Protein 3LM3 (pdb70)

Radius of gyration: 20.63 Å; Cα contacts (8 Å, |Δi|>4): 1035; chains: 1; bounding box: 46×54×55 Å

Foldseek 3Di:
DPQFQFQAEAEEEEEEEQAQAALDDPQRPGPDGCPVLAALVLVVLQVVLLCQLPVLFAYEYEYAVLLPVPDPRSVSNLVVVLVCCVRRVHFYEYERRQQNLLFFLVVSQVVVVRQVSNCVNDDRDGGLEYYNAHWLSSLLCCCPVVVRAEYAHDQELAAPLFAAYFADAAKAFDFSFTRRAHHPDDVGTGRHIHHHAAFQVLLLLAHAWPDQAQQIGGNRDALECSNACVRHNLPRSLLRVLRQCQFQPVQCVFWRGGYGHYYYYSSCVVRHSVSSSVVSNNVVCCVVVVRYHNYYSSVVRVSVCVQDPGQQRGKGKTWHAFSVTRSSNRQKIWMWITNFWIWIWIFRNVDPPTDTWTQDIATNVDRHHADDRHHNVGDDRYRYRHDQEGSNCPDPSSPTHQPVPDDPVSVVVCCVPCVVSD

Secondary structure (DSSP, 8-state):
----STT-EEEEEE---SSTTBSSSS-BSS----GGG--HHHHHHHHHHHHTT-TT---EEEE--TTT--SHHHHHHHHHHHHHHHHH--EEEE---S------HHHHHH--HHHHHHH---TT---SB---S--HHHHHHHHHHS---EEEEE-TT-B---B--SS-SS-BPEETTEEEEEP-SGGGB---EEEES---HHHHTSSSBS-SSTTS-BTT-SS-SIIIIIHH-HHHHHHH--HHHIIIIIIHHHHSSEEEEEE-----TTT-HHHHHH---HHHHHHHSTT-EEE-HHHHHHHHHHH--STTS----EEEE--SSTTS-TTEEEEE---SEEEEEEEETTSTTPPPEEEEEEESSS---PPPP-BTTB---B----SSB-TT--SGGGS-B-GGGS-HHHHHHHHHH-GGG-

Sequence (422 aa):
EPLTTIEEGNRFVTLCIIRTTPWEVSRDVKLHPRDEVVDWHTLEEGVVRALREAFATNNNPNGRRLTWGFTNALEDGRKNYRREIRDYVVECQKKKYGDEVTYFPGYFPAYLPRERVNRESEAIEEIISKVGNNGYRPQSIGGGFFLLSADDNLRRYLLAEKKENIHVAHAVIWSQQHHNGGGADGSPSYPFYPSTEHFCKPAQGKSDFIDCVNLDGWTDFICARRRSSGGQTGHGIDGYNSRRGVGPII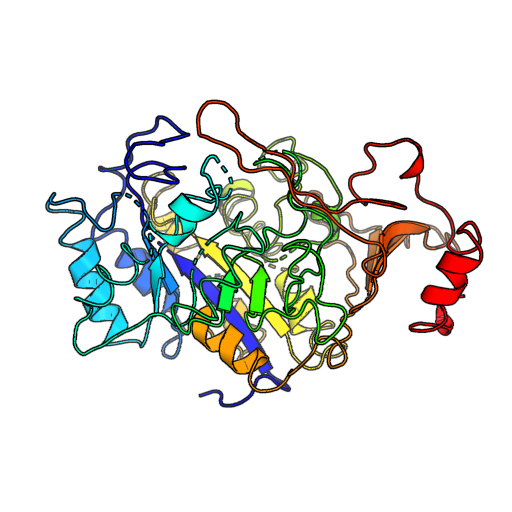ETYKGWGLDDLGHRREVHTEAIHFDKKGLLEELNGFGWVANIWEAQVHEFGKDLICDAKKWVTTGTKERWPDTHFVTFGEFGELWRKKQQYKSNDDWNYRFVVERGSGLGDSYNNLEIKWFNKEFRLALLRDWHTKNSPAYVIDFTRYDLQAHHEPADPSPEKPAKDWSSLLINKINQKALRPQDKPVLIDDKLEKEDQDLIRRKYYPELL

CATH classification: 3.20.20.510 (+1 more: 3.30.1120.110)

B-factor: mean 13.23, std 8.32, range [2.17, 55.88]

InterPro domains:
  IPR024334 Domain of unknown function DUF3863 [PF12979] (45-391)
  IPR024335 Domain of unknown function DUF3864 [PF12980] (396-475)

Organism: Parabacteroides distasonis (strain ATCC 8503 / DSM 20701 / CIP 104284 / JCM 5825 / NCTC 11152) (NCBI:txid435591)

Solvent-accessible surface area: 15962 Å² total

Nearest PDB structures (foldseek):
  3lm3-assembly1_A  TM=1.001E+00  e=5.838E-99  Parabacteroides distasonis ATCC 8503
  3ktn-assembly1_A  TM=4.106E-01  e=7.216E-01  Enterococcus faecalis
  1v19-assembly1_A  TM=4.369E-01  e=2.540E+00  Thermus thermophilus HB8
  6cpt-assembly1_A  TM=3.734E-01  e=1.854E+00  Candida albicans
  3b8u-assembly2_D  TM=5.279E-01  e=8.938E+00  Escherichia coli K-12

Structure (mmCIF, N/CA/C/O backbone):
data_3LM3
#
_entry.id   3LM3
#
_cell.length_a   124.359
_cell.length_b   124.359
_cell.length_c   103.746
_cell.angle_alpha   90.000
_cell.angle_beta   90.000
_cell.angle_gamma   120.000
#
_symmetry.space_group_name_H-M   'P 61 2 2'
#
loop_
_entity.id
_entity.type
_entity.pdbx_description
1 polymer 'uncharacterized protein'
2 non-polymer DI(HYDROXYETHYL)ETHER
3 water water
#
loop_
_atom_site.group_PDB
_atom_site.id
_atom_site.type_symbol
_atom_site.label_atom_id
_atom_site.label_alt_id
_atom_site.label_comp_id
_atom_site.label_asym_id
_atom_site.label_entity_id
_atom_site.label_seq_id
_atom_site.pdbx_PDB_ins_code
_atom_site.Cartn_x
_atom_site.Cartn_y
_atom_site.Cartn_z
_atom_site.occupancy
_atom_site.B_iso_or_equiv
_atom_site.auth_seq_id
_atom_site.auth_comp_id
_atom_site.auth_asym_id
_atom_site.auth_atom_id
_atom_site.pdbx_PDB_model_num
ATOM 1 N N . GLU A 1 13 ? -18.046 35.976 6.579 1.00 35.12 41 GLU A N 1
ATOM 2 C CA . GLU A 1 13 ? -17.379 36.457 7.831 1.00 34.84 41 GLU A CA 1
ATOM 3 C C . GLU A 1 13 ? -15.884 36.617 7.576 1.00 34.05 41 GLU A C 1
ATOM 4 O O . GLU A 1 13 ? -15.316 35.834 6.815 1.00 33.50 41 GLU A O 1
ATOM 10 N N . PRO A 1 14 ? -15.240 37.611 8.224 1.00 29.92 42 PRO A N 1
ATOM 11 C CA . PRO A 1 14 ? -15.796 38.540 9.195 1.00 29.59 42 PRO A CA 1
ATOM 12 C C . PRO A 1 14 ? -16.332 39.773 8.501 1.00 27.15 42 PRO A C 1
ATOM 13 O O . PRO A 1 14 ? -15.966 40.054 7.365 1.00 29.46 42 PRO A O 1
ATOM 17 N N . LEU A 1 15 ? -17.190 40.498 9.187 1.00 27.57 43 LEU A N 1
ATOM 18 C CA . LEU A 1 15 ? -17.839 41.640 8.577 1.00 29.28 43 LEU A CA 1
ATOM 19 C C . LEU A 1 15 ? -17.111 42.936 8.918 1.00 24.13 43 LEU A C 1
ATOM 20 O O . LEU A 1 15 ? -17.401 43.972 8.295 1.00 25.80 43 LEU A O 1
ATOM 25 N N . THR A 1 16 ? -16.191 42.919 9.898 1.00 19.81 44 THR A N 1
ATOM 26 C CA A THR A 1 16 ? -15.472 44.143 10.263 0.60 15.99 44 THR A CA 1
ATOM 27 C CA B THR A 1 16 ? -15.469 44.144 10.249 0.40 17.57 44 THR A CA 1
ATOM 28 C C . THR A 1 16 ? -14.007 43.895 10.585 1.00 15.32 44 THR A C 1
ATOM 29 O O . THR A 1 16 ? -13.641 42.843 11.109 1.00 15.00 44 THR A O 1
ATOM 36 N N . ILE A 1 17 ? -13.177 44.883 10.262 1.00 10.71 45 ILE A N 1
ATOM 37 C CA . ILE A 1 17 ? -11.751 44.844 10.576 1.00 10.47 45 ILE A CA 1
ATOM 38 C C . ILE A 1 17 ? -11.478 44.996 12.067 1.00 10.79 45 ILE A C 1
ATOM 39 O O . ILE A 1 17 ? -10.553 44.380 12.606 1.00 10.93 45 ILE A O 1
ATOM 44 N N . GLU A 1 18 ? -12.334 45.728 12.785 1.00 11.69 46 GLU A N 1
ATOM 45 C CA A GLU A 1 18 ? -11.963 46.096 14.143 0.50 11.54 46 GLU A CA 1
ATOM 46 C CA B GLU A 1 18 ? -12.080 46.108 14.172 0.50 12.27 46 GLU A CA 1
ATOM 47 C C . GLU A 1 18 ? -11.978 44.899 15.085 1.00 10.50 46 GLU A C 1
ATOM 48 O O . GLU A 1 18 ? -12.900 44.076 15.105 1.00 12.27 46 GLU A O 1
ATOM 59 N N . GLY A 1 19 ? -10.897 44.809 15.845 1.00 9.65 47 GLY A N 1
ATOM 60 C CA . GLY A 1 19 ? -10.733 43.754 16.829 1.00 10.16 47 GLY A CA 1
ATOM 61 C C . GLY A 1 19 ? -10.250 42.426 16.303 1.00 9.16 47 GLY A C 1
ATOM 62 O O . GLY A 1 19 ? -10.109 41.463 17.090 1.00 10.90 47 GLY A O 1
ATOM 63 N N . ASN A 1 20 ? -9.986 42.351 15.004 1.00 8.86 48 ASN A N 1
ATOM 64 C CA . ASN A 1 20 ? -9.712 41.091 14.343 1.00 8.78 48 ASN A CA 1
ATOM 65 C C . ASN A 1 20 ? -8.270 41.006 13.848 1.00 7.43 48 ASN A C 1
ATOM 66 O O . ASN A 1 20 ? -7.575 42.024 13.684 1.00 7.80 48 ASN A O 1
ATOM 71 N N . ARG A 1 21 ? -7.842 39.770 13.621 1.00 6.80 49 ARG A N 1
ATOM 72 C CA . ARG A 1 21 ? -6.520 39.413 13.097 1.00 7.23 49 ARG A CA 1
ATOM 73 C C . ARG A 1 21 ? -6.714 38.787 11.721 1.00 8.23 49 ARG A C 1
ATOM 74 O O . ARG A 1 21 ? -7.604 37.949 11.554 1.00 8.50 49 ARG A O 1
ATOM 82 N N . PHE A 1 22 ? -5.923 39.229 10.746 1.00 6.94 50 PHE A N 1
ATOM 83 C CA . PHE A 1 22 ? -6.057 38.809 9.370 1.00 7.58 50 PHE A CA 1
ATOM 84 C C . PHE A 1 22 ? -4.720 38.385 8.795 1.00 6.74 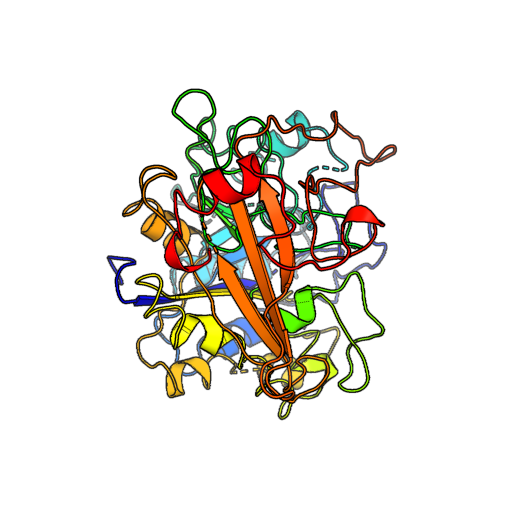50 PHE A C 1
ATOM 85 O O . PHE A 1 22 ? -3.709 39.034 9.041 1.00 7.69 50 PHE A O 1
ATOM 93 N N . VAL A 1 23 ? -4.758 37.306 8.004 1.00 6.82 51 VAL A N 1
ATOM 94 C CA . VAL A 1 23 ? -3.642 36.926 7.134 1.00 6.56 51 VAL A CA 1
ATOM 95 C C . VAL A 1 23 ? -4.157 36.945 5.703 1.00 6.51 51 VAL A C 1
ATOM 96 O O . VAL A 1 23 ? -5.161 36.282 5.399 1.00 6.91 51 VAL A O 1
ATOM 100 N N . THR A 1 24 ? -3.466 37.672 4.838 1.00 6.92 52 THR A N 1
ATOM 101 C CA . THR A 1 24 ? -3.762 37.670 3.415 1.00 6.86 52 THR A CA 1
ATOM 102 C C . THR A 1 24 ? -2.603 37.019 2.681 1.00 7.39 52 THR A C 1
ATOM 103 O O . THR A 1 24 ? -1.497 37.574 2.650 1.00 7.11 52 THR A O 1
ATOM 107 N N . LEU A 1 25 ? -2.841 35.852 2.089 1.00 6.39 53 LEU A N 1
ATOM 108 C CA . LEU A 1 25 ? -1.870 35.140 1.281 1.00 6.87 53 LEU A CA 1
ATOM 109 C C . LEU A 1 25 ? -2.211 35.263 -0.186 1.00 6.02 53 LEU A C 1
ATOM 110 O O . LEU A 1 25 ? -3.380 35.189 -0.582 1.00 7.30 53 LEU A O 1
ATOM 115 N N . CYS A 1 26 ? -1.190 35.444 -0.993 1.00 5.66 54 CYS A N 1
ATOM 116 C CA . CYS A 1 26 ? -1.274 35.297 -2.442 1.00 6.24 54 CYS A CA 1
ATOM 117 C C . CYS A 1 26 ? -0.314 34.204 -2.903 1.00 6.84 54 CYS A C 1
ATOM 118 O O . CYS A 1 26 ? 0.833 34.131 -2.432 1.00 6.87 54 CYS A O 1
ATOM 121 N N . ILE A 1 27 ? -0.808 33.339 -3.779 1.00 6.87 55 ILE A N 1
ATOM 122 C CA . ILE A 1 27 ? 0.030 32.373 -4.503 1.00 6.72 55 ILE A CA 1
ATOM 123 C C . ILE A 1 27 ? 0.183 32.870 -5.940 1.00 6.20 55 ILE A C 1
ATOM 124 O O . ILE A 1 27 ? -0.845 33.132 -6.620 1.00 6.93 55 ILE A O 1
ATOM 137 N N . ILE A 1 29 ? 1.362 32.625 -9.888 1.00 6.72 57 ILE A N 1
ATOM 138 C CA . ILE A 1 29 ? 1.518 31.726 -11.031 1.00 8.06 57 ILE A CA 1
ATOM 139 C C . ILE A 1 29 ? 2.170 32.522 -12.174 1.00 6.96 57 ILE A C 1
ATOM 140 O O . ILE A 1 29 ? 1.735 33.610 -12.521 1.00 7.09 57 ILE A O 1
ATOM 145 N N . ARG A 1 30 ? 3.221 31.973 -12.790 1.00 6.22 58 ARG A N 1
ATOM 146 C CA . ARG A 1 30 ? 4.018 32.695 -13.799 1.00 7.24 58 ARG A CA 1
ATOM 147 C C . ARG A 1 30 ? 4.633 31.711 -14.778 1.00 8.13 58 ARG A C 1
ATOM 148 O O . ARG A 1 30 ? 4.544 30.512 -14.558 1.00 7.72 58 ARG A O 1
ATOM 156 N N . THR A 1 31 ? 5.251 32.211 -15.857 1.00 7.89 59 THR A N 1
ATOM 157 C CA . THR A 1 31 ? 6.013 31.398 -16.799 1.00 7.19 59 THR A CA 1
ATOM 158 C C . THR A 1 31 ? 7.506 31.658 -16.682 1.00 9.05 59 THR A C 1
ATOM 159 O O . THR A 1 31 ? 8.308 30.835 -17.098 1.00 9.60 59 THR A O 1
ATOM 163 N N . THR A 1 32 ? 7.879 32.813 -16.168 1.00 8.00 60 THR A N 1
ATOM 164 C CA . THR A 1 32 ? 9.272 33.201 -15.884 1.00 7.76 60 THR A CA 1
ATOM 165 C C . THR A 1 32 ? 9.222 34.117 -14.650 1.00 8.51 60 THR A C 1
ATOM 166 O O . THR A 1 32 ? 8.126 34.602 -14.287 1.00 9.27 60 THR A O 1
ATOM 170 N N . PRO A 1 33 ? 10.356 34.357 -13.957 1.00 8.73 61 PRO A N 1
ATOM 171 C CA . PRO A 1 33 ? 10.232 34.976 -12.652 1.00 8.91 61 PRO A CA 1
ATOM 172 C C . PRO A 1 33 ? 9.775 36.418 -12.590 1.00 10.16 61 PRO A C 1
ATOM 173 O O . PRO A 1 33 ? 9.027 36.772 -11.681 1.00 10.89 61 PRO A O 1
ATOM 177 N N . TRP A 1 34 ? 10.218 37.244 -13.536 1.00 10.69 62 TRP A N 1
ATOM 178 C CA . TRP A 1 34 ? 10.029 38.702 -13.450 1.00 9.34 62 TRP A CA 1
ATOM 179 C C . TRP A 1 34 ? 9.457 39.229 -14.762 1.00 9.44 62 TRP A C 1
ATOM 180 O O . TRP A 1 34 ? 10.028 40.126 -15.421 1.00 10.24 62 TRP A O 1
ATOM 191 N N . GLU A 1 35 ? 8.343 38.656 -15.183 1.00 8.44 63 GLU A N 1
ATOM 192 C CA . GLU A 1 35 ? 7.724 39.031 -16.455 1.00 8.00 63 GLU A CA 1
ATOM 193 C C . GLU A 1 35 ? 6.659 40.098 -16.186 1.00 7.78 63 GLU A C 1
ATOM 194 O O . GLU A 1 35 ? 5.496 39.821 -15.887 1.00 8.40 63 GLU A O 1
ATOM 200 N N . VAL A 1 36 ? 7.088 41.346 -16.310 1.00 8.43 64 VAL A N 1
ATOM 201 C CA . VAL A 1 36 ? 6.206 42.493 -16.072 1.00 7.62 64 VAL A CA 1
ATOM 202 C C . VAL A 1 36 ? 5.276 42.753 -17.240 1.00 7.56 64 VAL A C 1
ATOM 203 O O . VAL A 1 36 ? 4.255 43.430 -17.083 1.00 8.64 64 VAL A O 1
ATOM 207 N N . SER A 1 37 ? 5.586 42.197 -18.410 1.00 7.90 65 SER A N 1
ATOM 208 C CA . SER A 1 37 ? 4.686 42.248 -19.554 1.00 7.45 65 SER A CA 1
ATOM 209 C C . SER A 1 37 ? 4.870 40.988 -20.384 1.00 9.05 65 SER A C 1
ATOM 210 O O . SER A 1 37 ? 5.581 40.073 -19.969 1.00 9.51 65 SER A O 1
ATOM 213 N N . ARG A 1 38 ? 4.247 40.926 -21.548 1.00 8.57 66 ARG A N 1
ATOM 214 C CA . ARG A 1 38 ? 4.363 39.734 -22.374 1.00 8.31 66 ARG A CA 1
ATOM 215 C C . ARG A 1 38 ? 5.796 39.506 -22.866 1.00 11.65 66 ARG A C 1
ATOM 216 O O . ARG A 1 38 ? 6.319 38.391 -22.814 1.00 10.41 66 ARG A O 1
ATOM 224 N N . ASP A 1 39 ? 6.413 40.577 -23.350 1.00 10.31 67 ASP A N 1
ATOM 225 C CA . ASP A 1 39 ? 7.757 40.511 -23.966 1.00 11.26 67 ASP A CA 1
ATOM 226 C C . ASP A 1 39 ? 8.856 41.054 -23.053 1.00 12.37 67 ASP A C 1
ATOM 227 O O . ASP A 1 39 ? 10.021 41.093 -23.439 1.00 18.27 67 ASP A O 1
ATOM 232 N N . VAL A 1 40 ? 8.526 41.514 -21.854 1.00 8.52 68 VAL A N 1
ATOM 233 C CA . VAL A 1 40 ? 9.501 42.099 -20.955 1.00 9.44 68 VAL A CA 1
ATOM 234 C C . VAL A 1 40 ? 9.699 41.125 -19.815 1.00 11.02 68 VAL A C 1
ATOM 235 O O . VAL A 1 40 ? 8.972 41.157 -18.821 1.00 10.63 68 VAL A O 1
ATOM 239 N N . LYS A 1 41 ? 10.669 40.241 -20.010 1.00 10.87 69 LYS A N 1
ATOM 240 C CA . LYS A 1 41 ? 10.990 39.159 -19.100 1.00 10.91 69 LYS A CA 1
ATOM 241 C C . LYS A 1 41 ? 12.318 39.494 -18.489 1.00 10.92 69 LYS A C 1
ATOM 242 O O . LYS A 1 41 ? 13.358 39.320 -19.120 1.00 15.62 69 LYS A O 1
ATOM 248 N N . LEU A 1 42 ? 12.310 40.047 -17.294 1.00 11.00 70 LEU A N 1
ATOM 249 C CA . LEU A 1 42 ? 13.534 40.623 -16.736 1.00 12.78 70 LEU A CA 1
ATOM 250 C C . LEU A 1 42 ? 14.493 39.549 -16.173 1.00 16.80 70 LEU A C 1
ATOM 251 O O . LEU A 1 42 ? 15.659 39.825 -15.904 1.00 18.58 70 LEU A O 1
ATOM 256 N N . HIS A 1 43 ? 13.982 38.329 -16.013 1.00 14.93 71 HIS A N 1
ATOM 257 C CA . HIS A 1 43 ? 14.755 37.179 -15.541 1.00 14.49 71 HIS A CA 1
ATOM 258 C C . HIS A 1 43 ? 14.643 36.095 -16.587 1.00 13.30 71 HIS A C 1
ATOM 259 O O . HIS A 1 43 ? 13.547 35.828 -17.087 1.00 13.30 71 HIS A O 1
ATOM 266 N N . PRO A 1 44 ? 15.760 35.449 -16.954 1.00 14.92 72 PRO A N 1
ATOM 267 C CA . PRO A 1 44 ? 15.752 34.519 -18.072 1.00 14.62 72 PRO A CA 1
ATOM 268 C C . PRO A 1 44 ? 15.216 33.106 -17.823 1.00 13.68 72 PRO A C 1
ATOM 269 O O . PRO A 1 44 ? 15.010 32.357 -18.774 1.00 16.42 72 PRO A O 1
ATOM 273 N N . ARG A 1 45 ? 14.950 32.762 -16.570 1.00 14.68 73 ARG A N 1
ATOM 274 C CA . ARG A 1 45 ? 14.585 31.385 -16.258 1.00 13.94 73 ARG A CA 1
ATOM 275 C C . ARG A 1 45 ? 13.218 30.977 -16.818 1.00 15.23 73 ARG A C 1
ATOM 276 O O . ARG A 1 45 ? 12.203 31.600 -16.519 1.00 13.95 73 ARG A O 1
ATOM 284 N N . ASP A 1 46 ? 13.194 29.899 -17.583 1.00 10.47 74 ASP A N 1
ATOM 285 C CA . ASP A 1 46 ? 11.973 29.307 -18.123 1.00 9.74 74 ASP A CA 1
ATOM 286 C C . ASP A 1 46 ? 11.381 28.384 -17.055 1.00 11.09 74 ASP A C 1
ATOM 287 O O . ASP A 1 46 ? 11.978 27.355 -16.719 1.00 13.52 74 ASP A O 1
ATOM 292 N N . GLU A 1 47 ? 10.228 28.766 -16.494 1.00 9.50 75 GLU A N 1
ATOM 293 C CA . GLU A 1 47 ? 9.587 28.003 -15.427 1.00 9.11 75 GLU A CA 1
ATOM 294 C C . GLU A 1 47 ? 8.347 27.234 -15.856 1.00 9.26 75 GLU A C 1
ATOM 295 O O . GLU A 1 47 ? 7.563 26.806 -14.991 1.00 8.70 75 GLU A O 1
ATOM 301 N N . VAL A 1 48 ? 8.134 27.030 -17.160 1.00 8.89 76 VAL A N 1
ATOM 302 C CA A VAL A 1 48 ? 6.989 26.261 -17.596 0.60 8.56 76 VAL A CA 1
ATOM 303 C CA B VAL A 1 48 ? 6.991 26.237 -17.627 0.40 8.97 76 VAL A CA 1
ATOM 304 C C . VAL A 1 48 ? 6.887 24.918 -16.873 1.00 8.79 76 VAL A C 1
ATOM 305 O O . VAL A 1 48 ? 5.829 24.558 -16.374 1.00 10.33 76 VAL A O 1
ATOM 312 N N . ASP A 1 49 ? 8.000 24.195 -16.765 1.00 9.08 77 ASP A N 1
ATOM 313 C CA . ASP A 1 49 ? 7.993 22.891 -16.151 1.00 9.96 77 ASP A CA 1
ATOM 314 C C . ASP A 1 49 ? 7.925 22.938 -14.635 1.00 8.24 77 ASP A C 1
ATOM 315 O O . ASP A 1 49 ? 7.715 21.923 -13.988 1.00 11.55 77 ASP A O 1
ATOM 320 N N . TRP A 1 50 ? 8.055 24.138 -14.050 1.00 8.81 78 TRP A N 1
ATOM 321 C CA . TRP A 1 50 ? 8.023 24.338 -12.609 1.00 9.00 78 TRP A CA 1
ATOM 322 C C . TRP A 1 50 ? 6.594 24.589 -12.099 1.00 8.37 78 TRP A C 1
ATOM 323 O O . TRP A 1 50 ? 6.376 24.725 -10.885 1.00 9.97 78 TRP A O 1
ATOM 334 N N . HIS A 1 51 ? 5.639 24.640 -13.037 1.00 6.82 79 HIS A N 1
ATOM 335 C CA . HIS A 1 51 ? 4.242 24.912 -12.751 1.00 6.48 79 HIS A CA 1
ATOM 336 C C . HIS A 1 51 ? 3.437 23.698 -13.181 1.00 7.23 79 HIS A C 1
ATOM 337 O O . HIS A 1 51 ? 3.357 23.384 -14.360 1.00 7.81 79 HIS A O 1
ATOM 344 N N . THR A 1 52 ? 2.858 23.007 -12.212 1.00 8.38 80 THR A N 1
ATOM 345 C CA . THR A 1 52 ? 2.045 21.820 -12.471 1.00 6.94 80 THR A CA 1
ATOM 346 C C . THR A 1 52 ? 0.743 21.923 -11.686 1.00 7.86 80 THR A C 1
ATOM 347 O O . THR A 1 52 ? 0.675 22.550 -10.610 1.00 9.54 80 THR A O 1
ATOM 351 N N . LEU A 1 53 ? -0.291 21.272 -12.212 1.00 8.63 81 LEU A N 1
ATOM 352 C CA . LEU A 1 53 ? -1.548 21.174 -11.499 1.00 8.95 81 LEU A CA 1
ATOM 353 C C . LEU A 1 53 ? -1.354 20.517 -10.137 1.00 8.85 81 LEU A C 1
ATOM 354 O O . LEU A 1 53 ? -1.845 21.009 -9.143 1.00 8.20 81 LEU A O 1
ATOM 359 N N . GLU A 1 54 ? -0.632 19.407 -10.087 1.00 9.50 82 GLU A N 1
ATOM 360 C CA A GLU A 1 54 ? -0.451 18.737 -8.801 0.50 10.77 82 GLU A CA 1
ATOM 361 C CA B GLU A 1 54 ? -0.388 18.707 -8.835 0.50 10.32 82 GLU A CA 1
ATOM 362 C C . GLU A 1 54 ? 0.275 19.611 -7.798 1.00 10.07 82 GLU A C 1
ATOM 363 O O . GLU A 1 54 ? -0.043 19.568 -6.607 1.00 10.48 82 GLU A O 1
ATOM 374 N N . GLY A 1 55 ? 1.250 20.408 -8.234 1.00 9.01 83 GLY A N 1
ATOM 375 C CA . GLY A 1 55 ? 1.967 21.258 -7.316 1.00 11.34 83 GLY A CA 1
ATOM 376 C C . GLY A 1 55 ? 1.111 22.367 -6.744 1.00 10.57 83 GLY A C 1
ATOM 377 O O . GLY A 1 55 ? 1.211 22.703 -5.557 1.00 10.35 83 GLY A O 1
ATOM 378 N N . VAL A 1 56 ? 0.267 22.978 -7.582 1.00 8.93 84 VAL A N 1
ATOM 379 C CA A VAL A 1 56 ? -0.588 24.029 -7.165 0.60 10.62 84 VAL A CA 1
ATOM 380 C CA B VAL A 1 56 ? -0.586 24.063 -7.078 0.40 10.89 84 VAL A CA 1
ATOM 381 C C . VAL A 1 56 ? -1.666 23.497 -6.191 1.00 10.89 84 VAL A C 1
ATOM 382 O O . VAL A 1 56 ? -1.962 24.078 -5.167 1.00 11.31 84 VAL A O 1
ATOM 389 N N . ARG A 1 57 ? -2.255 22.373 -6.554 1.00 7.95 85 ARG A N 1
ATOM 390 C CA . ARG A 1 57 ? -3.276 21.717 -5.722 1.00 7.80 85 ARG A CA 1
ATOM 391 C C . ARG A 1 57 ? -2.682 21.321 -4.359 1.00 8.43 85 ARG A C 1
ATOM 392 O O . ARG A 1 57 ? -3.290 21.525 -3.320 1.00 9.45 85 ARG A O 1
ATOM 400 N N . ALA A 1 58 ? -1.468 20.774 -4.362 1.00 8.07 86 ALA A N 1
ATOM 401 C CA . ALA A 1 58 ? -0.853 20.381 -3.116 1.00 7.94 86 ALA A CA 1
ATOM 402 C C . ALA A 1 58 ? -0.628 21.587 -2.211 1.00 8.17 86 ALA A C 1
ATOM 403 O O . ALA A 1 58 ? -0.837 21.507 -1.009 1.00 8.97 86 ALA A O 1
ATOM 405 N N . LEU A 1 59 ? -0.188 22.700 -2.785 1.00 8.24 87 LEU A N 1
ATOM 406 C CA . LEU A 1 59 ? 0.048 23.881 -1.989 1.00 10.36 87 LEU A CA 1
ATOM 407 C C . LEU A 1 59 ? -1.262 24.425 -1.409 1.00 8.96 87 LEU A C 1
ATOM 408 O O . LEU A 1 59 ? -1.298 24.820 -0.234 1.00 9.16 87 LEU A O 1
ATOM 413 N N . ARG A 1 60 ? -2.342 24.434 -2.207 1.00 8.46 88 ARG A N 1
ATOM 414 C CA . ARG A 1 60 ? -3.658 24.880 -1.718 1.00 7.78 88 ARG A CA 1
ATOM 415 C C . ARG A 1 60 ? -4.194 23.969 -0.612 1.00 9.65 88 ARG A C 1
ATOM 416 O O . ARG A 1 60 ? -4.775 24.438 0.336 1.00 10.75 88 ARG A O 1
ATOM 424 N N . GLU A 1 61 ? -4.011 22.671 -0.773 1.00 9.30 89 GLU A N 1
ATOM 425 C CA . GLU A 1 61 ? -4.429 21.717 0.235 1.00 9.97 89 GLU A CA 1
ATOM 426 C C . GLU A 1 61 ? -3.660 21.900 1.544 1.00 9.29 89 GLU A C 1
ATOM 427 O O . GLU A 1 61 ? -4.223 21.825 2.631 1.00 10.37 89 GLU A O 1
ATOM 433 N N . ALA A 1 62 ? -2.367 22.211 1.437 1.00 8.70 90 ALA A N 1
ATOM 434 C CA . ALA A 1 62 ? -1.566 22.504 2.609 1.00 9.62 90 ALA A CA 1
ATOM 435 C C . ALA A 1 62 ? -2.134 23.730 3.354 1.00 9.14 90 ALA A C 1
ATOM 436 O O . ALA A 1 62 ? -2.267 23.746 4.585 1.00 9.25 90 ALA A O 1
ATOM 438 N N . PHE A 1 63 ? -2.461 24.775 2.582 1.00 8.05 91 PHE A N 1
ATOM 439 C CA . PHE A 1 63 ? -3.056 26.007 3.126 1.00 7.18 91 PHE A CA 1
ATOM 440 C C . PHE A 1 63 ? -4.363 25.775 3.871 1.00 7.00 91 PHE A C 1
ATOM 441 O O . PHE A 1 63 ? -4.613 26.418 4.883 1.00 8.04 91 PHE A O 1
ATOM 449 N N . ALA A 1 64 ? -5.173 24.839 3.386 1.00 7.83 92 ALA A N 1
ATOM 450 C CA . ALA A 1 64 ? -6.448 24.555 4.001 1.00 9.01 92 ALA A CA 1
ATOM 451 C C . ALA A 1 64 ? -6.340 23.779 5.305 1.00 10.33 92 ALA A C 1
ATOM 452 O O . ALA A 1 64 ? -7.349 23.655 6.019 1.00 9.97 92 ALA A O 1
ATOM 454 N N . THR A 1 65 ? -5.157 23.243 5.628 1.00 10.16 93 THR A N 1
ATOM 455 C CA . THR A 1 65 ? -4.998 22.457 6.873 1.00 11.27 93 THR A CA 1
ATOM 456 C C . THR A 1 65 ? -5.359 23.285 8.094 1.00 10.38 93 THR A C 1
ATOM 457 O O . THR A 1 65 ? -4.802 24.336 8.319 1.00 10.84 93 THR A O 1
ATOM 461 N N . ASN A 1 66 ? -6.311 22.789 8.904 1.00 11.00 94 ASN A N 1
ATOM 462 C CA A ASN A 1 66 ? -6.777 23.504 10.082 0.50 11.27 94 ASN A CA 1
ATOM 463 C CA B ASN A 1 66 ? -6.796 23.497 10.086 0.50 11.64 94 ASN A CA 1
ATOM 464 C C . ASN A 1 66 ? -7.321 24.886 9.733 1.00 9.94 94 ASN A C 1
ATOM 465 O O . ASN A 1 66 ? -7.365 25.793 10.577 1.00 10.89 94 ASN A O 1
ATOM 474 N N . ASN A 1 67 ? -7.773 25.038 8.490 1.00 8.05 95 ASN A N 1
ATOM 475 C CA . ASN A 1 67 ? -8.108 26.356 7.942 1.00 7.48 95 ASN A CA 1
ATOM 476 C C . ASN A 1 67 ? -9.236 26.241 6.915 1.00 8.11 95 ASN A C 1
ATOM 477 O O . ASN A 1 67 ? -9.129 26.724 5.793 1.00 7.85 95 ASN A O 1
ATOM 482 N N . PRO A 1 68 ? -10.352 25.607 7.315 1.00 8.19 96 PRO A N 1
ATOM 483 C CA . PRO A 1 68 ? -11.407 25.395 6.315 1.00 7.17 96 PRO A CA 1
ATOM 484 C C . PRO A 1 68 ? -12.108 26.628 5.802 1.00 7.77 96 PRO A C 1
ATOM 485 O O . PRO A 1 68 ? -12.608 26.601 4.666 1.00 8.51 96 PRO A O 1
ATOM 489 N N . ASN A 1 69 ? -12.123 27.698 6.589 1.00 8.42 97 ASN A N 1
ATOM 490 C CA . ASN A 1 69 ? -12.695 28.955 6.128 1.00 7.20 97 ASN A CA 1
ATOM 491 C C . ASN A 1 69 ? -11.675 29.824 5.412 1.00 8.30 97 ASN A C 1
ATOM 492 O O . ASN A 1 69 ? -11.991 30.946 5.006 1.00 10.10 97 ASN A O 1
ATOM 497 N N . GLY A 1 70 ? -10.440 29.352 5.281 1.00 6.58 98 GLY A N 1
ATOM 498 C CA . GLY A 1 70 ? -9.403 30.186 4.658 1.00 7.03 98 GLY A CA 1
ATOM 499 C C . GLY A 1 70 ? -9.571 30.333 3.166 1.00 8.19 98 GLY A C 1
ATOM 500 O O . GLY A 1 70 ? -9.976 29.401 2.439 1.00 7.54 98 GLY A O 1
ATOM 501 N N . ARG A 1 71 ? -9.260 31.539 2.688 1.00 8.22 99 ARG A N 1
ATOM 502 C CA A ARG A 1 71 ? -9.160 31.777 1.253 0.50 8.51 99 ARG A CA 1
ATOM 503 C CA B ARG A 1 71 ? -9.242 31.864 1.262 0.50 9.75 99 ARG A CA 1
ATOM 504 C C . ARG A 1 71 ? -8.000 32.704 0.985 1.00 7.42 99 ARG A C 1
ATOM 505 O O . ARG A 1 71 ? -7.475 33.368 1.902 1.00 7.89 99 ARG A O 1
ATOM 520 N N . LEU A 1 72 ? -7.558 32.686 -0.266 1.00 6.67 100 LEU A N 1
ATOM 521 C CA . LEU A 1 72 ? -6.341 33.370 -0.675 1.00 6.01 100 LEU A CA 1
ATOM 522 C C . LEU A 1 72 ? -6.523 33.994 -2.051 1.00 7.26 100 LEU A C 1
ATOM 523 O O . LEU A 1 72 ? -7.528 33.791 -2.731 1.00 7.40 100 LEU A O 1
ATOM 528 N N . THR A 1 73 ? -5.538 34.780 -2.465 1.00 6.40 101 THR A N 1
ATOM 529 C CA . THR A 1 73 ? -5.496 35.397 -3.767 1.00 7.43 101 THR A CA 1
ATOM 530 C C . THR A 1 73 ? -4.561 34.645 -4.678 1.00 7.82 101 THR A C 1
ATOM 531 O O . THR A 1 73 ? -3.375 34.516 -4.365 1.00 7.50 101 THR A O 1
ATOM 535 N N . TRP A 1 74 ? -5.074 34.193 -5.814 1.00 6.82 102 TRP A N 1
ATOM 536 C CA . TRP A 1 74 ? -4.245 33.653 -6.894 1.00 5.70 102 TRP A CA 1
ATOM 537 C C . TRP A 1 74 ? -3.870 34.799 -7.795 1.00 6.56 102 TRP A C 1
ATOM 538 O O . TRP A 1 74 ? -4.742 35.504 -8.310 1.00 8.46 102 TRP A O 1
ATOM 549 N N . GLY A 1 75 ? -2.589 35.003 -8.009 1.00 6.73 103 GLY A N 1
ATOM 550 C CA . GLY A 1 75 ? -2.127 36.070 -8.856 1.00 7.70 103 GLY A CA 1
ATOM 551 C C . GLY A 1 75 ? -1.364 35.524 -10.045 1.00 8.47 103 GLY A C 1
ATOM 552 O O . GLY A 1 75 ? -0.401 34.768 -9.873 1.00 8.14 103 GLY A O 1
ATOM 553 N N . PHE A 1 76 ? -1.775 35.905 -11.260 1.00 6.09 104 PHE A N 1
ATOM 554 C CA . PHE A 1 76 ? -1.176 35.405 -12.502 1.00 6.76 104 PHE A CA 1
ATOM 555 C C . PHE A 1 76 ? -0.461 36.510 -13.261 1.00 6.61 104 PHE A C 1
ATOM 556 O O . PHE A 1 76 ? -1.001 37.601 -13.435 1.00 6.63 104 PHE A O 1
ATOM 564 N N . THR A 1 77 ? 0.710 36.208 -13.815 1.00 5.67 105 THR A N 1
ATOM 565 C CA . THR A 1 77 ? 1.302 37.097 -14.801 1.00 6.43 105 THR A CA 1
ATOM 566 C C . THR A 1 77 ? 0.512 37.037 -16.127 1.00 7.25 105 THR A C 1
ATOM 567 O O . THR A 1 77 ? -0.295 36.139 -16.340 1.00 6.56 105 THR A O 1
ATOM 579 N N . ASN A 1 79 ? 1.596 36.318 -19.086 1.00 7.09 107 ASN A N 1
ATOM 580 C CA . ASN A 1 79 ? 1.941 35.110 -19.842 1.00 7.12 107 ASN A CA 1
ATOM 581 C C . ASN A 1 79 ? 1.305 33.860 -19.235 1.00 9.00 107 ASN A C 1
ATOM 582 O O . ASN A 1 79 ? 0.883 32.966 -19.975 1.00 9.14 107 ASN A O 1
ATOM 587 N N . ALA A 1 80 ? 1.162 33.803 -17.901 1.00 7.26 108 ALA A N 1
ATOM 588 C CA . ALA A 1 80 ? 0.484 32.659 -17.283 1.00 8.07 108 ALA A CA 1
ATOM 589 C C . ALA A 1 80 ? -1.018 32.671 -17.580 1.00 7.77 108 ALA A C 1
ATOM 590 O O . ALA A 1 80 ? -1.652 31.611 -17.695 1.00 10.11 108 ALA A O 1
ATOM 592 N N . LEU A 1 81 ? -1.621 33.864 -17.678 1.00 7.74 109 LEU A N 1
ATOM 593 C CA . LEU A 1 81 ? -3.038 33.959 -18.052 1.00 8.76 109 LEU A CA 1
ATOM 594 C C . LEU A 1 81 ? -3.304 33.486 -19.464 1.00 8.99 109 LEU A C 1
ATOM 595 O O . LEU A 1 81 ? -4.345 32.906 -19.747 1.00 9.26 109 LEU A O 1
ATOM 600 N N . GLU A 1 82 ? -2.359 33.757 -20.362 1.00 8.10 110 GLU A N 1
ATOM 601 C CA . GLU A 1 82 ? -2.575 33.532 -21.799 1.00 8.40 110 GLU A CA 1
ATOM 602 C C . GLU A 1 82 ? -2.015 32.241 -22.353 1.00 8.27 110 GLU A C 1
ATOM 603 O O . GLU A 1 82 ? -2.412 31.838 -23.462 1.00 10.37 110 GLU A O 1
ATOM 609 N N . ASP A 1 83 ? -1.150 31.566 -21.607 1.00 7.96 111 ASP A N 1
ATOM 610 C CA . ASP A 1 83 ? -0.443 30.416 -22.152 1.00 8.66 111 ASP A CA 1
ATOM 611 C C . ASP A 1 83 ? -1.405 29.276 -22.461 1.00 9.64 111 ASP A C 1
ATOM 612 O O . ASP A 1 83 ? -2.184 28.866 -21.607 1.00 8.47 111 ASP A O 1
ATOM 617 N N . GLY A 1 84 ? -1.321 28.746 -23.680 1.00 7.99 112 GLY A N 1
ATOM 618 C CA . GLY A 1 84 ? -2.234 27.720 -24.142 1.00 8.05 112 GLY A CA 1
ATOM 619 C C . GLY A 1 84 ? -1.802 26.304 -23.841 1.00 7.55 112 GLY A C 1
ATOM 620 O O . GLY A 1 84 ? -2.521 25.360 -24.191 1.00 9.44 112 GLY A O 1
ATOM 621 N N . ARG A 1 85 ? -0.628 26.133 -23.250 1.00 8.07 113 ARG A N 1
ATOM 622 C CA . ARG A 1 85 ? -0.136 24.785 -22.921 1.00 8.75 113 ARG A CA 1
ATOM 623 C C . ARG A 1 85 ? -0.918 24.114 -21.795 1.00 8.29 113 ARG A C 1
ATOM 624 O O . ARG A 1 85 ? -1.521 24.755 -20.946 1.00 8.03 113 ARG A O 1
ATOM 632 N N . LYS A 1 86 ? -0.927 22.798 -21.815 1.00 9.63 114 LYS A N 1
ATOM 633 C CA . LYS A 1 86 ? -1.839 22.029 -20.993 1.00 9.84 114 LYS A CA 1
ATOM 634 C C . LYS A 1 86 ? -1.693 22.316 -19.493 1.00 9.51 114 LYS A C 1
ATOM 635 O O . LYS A 1 86 ? -2.699 22.437 -18.772 1.00 7.44 114 LYS A O 1
ATOM 641 N N . ASN A 1 87 ? -0.460 22.465 -19.003 1.00 8.46 115 ASN A N 1
ATOM 642 C CA . ASN A 1 87 ? -0.263 22.760 -17.583 1.00 9.91 115 ASN A CA 1
ATOM 643 C C . ASN A 1 87 ? -0.922 24.064 -17.156 1.00 8.79 115 ASN A C 1
ATOM 644 O O . ASN A 1 87 ? -1.598 24.124 -16.119 1.00 9.26 115 ASN A O 1
ATOM 649 N N . TYR A 1 88 ? -0.729 25.111 -17.953 1.00 7.83 116 TYR A N 1
ATOM 650 C CA . TYR A 1 88 ? -1.312 26.404 -17.617 1.00 7.39 116 TYR A CA 1
ATOM 651 C C . TYR A 1 88 ? -2.809 26.365 -17.756 1.00 8.30 116 TYR A C 1
ATOM 652 O O . TYR A 1 88 ? -3.506 26.950 -16.942 1.00 8.63 116 TYR A O 1
ATOM 661 N N . ARG A 1 89 ? -3.329 25.653 -18.736 1.00 8.49 117 ARG A N 1
ATOM 662 C CA A ARG A 1 89 ? -4.785 25.514 -18.864 0.50 8.84 117 ARG A CA 1
ATOM 663 C CA B ARG A 1 89 ? -4.785 25.488 -18.873 0.50 9.82 117 ARG A CA 1
ATOM 664 C C . ARG A 1 89 ? -5.369 24.801 -17.632 1.00 9.37 117 ARG A C 1
ATOM 665 O O . ARG A 1 89 ? -6.377 25.256 -17.065 1.00 8.84 117 ARG A O 1
ATOM 680 N N . GLU A 1 90 ? -4.729 23.708 -17.219 1.00 9.57 118 GLU A N 1
ATOM 681 C CA . GLU A 1 90 ? -5.153 22.938 -16.045 1.00 10.64 118 GLU A CA 1
ATOM 682 C C . GLU A 1 90 ? -5.091 23.761 -14.770 1.00 9.58 118 GLU A C 1
ATOM 683 O O . GLU A 1 90 ? -5.985 23.705 -13.918 1.00 9.00 118 GLU A O 1
ATOM 689 N N . ILE A 1 91 ? -4.030 24.541 -14.616 1.00 8.07 119 ILE A N 1
ATOM 690 C CA . ILE A 1 91 ? -3.911 25.407 -13.454 1.00 7.70 119 ILE A CA 1
ATOM 691 C C . ILE A 1 91 ? -5.009 26.464 -13.453 1.00 7.43 119 ILE A C 1
ATOM 692 O O . ILE A 1 91 ? -5.624 26.717 -12.400 1.00 7.74 119 ILE A O 1
ATOM 697 N N . ARG A 1 92 ? -5.273 27.108 -14.586 1.00 7.73 120 ARG A N 1
ATOM 698 C CA . ARG A 1 92 ? -6.347 28.081 -14.629 1.00 6.83 120 ARG A CA 1
ATOM 699 C C . ARG A 1 92 ? -7.701 27.424 -14.260 1.00 7.26 120 ARG A C 1
ATOM 700 O O . ARG A 1 92 ? -8.476 27.990 -13.488 1.00 7.65 120 ARG A O 1
ATOM 708 N N . ASP A 1 93 ? -7.989 26.244 -14.795 1.00 7.92 121 ASP A N 1
ATOM 709 C CA . ASP A 1 93 ? -9.254 25.565 -14.512 1.00 7.43 121 ASP A CA 1
ATOM 710 C C . ASP A 1 93 ? -9.366 25.276 -13.016 1.00 8.10 121 ASP A C 1
ATOM 711 O O . ASP A 1 93 ? -10.424 25.480 -12.423 1.00 8.64 121 ASP A O 1
ATOM 716 N N . TYR A 1 94 ? -8.273 24.840 -12.402 1.00 8.47 122 TYR A N 1
ATOM 717 C CA . TYR A 1 94 ? -8.282 24.534 -10.979 1.00 9.14 122 TYR A CA 1
ATOM 718 C C . TYR A 1 94 ? -8.500 25.788 -10.149 1.00 8.74 122 TYR A C 1
ATOM 719 O O . TYR A 1 94 ? -9.261 25.803 -9.179 1.00 7.37 122 TYR A O 1
ATOM 728 N N . VAL A 1 95 ? -7.851 26.869 -10.526 1.00 7.47 123 VAL A N 1
ATOM 729 C CA . VAL A 1 95 ? -8.017 28.118 -9.820 1.00 7.45 123 VAL A CA 1
ATOM 730 C C . VAL A 1 95 ? -9.468 28.642 -9.921 1.00 6.67 123 VAL A C 1
ATOM 731 O O . VAL A 1 95 ? -10.031 29.168 -8.954 1.00 8.45 123 VAL A O 1
ATOM 735 N N . VAL A 1 96 ? -10.114 28.463 -11.081 1.00 7.65 124 VAL A N 1
ATOM 736 C CA . VAL A 1 96 ? -11.530 28.823 -11.205 1.00 7.40 124 VAL A CA 1
ATOM 737 C C . VAL A 1 96 ? -12.398 27.969 -10.249 1.00 7.56 124 VAL A C 1
ATOM 738 O O . VAL A 1 96 ? -13.301 28.482 -9.573 1.00 7.68 124 VAL A O 1
ATOM 742 N N . GLU A 1 97 ? -12.109 26.677 -10.179 1.00 7.09 125 GLU A N 1
ATOM 743 C CA . GLU A 1 97 ? -12.780 25.774 -9.223 1.00 8.04 125 GLU A CA 1
ATOM 744 C C . GLU A 1 97 ? -12.583 26.291 -7.809 1.00 7.98 125 GLU A C 1
ATOM 745 O O . GLU A 1 97 ? -13.483 26.216 -6.995 1.00 9.42 125 GLU A O 1
ATOM 751 N N . CYS A 1 98 ? -11.384 26.783 -7.492 1.00 8.03 126 CYS A N 1
ATOM 752 C CA . CYS A 1 98 ? -11.106 27.324 -6.140 1.00 8.26 126 CYS A CA 1
ATOM 753 C C . CYS A 1 98 ? -11.867 28.621 -5.843 1.00 9.19 126 CYS A C 1
ATOM 754 O O . CYS A 1 98 ? -12.304 28.864 -4.721 1.00 7.58 126 CYS A O 1
ATOM 757 N N . GLN A 1 99 ? -12.012 29.470 -6.849 1.00 8.80 127 GLN A N 1
ATOM 758 C CA . GLN A 1 99 ? -12.799 30.678 -6.694 1.00 8.60 127 GLN A CA 1
ATOM 759 C C . GLN A 1 99 ? -14.230 30.282 -6.276 1.00 8.31 127 GLN A C 1
ATOM 760 O O . GLN A 1 99 ? -14.800 30.859 -5.351 1.00 8.67 127 GLN A O 1
ATOM 766 N N . LYS A 1 100 ? -14.792 29.297 -6.959 1.00 9.20 128 LYS A N 1
ATOM 767 C CA . LYS A 1 100 ? -16.163 28.847 -6.699 1.00 9.80 128 LYS A CA 1
ATOM 768 C C . LYS A 1 100 ? -16.294 28.123 -5.356 1.00 10.23 128 LYS A C 1
ATOM 769 O O . LYS A 1 100 ? -17.272 28.336 -4.605 1.00 11.68 128 LYS A O 1
ATOM 775 N N . LYS A 1 101 ? -15.323 27.276 -5.041 1.00 9.30 129 LYS A N 1
ATOM 776 C CA A LYS A 1 101 ? -15.408 26.425 -3.856 0.50 8.64 129 LYS A CA 1
ATOM 777 C CA B LYS A 1 101 ? -15.391 26.421 -3.852 0.50 8.69 129 LYS A CA 1
ATOM 778 C C . LYS A 1 101 ? -15.080 27.148 -2.564 1.00 9.87 129 LYS A C 1
ATOM 779 O O . LYS A 1 101 ? -15.756 26.941 -1.550 1.00 11.37 129 LYS A O 1
ATOM 790 N N . TYR A 1 102 ? -14.033 27.970 -2.605 1.00 8.35 130 TYR A N 1
ATOM 791 C CA . TYR A 1 102 ? -13.485 28.590 -1.405 1.00 8.30 130 TYR A CA 1
ATOM 792 C C . TYR A 1 102 ? -13.714 30.084 -1.332 1.00 7.77 130 TYR A C 1
ATOM 793 O O . TYR A 1 102 ? -13.498 30.702 -0.273 1.00 9.04 130 TYR A O 1
ATOM 802 N N . GLY A 1 103 ? -14.054 30.697 -2.458 1.00 8.55 131 GLY A N 1
ATOM 803 C CA . GLY A 1 103 ? -14.099 32.151 -2.521 1.00 7.96 131 GLY A CA 1
ATOM 804 C C . GLY A 1 103 ? -12.696 32.746 -2.623 1.00 8.49 131 GLY A C 1
ATOM 805 O O . GLY A 1 103 ? -12.466 33.916 -2.253 1.00 8.66 131 GLY A O 1
ATOM 806 N N . ASP A 1 104 ? -11.745 31.975 -3.148 1.00 7.19 132 ASP A N 1
ATOM 807 C CA . ASP A 1 104 ? -10.427 32.545 -3.446 1.00 6.87 132 ASP A CA 1
ATOM 808 C C . ASP A 1 104 ? -10.622 33.674 -4.464 1.00 7.99 132 ASP A C 1
ATOM 809 O O . ASP A 1 104 ? -11.548 33.642 -5.262 1.00 7.81 132 ASP A O 1
ATOM 814 N N . GLU A 1 105 ? -9.708 34.634 -4.439 1.00 6.21 133 GLU A N 1
ATOM 815 C CA . GLU A 1 105 ? -9.645 35.720 -5.408 1.00 6.17 133 GLU A CA 1
ATOM 816 C C . GLU A 1 105 ? -8.737 35.282 -6.570 1.00 6.67 133 GLU A C 1
ATOM 817 O O . GLU A 1 105 ? -7.780 34.531 -6.373 1.00 6.45 133 GLU A O 1
ATOM 823 N N . VAL A 1 106 ? -9.007 35.802 -7.765 1.00 6.71 134 VAL A N 1
ATOM 824 C CA . VAL A 1 106 ? -8.197 35.558 -8.942 1.00 6.85 134 VAL A CA 1
ATOM 825 C C . VAL A 1 106 ? -7.859 36.894 -9.555 1.00 8.25 134 VAL A C 1
ATOM 826 O O . VAL A 1 106 ? -8.757 37.676 -9.919 1.00 6.90 134 VAL A O 1
ATOM 830 N N . THR A 1 107 ? -6.570 37.203 -9.621 1.00 6.81 135 THR A N 1
ATOM 831 C CA . THR A 1 107 ? -6.188 38.501 -10.141 1.00 6.65 135 THR A CA 1
ATOM 832 C C . THR A 1 107 ? -4.841 38.502 -10.830 1.00 7.26 135 THR A C 1
ATOM 833 O O . THR A 1 107 ? -4.215 37.466 -11.045 1.00 7.85 135 THR A O 1
ATOM 837 N N . TYR A 1 108 ? -4.477 39.686 -11.308 1.00 6.39 136 TYR A N 1
ATOM 838 C CA . TYR A 1 108 ? -3.267 39.954 -12.090 1.00 6.60 136 TYR A CA 1
ATOM 839 C C . TYR A 1 108 ? -2.094 40.247 -11.167 1.00 6.83 136 TYR A C 1
ATOM 840 O O . TYR A 1 108 ? -2.209 41.022 -10.204 1.00 7.40 136 TYR A O 1
ATOM 849 N N . PHE A 1 109 ? -0.944 39.655 -11.497 1.00 6.47 137 PHE A N 1
ATOM 850 C CA . PHE A 1 109 ? 0.329 39.800 -10.759 1.00 6.49 137 PHE A CA 1
ATOM 851 C C . PHE A 1 109 ? 1.423 40.044 -11.789 1.00 7.33 137 PHE A C 1
ATOM 852 O O . PHE A 1 109 ? 2.092 39.103 -12.224 1.00 7.77 137 PHE A O 1
ATOM 860 N N . PRO A 1 110 ? 1.622 41.327 -12.192 1.00 7.21 138 PRO A N 1
ATOM 861 C CA . PRO A 1 110 ? 2.533 41.660 -13.299 1.00 8.46 138 PRO A CA 1
ATOM 862 C C . PRO A 1 110 ? 4.021 41.654 -12.939 1.00 8.15 138 PRO A C 1
ATOM 863 O O . PRO A 1 110 ? 4.719 42.639 -13.157 1.00 8.36 138 PRO A O 1
ATOM 867 N N . GLY A 1 111 ? 4.523 40.546 -12.399 1.00 7.46 139 GLY A N 1
ATOM 868 C CA . GLY A 1 111 ? 5.982 40.322 -12.362 1.00 8.36 139 GLY A CA 1
ATOM 869 C C . GLY A 1 111 ? 6.795 41.211 -11.451 1.00 9.10 139 GLY A C 1
ATOM 870 O O . GLY A 1 111 ? 7.978 41.444 -11.708 1.00 7.66 139 GLY A O 1
ATOM 871 N N . TYR A 1 112 ? 6.153 41.688 -10.404 1.00 7.67 140 TYR A N 1
ATOM 872 C CA . TYR A 1 112 ? 6.716 42.463 -9.285 1.00 7.23 140 TYR A CA 1
ATOM 873 C C . TYR A 1 112 ? 7.080 43.908 -9.577 1.00 7.94 140 TYR A C 1
ATOM 874 O O . TYR A 1 112 ? 6.871 44.769 -8.718 1.00 9.01 140 TYR A O 1
ATOM 883 N N . PHE A 1 113 ? 7.653 44.155 -10.755 1.00 7.76 141 PHE A N 1
ATOM 884 C CA . PHE A 1 113 ? 8.336 45.412 -11.063 1.00 9.42 141 PHE A CA 1
ATOM 885 C C . PHE A 1 113 ? 7.739 46.240 -12.210 1.00 8.80 141 PHE A C 1
ATOM 886 O O . PHE A 1 113 ? 8.467 46.955 -12.896 1.00 9.07 141 PHE A O 1
ATOM 894 N N . PRO A 1 114 ? 6.406 46.208 -12.434 1.00 8.64 142 PRO A N 1
ATOM 895 C CA . PRO A 1 114 ? 5.955 46.806 -13.698 1.00 8.60 142 PRO A CA 1
ATOM 896 C C . PRO A 1 114 ? 6.233 48.303 -13.854 1.00 9.00 142 PRO A C 1
ATOM 897 O O . PRO A 1 114 ? 6.647 48.738 -14.957 1.00 8.96 142 PRO A O 1
ATOM 901 N N . ALA A 1 115 ? 6.042 49.077 -12.803 1.00 8.31 143 ALA A N 1
ATOM 902 C CA . ALA A 1 115 ? 6.183 50.548 -12.949 1.00 10.81 143 ALA A CA 1
ATOM 903 C C . ALA A 1 115 ? 7.632 50.946 -13.174 1.00 9.98 143 ALA A C 1
ATOM 904 O O . ALA A 1 115 ? 7.904 52.039 -13.611 1.00 8.92 143 ALA A O 1
ATOM 919 N N . TYR A 1 117 ? 9.633 49.532 -15.328 1.00 9.60 145 TYR A N 1
ATOM 920 C CA . TYR A 1 117 ? 9.998 49.240 -16.690 1.00 9.21 145 TYR A CA 1
ATOM 921 C C . TYR A 1 117 ? 9.022 49.645 -17.768 1.00 8.70 145 TYR A C 1
ATOM 922 O O . TYR A 1 117 ? 9.375 49.636 -18.938 1.00 11.48 145 TYR A O 1
ATOM 931 N N . LEU A 1 118 ? 7.795 50.010 -17.403 1.00 7.80 146 LEU A N 1
ATOM 932 C CA . LEU A 1 118 ? 6.752 50.228 -18.393 1.00 7.71 146 LEU A CA 1
ATOM 933 C C . LEU A 1 118 ? 6.170 51.601 -18.152 1.00 7.71 146 LEU A C 1
ATOM 934 O O . LEU A 1 118 ? 6.041 52.013 -16.989 1.00 9.03 146 LEU A O 1
ATOM 939 N N . PRO A 1 119 ? 5.827 52.328 -19.234 1.00 8.17 147 PRO A N 1
ATOM 940 C CA . PRO A 1 119 ? 5.137 53.583 -19.059 1.00 8.70 147 PRO A CA 1
ATOM 941 C C . PRO A 1 119 ? 3.806 53.387 -18.332 1.00 8.75 147 PRO A C 1
ATOM 942 O O . PRO A 1 119 ? 3.155 52.341 -18.453 1.00 8.23 147 PRO A O 1
ATOM 946 N N . ARG A 1 120 ? 3.397 54.412 -17.609 1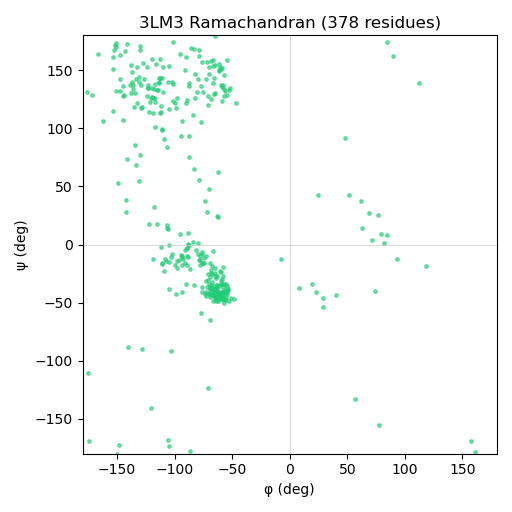.00 8.36 148 ARG A N 1
ATOM 947 C CA . ARG A 1 120 ? 2.139 54.369 -16.848 1.00 7.48 148 ARG A CA 1
ATOM 948 C C . ARG A 1 120 ? 0.963 53.917 -17.704 1.00 7.11 148 ARG A C 1
ATOM 949 O O . ARG A 1 120 ? 0.189 53.058 -17.271 1.00 8.39 148 ARG A O 1
ATOM 957 N N . GLU A 1 121 ? 0.831 54.475 -18.903 1.00 8.43 149 GLU A N 1
ATOM 958 C CA . GLU A 1 121 ? -0.302 54.149 -19.771 1.00 8.50 149 GLU A CA 1
ATOM 959 C C . GLU A 1 121 ? -0.293 52.684 -20.180 1.00 7.48 149 GLU A C 1
ATOM 960 O O . GLU A 1 121 ? -1.355 52.088 -20.341 1.00 8.41 149 GLU A O 1
ATOM 963 N N . ARG A 1 122 ? 0.891 52.104 -20.364 1.00 7.32 150 ARG A N 1
ATOM 964 C CA . ARG A 1 122 ? 1.003 50.696 -20.702 1.00 7.99 150 ARG A CA 1
ATOM 965 C C . ARG A 1 122 ? 0.598 49.792 -19.533 1.00 7.86 150 ARG A C 1
ATOM 966 O O . ARG A 1 122 ? -0.100 48.800 -19.734 1.00 7.59 150 ARG A O 1
ATOM 974 N N . VAL A 1 123 ? 1.072 50.107 -18.322 1.00 6.54 151 VAL A N 1
ATOM 975 C CA . VAL A 1 123 ? 0.636 49.372 -17.159 1.00 5.56 151 VAL A CA 1
ATOM 976 C C . VAL A 1 123 ? -0.881 49.418 -17.069 1.00 6.60 151 VAL A C 1
ATOM 977 O O . VAL A 1 123 ? -1.515 48.380 -16.860 1.00 7.19 151 VAL A O 1
ATOM 981 N N . ASN A 1 124 ? -1.474 50.602 -17.224 1.00 6.36 152 ASN A N 1
ATOM 982 C CA . ASN A 1 124 ? -2.926 50.708 -17.098 1.00 7.56 152 ASN A CA 1
ATOM 983 C C . ASN A 1 124 ? -3.642 49.838 -18.145 1.00 6.19 152 ASN A C 1
ATOM 984 O O . ASN A 1 124 ? -4.581 49.091 -17.832 1.00 7.48 152 ASN A O 1
ATOM 989 N N . ARG A 1 125 ? -3.188 49.932 -19.382 1.00 6.33 153 ARG A N 1
ATOM 990 C CA . ARG A 1 125 ? -3.787 49.197 -20.481 1.00 6.55 153 ARG A CA 1
ATOM 991 C C . ARG A 1 125 ? -3.708 47.695 -20.227 1.00 6.58 153 ARG A C 1
ATOM 992 O O . ARG A 1 125 ? -4.680 46.970 -20.448 1.00 6.68 153 ARG A O 1
ATOM 1000 N N . GLU A 1 126 ? -2.544 47.210 -19.786 1.00 6.32 154 GLU A N 1
ATOM 1001 C CA . GLU A 1 126 ? -2.353 45.785 -19.587 1.00 7.63 154 GLU A CA 1
ATOM 1002 C C . GLU A 1 126 ? -3.087 45.280 -18.352 1.00 7.17 154 GLU A C 1
ATOM 1003 O O . GLU A 1 126 ? -3.624 44.172 -18.376 1.00 8.22 154 GLU A O 1
ATOM 1017 N N . SER A 1 128 ? -6.004 46.429 -17.496 1.00 7.48 156 SER A N 1
ATOM 1018 C CA . SER A 1 128 ? -7.341 46.257 -18.044 1.00 6.33 156 SER A CA 1
ATOM 1019 C C . SER A 1 128 ? -7.479 44.982 -18.869 1.00 7.16 156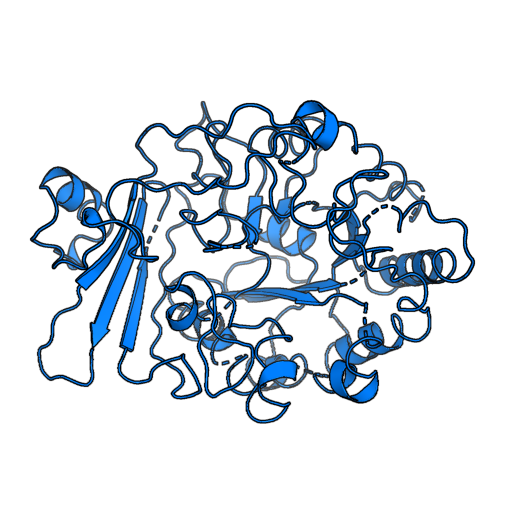 SER A C 1
ATOM 1020 O O . SER A 1 128 ? -8.496 44.269 -18.775 1.00 7.58 156 SER A O 1
ATOM 1023 N N . GLU A 1 129 ? -6.468 44.673 -19.672 1.00 6.93 157 GLU A N 1
ATOM 1024 C CA . GLU A 1 129 ? -6.498 43.439 -20.467 1.00 7.15 157 GLU A CA 1
ATOM 1025 C C . GLU A 1 129 ? -6.553 42.199 -19.584 1.00 7.35 157 GLU A C 1
ATOM 1026 O O . GLU A 1 129 ? -7.304 41.247 -19.858 1.00 8.27 157 GLU A O 1
ATOM 1032 N N . ALA A 1 130 ? -5.738 42.176 -18.545 1.00 7.35 158 ALA A N 1
ATOM 1033 C CA . ALA A 1 130 ? -5.734 41.042 -17.610 1.00 7.15 158 ALA A CA 1
ATOM 1034 C C . ALA A 1 130 ? -7.044 40.894 -16.866 1.00 7.54 158 ALA A C 1
ATOM 1035 O O . ALA A 1 130 ? -7.539 39.776 -16.700 1.00 7.57 158 ALA A O 1
ATOM 1037 N N . ILE A 1 131 ? -7.614 42.007 -16.420 1.00 7.53 159 ILE A N 1
ATOM 1038 C CA . ILE A 1 131 ? -8.901 41.978 -15.717 1.00 8.91 159 ILE A CA 1
ATOM 1039 C C . ILE A 1 131 ? -9.976 41.370 -16.620 1.00 8.71 159 ILE A C 1
ATOM 1040 O O . ILE A 1 131 ? -10.767 40.540 -16.179 1.00 9.72 159 ILE A O 1
ATOM 1045 N N . GLU A 1 132 ? -9.983 41.719 -17.905 1.00 8.14 160 GLU A N 1
ATOM 1046 C CA A GLU A 1 132 ? -10.966 41.182 -18.855 0.60 9.40 160 GLU A CA 1
ATOM 1047 C CA B GLU A 1 132 ? -10.993 41.178 -18.817 0.40 9.41 160 GLU A CA 1
ATOM 1048 C C . GLU A 1 132 ? -10.788 39.678 -19.029 1.00 8.93 160 GLU A C 1
ATOM 1049 O O . GLU A 1 132 ? -11.750 38.922 -19.007 1.00 9.74 160 GLU A O 1
ATOM 1060 N N . ILE A 1 133 ? -9.536 39.230 -19.194 1.00 7.23 161 ILE A N 1
ATOM 1061 C CA . ILE A 1 133 ? -9.237 37.803 -19.315 1.00 7.73 161 ILE A CA 1
ATOM 1062 C C . ILE A 1 133 ? -9.728 37.037 -18.099 1.00 8.73 161 ILE A C 1
ATOM 1063 O O . ILE A 1 133 ? -10.356 35.980 -18.191 1.00 9.56 161 ILE A O 1
ATOM 1068 N N . ILE A 1 134 ? -9.457 37.585 -16.931 1.00 7.97 162 ILE A N 1
ATOM 1069 C CA . ILE A 1 134 ? -9.836 36.943 -15.664 1.00 8.22 162 ILE A CA 1
ATOM 1070 C C . ILE A 1 134 ? -11.359 36.897 -15.487 1.00 8.96 162 ILE A C 1
ATOM 1071 O O . ILE A 1 134 ? -11.913 35.868 -15.065 1.00 10.12 162 ILE A O 1
ATOM 1076 N N . SER A 1 135 ? -12.032 37.999 -15.803 1.00 9.53 163 SER A N 1
ATOM 1077 C CA . SER A 1 135 ? -13.485 38.037 -15.710 1.00 10.81 163 SER A CA 1
ATOM 1078 C C . SER A 1 135 ? -14.104 36.958 -16.579 1.00 11.09 163 SER A C 1
ATOM 1079 O O . SER A 1 135 ? -15.035 36.257 -16.136 1.00 12.16 163 SER A O 1
ATOM 1082 N N . LYS A 1 136 ? -13.579 36.796 -17.783 1.00 11.47 164 LYS A N 1
ATOM 1083 C CA . LYS A 1 136 ? -14.112 35.790 -18.701 1.00 12.86 164 LYS A CA 1
ATOM 1084 C C . LYS A 1 136 ? -13.762 34.386 -18.268 1.00 14.47 164 LYS A C 1
ATOM 1085 O O . LYS A 1 136 ? -14.565 33.469 -18.412 1.00 15.78 164 LYS A O 1
ATOM 1101 N N . VAL A 1 138 ? -13.205 33.271 -15.093 1.00 12.67 166 VAL A N 1
ATOM 1102 C CA . VAL A 1 138 ? -13.978 32.881 -13.910 1.00 13.06 166 VAL A CA 1
ATOM 1103 C C . VAL A 1 138 ? -15.459 32.822 -14.274 1.00 14.87 166 VAL A C 1
ATOM 1104 O O . VAL A 1 138 ? -16.187 31.956 -13.788 1.00 20.10 166 VAL A O 1
ATOM 1108 N N . GLY A 1 139 ? -15.880 33.755 -15.121 1.00 15.63 167 GLY A N 1
ATOM 1109 C CA . GLY A 1 139 ? -17.208 33.805 -15.643 1.00 17.67 167 GLY A CA 1
ATOM 1110 C C . GLY A 1 139 ? -18.137 34.519 -14.686 1.00 16.75 167 GLY A C 1
ATOM 1111 O O . GLY A 1 139 ? -17.772 34.951 -13.583 1.00 19.23 167 GLY A O 1
ATOM 1112 N N . ASN A 1 140 ? -19.342 34.701 -15.183 1.00 21.44 168 ASN A N 1
ATOM 1113 C CA A ASN A 1 140 ? -20.466 35.253 -14.468 0.50 19.35 168 ASN A CA 1
ATOM 1114 C CA B ASN A 1 140 ? -20.410 35.172 -14.304 0.50 20.25 168 ASN A CA 1
ATOM 1115 C C . ASN A 1 140 ? -20.197 36.598 -13.784 1.00 15.81 168 ASN A C 1
ATOM 1116 O O . ASN A 1 140 ? -20.691 36.930 -12.719 1.00 19.56 168 ASN A O 1
ATOM 1125 N N . GLY A 1 141 ? -19.461 37.413 -14.525 1.00 14.00 169 GLY A N 1
ATOM 1126 C CA . GLY A 1 141 ? -19.229 38.815 -14.179 1.00 14.05 169 GLY A CA 1
ATOM 1127 C C . GLY A 1 141 ? -18.183 39.065 -13.124 1.00 12.89 169 GLY A C 1
ATOM 1128 O O . GLY A 1 141 ? -18.056 40.178 -12.661 1.00 14.04 169 GLY A O 1
ATOM 1129 N N . TYR A 1 142 ? -17.456 38.028 -12.761 1.00 10.92 170 TYR A N 1
ATOM 1130 C CA . TYR A 1 142 ? -16.416 38.118 -11.726 1.00 10.94 170 TYR A CA 1
ATOM 1131 C C . TYR A 1 142 ? -15.444 39.247 -12.007 1.00 10.45 170 TYR A C 1
ATOM 1132 O O . TYR A 1 142 ? -14.955 39.397 -13.132 1.00 9.75 170 TYR A O 1
ATOM 1141 N N . ARG A 1 143 ? -15.146 40.009 -10.970 1.00 9.80 171 ARG A N 1
ATOM 1142 C CA . ARG A 1 143 ? -14.047 40.953 -11.022 1.00 8.66 171 ARG A CA 1
ATOM 1143 C C . ARG A 1 143 ? -13.267 40.843 -9.719 1.00 9.43 171 ARG A C 1
ATOM 1144 O O . ARG A 1 143 ? -13.858 40.732 -8.646 1.00 9.49 171 ARG A O 1
ATOM 1152 N N . PRO A 1 144 ? -11.928 40.859 -9.794 1.00 7.88 172 PRO A N 1
ATOM 1153 C CA . PRO A 1 144 ? -11.166 40.808 -8.560 1.00 8.94 172 PRO A CA 1
ATOM 1154 C C . PRO A 1 144 ? -11.357 42.082 -7.723 1.00 7.05 172 PRO A C 1
ATOM 1155 O O . PRO A 1 144 ? -11.741 43.119 -8.269 1.00 9.01 172 PRO A O 1
ATOM 1159 N N . GLN A 1 145 ? -11.096 42.006 -6.428 1.00 7.55 173 GLN A N 1
ATOM 1160 C CA . GLN A 1 145 ? -11.170 43.177 -5.561 1.00 6.87 173 GLN A CA 1
ATOM 1161 C C . GLN A 1 145 ? -9.808 43.855 -5.406 1.00 7.73 173 GLN A C 1
ATOM 1162 O O . GLN A 1 145 ? -9.754 44.963 -4.895 1.00 7.79 173 GLN A O 1
ATOM 1168 N N . SER A 1 146 ? -8.723 43.223 -5.875 1.00 7.29 174 SER A N 1
ATOM 1169 C CA . SER A 1 146 ? -7.370 43.804 -5.798 1.00 6.95 174 SER A CA 1
ATOM 1170 C C . SER A 1 146 ? -6.598 43.449 -7.052 1.00 6.46 174 SER A C 1
ATOM 1171 O O . SER A 1 146 ? -7.045 42.565 -7.826 1.00 8.56 174 SER A O 1
ATOM 1174 N N . ILE A 1 147 ? -5.472 44.143 -7.240 1.00 6.60 175 ILE A N 1
ATOM 1175 C CA . ILE A 1 147 ? -4.415 43.776 -8.178 1.00 6.84 175 ILE A CA 1
ATOM 1176 C C . ILE A 1 147 ? -3.139 43.586 -7.364 1.00 6.83 175 ILE A C 1
ATOM 1177 O O . ILE A 1 147 ? -2.854 44.374 -6.459 1.00 7.56 175 ILE A O 1
ATOM 1190 N N . GLY A 1 149 ? 0.163 44.237 -7.625 1.00 7.29 177 GLY A N 1
ATOM 1191 C CA . GLY A 1 149 ? 1.024 45.027 -8.493 1.00 8.47 177 GLY A CA 1
ATOM 1192 C C . GLY A 1 149 ? 2.487 45.089 -8.141 1.00 8.47 177 GLY A C 1
ATOM 1193 O O . GLY A 1 149 ? 3.340 45.159 -9.044 1.00 9.52 177 GLY A O 1
ATOM 1194 N N A GLY A 1 150 ? 2.819 45.192 -6.851 0.50 5.99 178 GLY A N 1
ATOM 1195 N N B GLY A 1 150 ? 2.788 44.961 -6.850 0.50 10.91 178 GLY A N 1
ATOM 1196 C CA A GLY A 1 150 ? 4.215 45.484 -6.440 0.50 3.89 178 GLY A CA 1
ATOM 1197 C CA B GLY A 1 150 ? 4.158 44.986 -6.358 0.50 13.33 178 GLY A CA 1
ATOM 1198 C C A GLY A 1 150 ? 4.541 46.938 -6.787 0.50 3.45 178 GLY A C 1
ATOM 1199 C C B GLY A 1 150 ? 4.624 46.419 -6.322 0.50 16.15 178 GLY A C 1
ATOM 1200 O O A GLY A 1 150 ? 3.937 47.841 -6.227 0.50 7.21 178 GLY A O 1
ATOM 1201 O O B GLY A 1 150 ? 4.653 47.043 -5.253 0.50 17.75 178 GLY A O 1
ATOM 1202 N N A PHE A 1 151 ? 5.521 47.146 -7.647 0.70 7.89 179 PHE A N 1
ATOM 1203 N N B PHE A 1 151 ? 4.997 46.905 -7.521 0.30 13.46 179 PHE A N 1
ATOM 1204 C CA A PHE A 1 151 ? 5.808 48.491 -8.093 0.70 8.00 179 PHE A CA 1
ATOM 1205 C CA B PHE A 1 151 ? 5.426 48.291 -7.812 0.30 13.15 179 PHE A CA 1
ATOM 1206 C C . PHE A 1 151 ? 4.633 48.955 -8.984 1.00 8.41 179 PHE A C 1
ATOM 1207 O O . PHE A 1 151 ? 4.774 48.747 -10.201 1.00 11.11 179 PHE A O 1
ATOM 1222 N N A LEU A 1 152 ? 3.612 49.585 -8.434 0.50 9.98 180 LEU A N 1
ATOM 1223 N N B LEU A 1 152 ? 3.657 49.704 -8.477 0.50 10.66 180 LEU A N 1
ATOM 1224 C CA A LEU A 1 152 ? 2.691 50.405 -9.247 0.50 9.54 180 LEU A CA 1
ATOM 1225 C CA B LEU A 1 152 ? 2.628 50.427 -9.257 0.50 9.76 180 LEU A CA 1
ATOM 1226 C C A LEU A 1 152 ? 3.019 51.880 -8.978 0.50 10.27 180 LEU A C 1
ATOM 1227 C C B LEU A 1 152 ? 2.636 51.904 -8.881 0.50 9.62 180 LEU A C 1
ATOM 1228 O O A LEU A 1 152 ? 3.667 52.220 -7.981 0.50 9.07 180 LEU A O 1
ATOM 1229 O O B LEU A 1 152 ? 2.602 52.283 -7.687 0.50 7.26 180 LEU A O 1
ATOM 1238 N N . SER A 1 153 ? 2.640 52.744 -9.905 1.00 8.27 181 SER A N 1
ATOM 1239 C CA . SER A 1 153 ? 2.677 54.184 -9.682 1.00 7.87 181 SER A CA 1
ATOM 1240 C C . SER A 1 153 ? 1.339 54.693 -9.142 1.00 7.08 181 SER A C 1
ATOM 1241 O O . SER A 1 153 ? 0.274 54.043 -9.240 1.00 7.46 181 SER A O 1
ATOM 1244 N N . ALA A 1 154 ? 1.355 55.907 -8.632 1.00 7.36 182 ALA A N 1
ATOM 1245 C CA . ALA A 1 154 ? 0.126 56.561 -8.199 1.00 6.67 182 ALA A CA 1
ATOM 1246 C C . ALA A 1 154 ? -0.901 56.584 -9.329 1.00 7.34 182 ALA A C 1
ATOM 1247 O O . ALA A 1 154 ? -2.109 56.369 -9.106 1.00 8.86 182 ALA A O 1
ATOM 1249 N N . ASP A 1 155 ? -0.442 56.851 -10.543 1.00 7.52 183 ASP A N 1
ATOM 1250 C CA A ASP A 1 155 ? -1.376 56.904 -11.654 0.70 7.38 183 ASP A CA 1
ATOM 1251 C CA B ASP A 1 155 ? -1.353 56.912 -11.699 0.30 8.01 183 ASP A CA 1
ATOM 1252 C C . ASP A 1 155 ? -2.050 55.558 -11.921 1.00 7.95 183 ASP A C 1
ATOM 1253 O O . ASP A 1 155 ? -3.228 55.484 -12.313 1.00 8.94 183 ASP A O 1
ATOM 1262 N N . ASN A 1 156 ? -1.319 54.466 -11.705 1.00 7.05 184 ASN A N 1
ATOM 1263 C CA . ASN A 1 156 ? -1.891 53.140 -11.883 1.00 6.13 184 ASN A CA 1
ATOM 1264 C C . ASN A 1 156 ? -3.017 52.898 -10.850 1.00 7.40 184 ASN A C 1
ATOM 1265 O O . ASN A 1 156 ? -4.027 52.258 -11.130 1.00 7.12 184 ASN A O 1
ATOM 1270 N N . LEU A 1 157 ? -2.799 53.376 -9.631 1.00 7.70 185 LEU A N 1
ATOM 1271 C CA . LEU A 1 157 ? -3.798 53.212 -8.569 1.00 7.42 185 LEU A CA 1
ATOM 1272 C C . LEU A 1 157 ? -5.040 54.062 -8.809 1.00 7.37 185 LEU A C 1
ATOM 1273 O O . LEU A 1 157 ? -6.174 53.610 -8.613 1.00 7.37 185 LEU A O 1
ATOM 1278 N N . ARG A 1 158 ? -4.835 55.305 -9.241 1.00 7.36 186 ARG A N 1
ATOM 1279 C CA A ARG A 1 158 ? -5.975 56.139 -9.619 0.30 5.91 186 ARG A CA 1
ATOM 1280 C CA B ARG A 1 158 ? -5.894 56.199 -9.715 0.70 7.86 186 ARG A CA 1
ATOM 1281 C C . ARG A 1 158 ? -6.729 55.515 -10.789 1.00 6.33 186 ARG A C 1
ATOM 1282 O O . ARG A 1 158 ? -7.958 55.521 -10.779 1.00 6.64 186 ARG A O 1
ATOM 1297 N N . TYR A 1 159 ? -6.030 54.958 -11.768 1.00 5.80 187 TYR A N 1
ATOM 1298 C CA . TYR A 1 159 ? -6.693 54.296 -12.876 1.00 5.28 187 TYR A CA 1
ATOM 1299 C C . TYR A 1 159 ? -7.550 53.109 -12.404 1.00 6.50 187 TYR A C 1
ATOM 1300 O O . TYR A 1 159 ? -8.685 52.920 -12.839 1.00 6.83 187 TYR A O 1
ATOM 1309 N N . LEU A 1 160 ? -6.992 52.285 -11.532 1.00 6.37 188 LEU A N 1
ATOM 1310 C CA A LEU A 1 160 ? -7.751 51.146 -11.000 0.60 6.85 188 LEU A CA 1
ATOM 1311 C CA B LEU A 1 160 ? -7.710 51.140 -11.000 0.40 7.90 188 LEU A CA 1
ATOM 1312 C C . LEU A 1 160 ? -9.015 51.620 -10.332 1.00 7.52 188 LEU A C 1
ATOM 1313 O O . LEU A 1 160 ? -10.096 51.096 -10.615 1.00 8.89 188 LEU A O 1
ATOM 1322 N N . ALA A 1 161 ? -8.898 52.631 -9.468 1.00 6.83 189 ALA A N 1
ATOM 1323 C CA . ALA A 1 161 ? -10.039 53.106 -8.704 1.00 9.83 189 ALA A CA 1
ATOM 1324 C C . ALA A 1 161 ? -11.105 53.686 -9.627 1.00 9.96 189 ALA A C 1
ATOM 1325 O O . ALA A 1 161 ? -12.298 53.380 -9.504 1.00 10.93 189 ALA A O 1
ATOM 1327 N N . GLU A 1 162 ? -10.686 54.561 -10.538 1.00 7.75 190 GLU A N 1
ATOM 1328 C CA . GLU A 1 162 ? -11.605 55.399 -11.296 1.00 7.04 190 GLU A CA 1
ATOM 1329 C C . GLU A 1 162 ? -12.064 54.749 -12.583 1.00 8.22 190 GLU A C 1
ATOM 1330 O O . GLU A 1 162 ? -13.226 54.925 -12.996 1.00 11.58 190 GLU A O 1
ATOM 1336 N N . LYS A 1 163 ? -11.202 53.967 -13.223 1.00 8.01 191 LYS A N 1
ATOM 1337 C CA A LYS A 1 163 ? -11.569 53.351 -14.492 0.50 7.28 191 LYS A CA 1
ATOM 1338 C CA B LYS A 1 163 ? -11.532 53.347 -14.507 0.50 8.99 191 LYS A CA 1
ATOM 1339 C C . LYS A 1 163 ? -11.972 51.886 -14.411 1.00 8.59 191 LYS A C 1
ATOM 1340 O O . LYS A 1 163 ? -12.729 51.397 -15.273 1.00 12.45 191 LYS A O 1
ATOM 1351 N N . GLU A 1 164 ? -11.482 51.166 -13.401 1.00 8.31 192 GLU A N 1
ATOM 1352 C CA . GLU A 1 164 ? -11.833 49.753 -13.213 1.00 7.83 192 GLU A CA 1
ATOM 1353 C C . GLU A 1 164 ? -12.680 49.472 -11.981 1.00 7.44 192 GLU A C 1
ATOM 1354 O O . GLU A 1 164 ? -13.073 48.324 -11.742 1.00 9.27 192 GLU A O 1
ATOM 1360 N N . ASN A 1 165 ? -12.972 50.508 -11.190 1.00 7.37 193 ASN A N 1
ATOM 1361 C CA . ASN A 1 165 ? -13.730 50.348 -9.966 1.00 8.04 193 ASN A CA 1
ATOM 1362 C C . ASN A 1 165 ? -13.135 49.251 -9.072 1.00 8.98 193 ASN A C 1
ATOM 1363 O O . ASN A 1 165 ? -13.859 48.419 -8.478 1.00 9.30 193 ASN A O 1
ATOM 1368 N N . ILE A 1 166 ? -11.794 49.248 -8.973 1.00 6.56 194 ILE A N 1
ATOM 1369 C CA . ILE A 1 166 ? -11.048 48.342 -8.089 1.00 6.50 194 ILE A CA 1
ATOM 1370 C C . ILE A 1 166 ? -10.317 49.231 -7.117 1.00 8.02 194 ILE A C 1
ATOM 1371 O O . ILE A 1 166 ? -9.634 50.154 -7.530 1.00 8.98 194 ILE A O 1
ATOM 1376 N N . HIS A 1 167 ? -10.514 48.983 -5.821 1.00 7.00 195 HIS A N 1
ATOM 1377 C CA . HIS A 1 167 ? -10.151 49.941 -4.786 1.00 6.2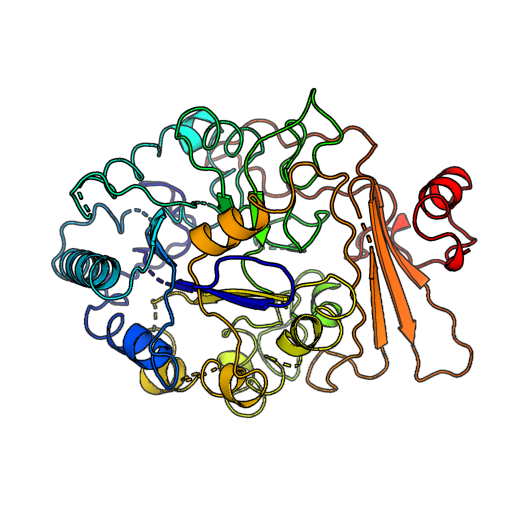7 195 HIS A CA 1
ATOM 1378 C C . HIS A 1 167 ? -9.158 49.357 -3.777 1.00 6.41 195 HIS A C 1
ATOM 1379 O O . HIS A 1 167 ? -8.984 49.918 -2.702 1.00 7.32 195 HIS A O 1
ATOM 1386 N N . VAL A 1 168 ? -8.494 48.261 -4.159 1.00 6.17 196 VAL A N 1
ATOM 1387 C CA . VAL A 1 168 ? -7.411 47.705 -3.361 1.00 6.50 196 VAL A CA 1
ATOM 1388 C C . VAL A 1 168 ? -6.284 47.318 -4.315 1.00 6.32 196 VAL A C 1
ATOM 1389 O O . VAL A 1 168 ? -6.539 46.770 -5.396 1.00 6.86 196 VAL A O 1
ATOM 1393 N N . ALA A 1 169 ? -5.031 47.572 -3.932 1.00 5.84 197 ALA A N 1
ATOM 1394 C CA . ALA A 1 169 ? -3.926 46.999 -4.660 1.00 6.98 197 ALA A CA 1
ATOM 1395 C C . ALA A 1 169 ? -2.769 46.717 -3.721 1.00 5.86 197 ALA A C 1
ATOM 1396 O O . ALA A 1 169 ? -2.477 47.513 -2.823 1.00 6.79 197 ALA A O 1
ATOM 1398 N N . HIS A 1 170 ? -2.071 45.601 -3.951 1.00 7.75 198 HIS A N 1
ATOM 1399 C CA . HIS A 1 170 ? -0.743 45.435 -3.384 1.00 6.99 198 HIS A CA 1
ATOM 1400 C C . HIS A 1 170 ? 0.175 46.280 -4.245 1.00 6.78 198 HIS A C 1
ATOM 1401 O O . HIS A 1 170 ? 0.454 45.928 -5.394 1.00 7.75 198 HIS A O 1
ATOM 1408 N N . ALA A 1 171 ? 0.589 47.430 -3.704 1.00 6.86 199 ALA A N 1
ATOM 1409 C CA . ALA A 1 171 ? 1.477 48.383 -4.364 1.00 7.30 199 ALA A CA 1
ATOM 1410 C C . ALA A 1 171 ? 2.457 48.997 -3.351 1.00 11.31 199 ALA A C 1
ATOM 1411 O O . ALA A 1 171 ? 2.886 50.162 -3.480 1.00 14.20 199 ALA A O 1
ATOM 1413 N N . VAL A 1 172 ? 2.765 48.250 -2.302 1.00 12.09 200 VAL A N 1
ATOM 1414 C CA . VAL A 1 172 ? 3.766 48.615 -1.248 1.00 16.34 200 VAL A CA 1
ATOM 1415 C C . VAL A 1 172 ? 4.643 47.366 -1.197 1.00 9.54 200 VAL A C 1
ATOM 1416 O O . VAL A 1 172 ? 4.141 46.337 -0.932 1.00 9.35 200 VAL A O 1
ATOM 1420 N N . ILE A 1 173 ? 5.952 47.445 -1.513 1.00 12.94 201 ILE A N 1
ATOM 1421 C CA . ILE A 1 173 ? 6.903 46.350 -1.133 1.00 11.20 201 ILE A CA 1
ATOM 1422 C C . ILE A 1 173 ? 7.681 46.983 -0.013 1.00 9.18 201 ILE A C 1
ATOM 1423 O O . ILE A 1 173 ? 8.747 47.592 -0.188 1.00 8.56 201 ILE A O 1
ATOM 1428 N N . TRP A 1 174 ? 7.092 46.910 1.181 1.00 7.78 202 TRP A N 1
ATOM 1429 C CA . TRP A 1 174 ? 7.498 47.778 2.272 1.00 7.91 202 TRP A CA 1
ATOM 1430 C C . TRP A 1 174 ? 8.973 47.635 2.587 1.00 6.68 202 TRP A C 1
ATOM 1431 O O . TRP A 1 174 ? 9.482 46.517 2.805 1.00 7.89 202 TRP A O 1
ATOM 1442 N N . SER A 1 175 ? 9.674 48.773 2.620 1.00 8.99 203 SER A N 1
ATOM 1443 C CA . SER A 1 175 ? 11.092 48.895 2.954 1.00 8.59 203 SER A CA 1
ATOM 1444 C C . SER A 1 175 ? 12.055 48.377 1.922 1.00 8.64 203 SER A C 1
ATOM 1445 O O . SER A 1 175 ? 13.242 48.413 2.147 1.00 9.64 203 SER A O 1
ATOM 1448 N N . GLN A 1 176 ? 11.588 47.923 0.782 1.00 9.39 204 GLN A N 1
ATOM 1449 C CA A GLN A 1 176 ? 12.486 47.342 -0.213 0.50 11.36 204 GLN A CA 1
ATOM 1450 C CA B GLN A 1 176 ? 12.487 47.340 -0.208 0.50 11.04 204 GLN A CA 1
ATOM 1451 C C . GLN A 1 176 ? 13.518 48.372 -0.674 1.00 14.14 204 GLN A C 1
ATOM 1452 O O . GLN A 1 176 ? 13.172 49.482 -1.104 1.00 13.61 204 GLN A O 1
ATOM 1463 N N . HIS A 1 177 ? 14.793 48.002 -0.547 1.00 18.03 205 HIS A N 1
ATOM 1464 C CA A HIS A 1 177 ? 15.877 48.806 -1.092 0.50 22.73 205 HIS A CA 1
ATOM 1465 C CA B HIS A 1 177 ? 15.873 48.757 -1.105 0.50 22.30 205 HIS A CA 1
ATOM 1466 C C . HIS A 1 177 ? 16.960 47.788 -1.514 1.00 25.06 205 HIS A C 1
ATOM 1467 O O . HIS A 1 177 ? 17.345 46.894 -0.731 1.00 21.82 205 HIS A O 1
ATOM 1480 N N . ASN A 1 178 ? 17.446 47.938 -2.735 1.00 27.20 206 ASN A N 1
ATOM 1481 C CA . ASN A 1 178 ? 18.359 46.964 -3.338 1.00 35.46 206 ASN A CA 1
ATOM 1482 C C . ASN A 1 178 ? 17.905 45.503 -3.203 1.00 37.81 206 ASN A C 1
ATOM 1483 O O . ASN A 1 178 ? 18.595 44.680 -2.587 1.00 43.22 206 ASN A O 1
ATOM 1488 N N . GLY A 1 181 ? 16.032 44.255 -5.724 1.00 37.65 209 GLY A N 1
ATOM 1489 C CA . GLY A 1 181 ? 14.778 44.640 -6.362 1.00 36.59 209 GLY A CA 1
ATOM 1490 C C . GLY A 1 181 ? 14.381 46.115 -6.274 1.00 34.36 209 GLY A C 1
ATOM 1491 O O . GLY A 1 181 ? 13.202 46.432 -6.032 1.00 33.25 209 GLY A O 1
ATOM 1492 N N . GLY A 1 182 ? 15.351 47.016 -6.478 1.00 32.93 210 GLY A N 1
ATOM 1493 C CA . GLY A 1 182 ? 15.075 48.457 -6.615 1.00 29.25 210 GLY A CA 1
ATOM 1494 C C . GLY A 1 182 ? 14.814 49.140 -5.282 1.00 25.26 210 GLY A C 1
ATOM 1495 O O . GLY A 1 182 ? 15.236 48.657 -4.231 1.00 26.39 210 GLY A O 1
ATOM 1496 N N . GLY A 1 183 ? 14.093 50.252 -5.312 1.00 18.54 211 GLY A N 1
ATOM 1497 C CA . GLY A 1 183 ? 13.736 50.916 -4.074 1.00 17.13 211 GLY A CA 1
ATOM 1498 C C . GLY A 1 183 ? 12.286 51.316 -4.060 1.00 14.41 211 GLY A C 1
ATOM 1499 O O . GLY A 1 183 ? 11.827 51.936 -4.993 1.00 12.80 211 GLY A O 1
ATOM 1500 N N . ALA A 1 184 ? 11.589 50.969 -2.978 1.00 11.51 212 ALA A N 1
ATOM 1501 C CA . ALA A 1 184 ? 10.298 51.542 -2.671 1.00 12.09 212 ALA A CA 1
ATOM 1502 C C . ALA A 1 184 ? 10.170 51.754 -1.179 1.00 10.00 212 ALA A C 1
ATOM 1503 O O . ALA A 1 184 ? 9.097 51.580 -0.639 1.00 10.54 212 ALA A O 1
ATOM 1505 N N . ASP A 1 185 ? 11.238 52.168 -0.506 1.00 8.51 213 ASP A N 1
ATOM 1506 C CA . ASP A 1 185 ? 11.141 52.446 0.922 1.00 8.19 213 ASP A CA 1
ATOM 1507 C C . ASP A 1 185 ? 10.491 53.825 1.124 1.00 9.28 213 ASP A C 1
ATOM 1508 O O . ASP A 1 185 ? 10.429 54.638 0.210 1.00 11.07 213 ASP A O 1
ATOM 1513 N N . GLY A 1 186 ? 10.000 54.061 2.331 1.00 8.22 214 GLY A N 1
ATOM 1514 C CA . GLY A 1 186 ? 9.493 55.352 2.752 1.00 8.02 214 GLY A CA 1
ATOM 1515 C C . GLY A 1 186 ? 8.041 55.397 3.148 1.00 7.81 214 GLY A C 1
ATOM 1516 O O . GLY A 1 186 ? 7.595 56.381 3.777 1.00 8.32 214 GLY A O 1
ATOM 1517 N N . SER A 1 187 ? 7.270 54.395 2.740 1.00 7.71 215 SER A N 1
ATOM 1518 C CA . SER A 1 187 ? 5.829 54.371 2.970 1.00 6.88 215 SER A CA 1
ATOM 1519 C C . SER A 1 187 ? 5.463 53.855 4.351 1.00 6.50 215 SER A C 1
ATOM 1520 O O . SER A 1 187 ? 6.301 53.268 5.045 1.00 7.47 215 SER A O 1
ATOM 1523 N N . PRO A 1 188 ? 4.194 54.010 4.750 1.00 7.18 216 PRO A N 1
ATOM 1524 C CA . PRO A 1 188 ? 3.676 53.180 5.840 1.00 7.20 216 PRO A CA 1
ATOM 1525 C C . PRO A 1 188 ? 3.644 51.724 5.440 1.00 7.33 216 PRO A C 1
ATOM 1526 O O . PRO A 1 188 ? 3.569 51.398 4.259 1.00 7.77 216 PRO A O 1
ATOM 1530 N N . SER A 1 189 ? 3.708 50.833 6.428 1.00 6.31 217 SER A N 1
ATOM 1531 C CA . SER A 1 189 ? 3.623 49.406 6.176 1.00 7.49 217 SER A CA 1
ATOM 1532 C C . SER A 1 189 ? 2.209 48.881 6.305 1.00 6.84 217 SER A C 1
ATOM 1533 O O . SER A 1 189 ? 1.929 47.788 5.835 1.00 8.62 217 SER A O 1
ATOM 1536 N N . TYR A 1 190 ? 1.327 49.618 6.945 1.00 6.83 218 TYR A N 1
ATOM 1537 C CA . TYR A 1 190 ? -0.083 49.246 7.052 1.00 6.52 218 TYR A CA 1
ATOM 1538 C C . TYR A 1 190 ? -0.874 50.064 6.043 1.00 7.51 218 TYR A C 1
ATOM 1539 O O . TYR A 1 190 ? -0.311 50.939 5.340 1.00 7.69 218 TYR A O 1
ATOM 1548 N N . PRO A 1 191 ? -2.176 49.770 5.911 1.00 6.26 219 PRO A N 1
ATOM 1549 C CA . PRO A 1 191 ? -2.889 50.276 4.737 1.00 6.29 219 PRO A CA 1
ATOM 1550 C C . PRO A 1 191 ? -3.083 51.777 4.767 1.00 6.85 219 PRO A C 1
ATOM 1551 O O . PRO A 1 191 ? -3.237 52.388 5.831 1.00 6.69 219 PRO A O 1
ATOM 1555 N N . PHE A 1 192 ? -3.051 52.384 3.580 1.00 7.04 220 PHE A N 1
ATOM 1556 C CA . PHE A 1 192 ? -3.277 53.819 3.435 1.00 7.27 220 PHE A CA 1
ATOM 1557 C C . PHE A 1 192 ? -3.811 54.126 2.046 1.00 6.97 220 PHE A C 1
ATOM 1558 O O . PHE A 1 192 ? -3.672 53.311 1.137 1.00 6.39 220 PHE A O 1
ATOM 1566 N N . TYR A 1 193 ? -4.411 55.310 1.901 1.00 7.05 221 TYR A N 1
ATOM 1567 C CA . TYR A 1 193 ? -4.793 55.841 0.579 1.00 7.81 221 TYR A CA 1
ATOM 1568 C C . TYR A 1 193 ? -3.620 56.660 0.035 1.00 6.98 221 TYR A C 1
ATOM 1569 O O . TYR A 1 193 ? -3.171 57.608 0.684 1.00 7.70 221 TYR A O 1
ATOM 1578 N N . PRO A 1 194 ? -3.101 56.292 -1.143 1.00 7.26 222 PRO A N 1
ATOM 1579 C CA . PRO A 1 194 ? -1.942 56.989 -1.681 1.00 8.19 222 PRO A CA 1
ATOM 1580 C C . PRO A 1 194 ? -2.311 58.361 -2.278 1.00 8.72 222 PRO A C 1
ATOM 1581 O O . PRO A 1 194 ? -3.464 58.617 -2.653 1.00 9.43 222 PRO A O 1
ATOM 1585 N N . SER A 1 195 ? -1.302 59.209 -2.334 1.00 7.62 223 SER A N 1
ATOM 1586 C CA . SER A 1 195 ? -1.369 60.510 -2.983 1.00 6.63 223 SER A CA 1
ATOM 1587 C C . SER A 1 195 ? -1.158 60.415 -4.494 1.00 7.41 223 SER A C 1
ATOM 1588 O O . SER A 1 195 ? -0.361 59.607 -4.977 1.00 8.19 223 SER A O 1
ATOM 1591 N N . THR A 1 196 ? -1.828 61.301 -5.249 1.00 8.46 224 THR A N 1
ATOM 1592 C CA . THR A 1 196 ? -1.529 61.436 -6.663 1.00 9.93 224 THR A CA 1
ATOM 1593 C C . THR A 1 196 ? -0.051 61.805 -6.910 1.00 8.84 224 THR A C 1
ATOM 1594 O O . THR A 1 196 ? 0.481 61.548 -7.997 1.00 10.09 224 THR A O 1
ATOM 1598 N N . GLU A 1 197 ? 0.619 62.330 -5.890 1.00 8.12 225 GLU A N 1
ATOM 1599 C CA . GLU A 1 197 ? 2.035 62.653 -5.996 1.00 8.60 225 GLU A CA 1
ATOM 1600 C C . GLU A 1 197 ? 2.960 61.448 -6.033 1.00 9.58 225 GLU A C 1
ATOM 1601 O O . GLU A 1 197 ? 3.993 61.501 -6.675 1.00 9.15 225 GLU A O 1
ATOM 1607 N N . HIS A 1 198 ? 2.639 60.387 -5.280 1.00 8.95 226 HIS A N 1
ATOM 1608 C CA . HIS A 1 198 ? 3.579 59.312 -5.052 1.00 8.65 226 HIS A CA 1
ATOM 1609 C C . HIS A 1 198 ? 2.880 58.159 -4.334 1.00 7.87 226 HIS A C 1
ATOM 1610 O O . HIS A 1 198 ? 2.234 58.370 -3.295 1.00 7.80 226 HIS A O 1
ATOM 1617 N N . PHE A 1 199 ? 3.037 56.963 -4.902 1.00 7.71 227 PHE A N 1
ATOM 1618 C CA . PHE A 1 199 ? 2.394 55.763 -4.381 1.00 8.75 227 PHE A CA 1
ATOM 1619 C C . PHE A 1 199 ? 2.788 55.420 -2.932 1.00 8.86 227 PHE A C 1
ATOM 1620 O O . PHE A 1 199 ? 2.046 54.715 -2.248 1.00 8.64 227 PHE A O 1
ATOM 1628 N N . CYS A 1 200 ? 3.954 55.890 -2.462 1.00 7.94 228 CYS A N 1
ATOM 1629 C CA . CYS A 1 200 ? 4.408 55.649 -1.093 1.00 8.46 228 CYS A CA 1
ATOM 1630 C C . CYS A 1 200 ? 3.920 56.701 -0.087 1.00 7.91 228 CYS A C 1
ATOM 1631 O O . CYS A 1 200 ? 4.099 56.535 1.142 1.00 8.56 228 CYS A O 1
ATOM 1634 N N . LYS A 1 201 ? 3.345 57.801 -0.584 1.00 8.06 229 LYS A N 1
ATOM 1635 C CA . LYS A 1 201 ? 2.932 58.936 0.239 1.00 7.78 229 LYS A CA 1
ATOM 1636 C C . LYS A 1 201 ? 1.436 58.846 0.535 1.00 7.67 229 LYS A C 1
ATOM 1637 O O . LYS A 1 201 ? 0.628 58.767 -0.405 1.00 8.68 229 LYS A O 1
ATOM 1643 N N . PRO A 1 202 ? 1.025 58.892 1.796 1.00 8.58 230 PRO A N 1
ATOM 1644 C CA . PRO A 1 202 ? -0.405 59.071 2.046 1.00 7.85 230 PRO A CA 1
ATOM 1645 C C . PRO A 1 202 ? -0.979 60.371 1.442 1.00 8.48 230 PRO A C 1
ATOM 1646 O O . PRO A 1 202 ? -0.365 61.430 1.542 1.00 8.84 230 PRO A O 1
ATOM 1650 N N . ALA A 1 203 ? -2.138 60.277 0.799 1.00 8.20 231 ALA A N 1
ATOM 1651 C CA . ALA A 1 203 ? -2.866 61.471 0.379 1.00 8.21 231 ALA A CA 1
ATOM 1652 C C . ALA A 1 203 ? -3.045 62.397 1.579 1.00 9.19 231 ALA A C 1
ATOM 1653 O O . ALA A 1 203 ? -3.443 61.977 2.665 1.00 9.52 231 ALA A O 1
ATOM 1655 N N . GLN A 1 204 ? -2.759 63.676 1.375 1.00 11.11 232 GLN A N 1
ATOM 1656 C CA . GLN A 1 204 ? -2.846 64.655 2.444 1.00 10.54 232 GLN A CA 1
ATOM 1657 C C . GLN A 1 204 ? -4.253 65.242 2.597 1.00 10.57 232 GLN A C 1
ATOM 1658 O O . GLN A 1 204 ? -4.602 65.753 3.653 1.00 11.77 232 GLN A O 1
ATOM 1664 N N . GLY A 1 205 ? -5.047 65.150 1.550 1.00 11.05 233 GLY A N 1
ATOM 1665 C CA . GLY A 1 205 ? -6.375 65.755 1.558 1.00 12.12 233 GLY A CA 1
ATOM 1666 C C . GLY A 1 205 ? -7.166 65.404 0.317 1.00 13.49 233 GLY A C 1
ATOM 1667 O O . GLY A 1 205 ? -6.762 64.561 -0.470 1.00 12.72 233 GLY A O 1
ATOM 1668 N N . LYS A 1 206 ? -8.295 66.083 0.118 1.00 13.99 234 LYS A N 1
ATOM 1669 C CA . LYS A 1 206 ? -9.142 65.812 -1.021 1.00 14.18 234 LYS A CA 1
ATOM 1670 C C . LYS A 1 206 ? -8.426 65.979 -2.381 1.00 11.87 234 LYS A C 1
ATOM 1671 O O . LYS A 1 206 ? -8.634 65.180 -3.295 1.00 14.57 234 LYS A O 1
ATOM 1673 N N . SER A 1 207 ? -7.588 67.013 -2.520 1.00 13.55 235 SER A N 1
ATOM 1674 C CA . SER A 1 207 ? -6.999 67.345 -3.825 1.00 13.65 235 SER A CA 1
ATOM 1675 C C . SER A 1 207 ? -6.058 66.297 -4.403 1.00 12.13 235 SER A C 1
ATOM 1676 O O . SER A 1 207 ? -5.950 66.174 -5.624 1.00 15.04 235 SER A O 1
ATOM 1679 N N . ASP A 1 208 ? -5.416 65.508 -3.526 1.00 10.67 236 ASP A N 1
ATOM 1680 C CA . ASP A 1 208 ? -4.495 64.473 -3.964 1.00 11.07 236 ASP A CA 1
ATOM 1681 C C . ASP A 1 208 ? -4.970 63.055 -3.625 1.00 10.65 236 ASP A C 1
ATOM 1682 O O . ASP A 1 208 ? -4.205 62.098 -3.722 1.00 10.35 236 ASP A O 1
ATOM 1687 N N . PHE A 1 209 ? -6.256 62.901 -3.322 1.00 9.93 237 PHE A N 1
ATOM 1688 C CA . PHE A 1 209 ? -6.775 61.626 -2.818 1.00 9.54 237 PHE A CA 1
ATOM 1689 C C . PHE A 1 209 ? -6.931 60.619 -3.954 1.00 8.98 237 PHE A C 1
ATOM 1690 O O . PHE A 1 209 ? -7.443 60.953 -5.047 1.00 12.64 237 PHE A O 1
ATOM 1698 N N . ILE A 1 210 ? -6.516 59.383 -3.715 1.00 8.20 238 ILE A N 1
ATOM 1699 C CA . ILE A 1 210 ? -6.855 58.261 -4.591 1.00 7.51 238 ILE A CA 1
ATOM 1700 C C . ILE A 1 210 ? -7.612 57.221 -3.748 1.00 6.97 238 ILE A C 1
ATOM 1701 O O . ILE A 1 210 ? -7.107 56.777 -2.704 1.00 7.44 238 ILE A O 1
ATOM 1706 N N . ASP A 1 211 ? -8.799 56.829 -4.190 1.00 6.89 239 ASP A N 1
ATOM 1707 C CA . ASP A 1 211 ? -9.641 55.861 -3.471 1.00 7.35 239 ASP A CA 1
ATOM 1708 C C . ASP A 1 211 ? -9.197 54.431 -3.804 1.00 6.73 239 ASP A C 1
ATOM 1709 O O . ASP A 1 211 ? -9.940 53.646 -4.386 1.00 7.93 239 ASP A O 1
ATOM 1714 N N . CYS A 1 212 ? -7.975 54.094 -3.403 1.00 7.52 240 CYS A N 1
ATOM 1715 C CA . CYS A 1 212 ? -7.456 52.771 -3.549 1.00 7.16 240 CYS A CA 1
ATOM 1716 C C . CYS A 1 212 ? -6.598 52.515 -2.322 1.00 9.48 240 CYS A C 1
ATOM 1717 O O . CYS A 1 212 ? -5.736 53.322 -1.973 1.00 10.88 240 CYS A O 1
ATOM 1720 N N . VAL A 1 213 ? -6.849 51.412 -1.668 1.00 7.08 241 VAL A N 1
ATOM 1721 C CA . VAL A 1 213 ? -6.095 51.035 -0.477 1.00 7.03 241 VAL A CA 1
ATOM 1722 C C . VAL A 1 213 ? -4.803 50.379 -0.945 1.00 8.09 241 VAL A C 1
ATOM 1723 O O . VAL A 1 213 ? -4.801 49.416 -1.720 1.00 8.51 241 VAL A O 1
ATOM 1727 N N . ASN A 1 214 ? -3.678 50.884 -0.467 1.00 6.48 242 ASN A N 1
ATOM 1728 C CA . ASN A 1 214 ? -2.368 50.372 -0.852 1.00 6.64 242 ASN A CA 1
ATOM 1729 C C . ASN A 1 214 ? -1.852 49.414 0.232 1.00 7.44 242 ASN A C 1
ATOM 1730 O O . ASN A 1 214 ? -1.646 49.818 1.372 1.00 8.00 242 ASN A O 1
ATOM 1735 N N . LEU A 1 215 ? -1.665 48.166 -0.155 1.00 6.78 243 LEU A N 1
ATOM 1736 C CA . LEU A 1 215 ? -1.270 47.064 0.706 1.00 7.50 243 LEU A CA 1
ATOM 1737 C C . LEU A 1 215 ? 0.135 46.558 0.454 1.00 6.92 243 LEU A C 1
ATOM 1738 O O . LEU A 1 215 ? 0.535 46.240 -0.670 1.00 7.30 243 LEU A O 1
ATOM 1743 N N . ASP A 1 216 ? 0.887 46.425 1.537 1.00 7.64 244 ASP A N 1
ATOM 1744 C CA . ASP A 1 216 ? 2.114 45.622 1.589 1.00 6.61 244 ASP A CA 1
ATOM 1745 C C . ASP A 1 216 ? 1.890 44.182 1.136 1.00 7.28 244 ASP A C 1
ATOM 1746 O O . ASP A 1 216 ? 0.766 43.670 1.197 1.00 7.53 244 ASP A O 1
ATOM 1751 N N . GLY A 1 217 ? 2.971 43.529 0.734 1.00 6.55 245 GLY A N 1
ATOM 1752 C CA . GLY A 1 217 ? 2.963 42.163 0.219 1.00 6.78 245 GLY A CA 1
ATOM 1753 C C . GLY A 1 217 ? 3.493 41.082 1.158 1.00 6.03 245 GLY A C 1
ATOM 1754 O O . GLY A 1 217 ? 2.995 39.956 1.140 1.00 7.56 245 GLY A O 1
ATOM 1755 N N . TRP A 1 218 ? 4.561 41.399 1.913 1.00 7.26 246 TRP A N 1
ATOM 1756 C CA . TRP A 1 218 ? 5.201 40.481 2.847 1.00 7.27 246 TRP A CA 1
ATOM 1757 C C . TRP A 1 218 ? 5.495 41.174 4.169 1.00 6.46 246 TRP A C 1
ATOM 1758 O O . TRP A 1 218 ? 6.313 42.095 4.239 1.00 7.99 246 TRP A O 1
ATOM 1769 N N . THR A 1 219 ? 4.910 40.712 5.248 1.00 7.97 247 THR A N 1
ATOM 1770 C CA . THR A 1 219 ? 5.176 41.308 6.554 1.00 7.76 247 THR A CA 1
ATOM 1771 C C . THR A 1 219 ? 6.642 41.092 6.932 1.00 6.63 247 THR A C 1
ATOM 1772 O O . THR A 1 219 ? 7.117 39.957 6.970 1.00 7.77 247 THR A O 1
ATOM 1784 N N . ASP A 1 221 ? 10.046 41.470 9.512 1.00 7.00 249 ASP A N 1
ATOM 1785 C CA . ASP A 1 221 ? 10.598 41.677 10.849 1.00 6.15 249 ASP A CA 1
ATOM 1786 C C . ASP A 1 221 ? 11.263 43.042 10.769 1.00 6.90 249 ASP A C 1
ATOM 1787 O O . ASP A 1 221 ? 12.238 43.227 10.047 1.00 7.34 249 ASP A O 1
ATOM 1792 N N . PHE A 1 222 ? 10.729 44.004 11.521 1.00 6.29 250 PHE A N 1
ATOM 1793 C CA . PHE A 1 222 ? 11.202 45.383 11.411 1.00 5.92 250 PHE A CA 1
ATOM 1794 C C . PHE A 1 222 ? 12.690 45.530 11.711 1.00 7.56 250 PHE A C 1
ATOM 1795 O O . PHE A 1 222 ? 13.378 46.364 11.112 1.00 8.52 250 PHE A O 1
ATOM 1803 N N . ILE A 1 223 ? 13.214 44.729 12.627 1.00 6.08 251 ILE A N 1
ATOM 1804 C CA . ILE A 1 223 ? 14.647 44.796 12.937 1.00 7.07 251 ILE A CA 1
ATOM 1805 C C . ILE A 1 223 ? 15.479 44.350 11.730 1.00 8.32 251 ILE A C 1
ATOM 1806 O O . ILE A 1 223 ? 16.468 45.003 11.369 1.00 9.06 251 ILE A O 1
ATOM 1811 N N . CYS A 1 224 ? 15.086 43.270 11.070 1.00 6.85 252 CYS A N 1
ATOM 1812 C CA . CYS A 1 224 ? 15.808 42.803 9.898 1.00 6.44 252 CYS A CA 1
ATOM 1813 C C . CYS A 1 224 ? 15.735 43.804 8.749 1.00 6.80 252 CYS A C 1
ATOM 1814 O O . CYS A 1 224 ? 16.701 43.996 8.000 1.00 7.61 252 CYS A O 1
ATOM 1817 N N . ALA A 1 225 ? 14.571 44.438 8.609 1.00 7.38 253 ALA A N 1
ATOM 1818 C CA . ALA A 1 225 ? 14.269 45.280 7.449 1.00 7.49 253 ALA A CA 1
ATOM 1819 C C . ALA A 1 225 ? 14.938 46.629 7.480 1.00 8.76 253 ALA A C 1
ATOM 1820 O O . ALA A 1 225 ? 14.853 47.364 6.501 1.00 9.60 253 ALA A O 1
ATOM 1822 N N . ARG A 1 226 ? 15.613 47.001 8.571 1.00 8.17 254 ARG A N 1
ATOM 1823 C CA . ARG A 1 226 ? 16.389 48.236 8.619 1.00 8.76 254 ARG A CA 1
ATOM 1824 C C . ARG A 1 226 ? 17.484 48.249 7.573 1.00 11.59 254 ARG A C 1
ATOM 1825 O O . ARG A 1 226 ? 17.836 49.307 7.070 1.00 12.52 254 ARG A O 1
ATOM 1833 N N . ARG A 1 227 ? 18.058 47.095 7.274 1.00 11.05 255 ARG A N 1
ATOM 1834 C CA A ARG A 1 227 ? 19.199 46.976 6.345 0.60 11.62 255 ARG A CA 1
ATOM 1835 C CA B ARG A 1 227 ? 19.213 47.025 6.362 0.40 12.36 255 ARG A CA 1
ATOM 1836 C C . ARG A 1 227 ? 18.798 47.077 4.890 1.00 10.25 255 ARG A C 1
ATOM 1837 O O . ARG A 1 227 ? 17.701 46.779 4.547 1.00 10.50 255 ARG A O 1
ATOM 1852 N N A SER A 1 228 ? 19.762 47.504 4.059 0.50 12.69 256 SER A N 1
ATOM 1853 N N B SER A 1 228 ? 19.728 47.484 4.027 0.50 14.26 256 SER A N 1
ATOM 1854 C CA A SER A 1 228 ? 19.722 47.329 2.609 0.50 11.71 256 SER A CA 1
ATOM 1855 C CA B SER A 1 228 ? 19.444 47.540 2.604 0.50 15.63 256 SER A CA 1
ATOM 1856 C C A SER A 1 228 ? 20.419 46.030 2.281 0.50 12.17 256 SER A C 1
ATOM 1857 C C B SER A 1 228 ? 19.650 46.191 1.930 0.50 12.91 256 SER A C 1
ATOM 1858 O O A SER A 1 228 ? 21.464 45.755 2.851 0.50 12.89 256 SER A O 1
ATOM 1859 O O B SER A 1 228 ? 18.829 45.768 1.111 0.50 15.04 256 SER A O 1
ATOM 1864 N N A GLY A 1 229 ? 19.837 45.255 1.367 0.50 12.51 257 GLY A N 1
ATOM 1865 N N B GLY A 1 229 ? 20.728 45.501 2.261 0.50 10.18 257 GLY A N 1
ATOM 1866 C CA A GLY A 1 229 ? 20.427 44.028 0.859 0.50 12.39 257 GLY A CA 1
ATOM 1867 C CA B GLY A 1 229 ? 21.103 44.356 1.473 0.50 13.72 257 GLY A CA 1
ATOM 1868 C C A GLY A 1 229 ? 20.559 42.891 1.874 0.50 15.02 257 GLY A C 1
ATOM 1869 C C B GLY A 1 229 ? 20.730 42.997 2.033 0.50 15.30 257 GLY A C 1
ATOM 1870 O O A GLY A 1 229 ? 19.775 42.810 2.833 0.50 15.57 257 GLY A O 1
ATOM 1871 O O B GLY A 1 229 ? 19.708 42.827 2.722 0.50 16.46 257 GLY A O 1
ATOM 1872 N N . GLN A 1 230 ? 21.560 42.029 1.675 1.00 15.04 258 GLN A N 1
ATOM 1873 C CA . GLN A 1 230 ? 21.599 40.720 2.329 1.00 14.69 258 GLN A CA 1
ATOM 1874 C C . GLN A 1 230 ? 22.946 40.055 2.125 1.00 16.25 258 GLN A C 1
ATOM 1875 O O . GLN A 1 230 ? 23.663 40.382 1.167 1.00 18.48 258 GLN A O 1
ATOM 1881 N N . THR A 1 231 ? 23.299 39.116 2.994 1.00 13.87 259 THR A N 1
ATOM 1882 C CA . THR A 1 231 ? 24.475 38.262 2.777 1.00 12.69 259 THR A CA 1
ATOM 1883 C C . THR A 1 231 ? 24.061 36.895 2.220 1.00 15.49 259 THR A C 1
ATOM 1884 O O . THR A 1 231 ? 24.892 36.155 1.672 1.00 17.17 259 THR A O 1
ATOM 1888 N N . GLY A 1 232 ? 22.787 36.549 2.354 1.00 14.24 260 GLY A N 1
ATOM 1889 C CA . GLY A 1 232 ? 22.304 35.228 2.017 1.00 13.45 260 GLY A CA 1
ATOM 1890 C C . GLY A 1 232 ? 21.010 34.927 2.759 1.00 12.86 260 GLY A C 1
ATOM 1891 O O . GLY A 1 232 ? 20.415 35.826 3.358 1.00 11.93 260 GLY A O 1
ATOM 1892 N N . HIS A 1 233 ? 20.597 33.670 2.710 1.00 11.08 261 HIS A N 1
ATOM 1893 C CA . HIS A 1 233 ? 19.310 33.242 3.287 1.00 9.82 261 HIS A CA 1
ATOM 1894 C C . HIS A 1 233 ? 19.469 32.538 4.646 1.00 9.54 261 HIS A C 1
ATOM 1895 O O . HIS A 1 233 ? 18.464 32.244 5.282 1.00 9.92 261 HIS A O 1
ATOM 1902 N N . GLY A 1 234 ? 20.691 32.248 5.064 1.00 10.78 262 GLY A N 1
ATOM 1903 C CA . GLY A 1 234 ? 20.896 31.404 6.235 1.00 8.92 262 GLY A CA 1
ATOM 1904 C C . GLY A 1 234 ? 20.884 32.134 7.559 1.00 8.80 262 GLY A C 1
ATOM 1905 O O . GLY A 1 234 ? 20.951 33.353 7.615 1.00 9.27 262 GLY A O 1
ATOM 1906 N N . ILE A 1 235 ? 20.844 31.357 8.645 1.00 9.80 263 ILE A N 1
ATOM 1907 C CA . ILE A 1 235 ? 20.804 31.929 9.974 1.00 9.10 263 ILE A CA 1
ATOM 1908 C C . ILE A 1 235 ? 22.122 32.600 10.347 1.00 9.74 263 ILE A C 1
ATOM 1909 O O . ILE A 1 235 ? 22.156 33.412 11.252 1.00 9.49 263 ILE A O 1
ATOM 1914 N N . ASP A 1 236 ? 23.182 32.309 9.610 1.00 8.71 264 ASP A N 1
ATOM 1915 C CA . ASP A 1 236 ? 24.453 32.991 9.813 1.00 9.38 264 ASP A CA 1
ATOM 1916 C C . ASP A 1 236 ? 24.509 34.403 9.256 1.00 7.66 264 ASP A C 1
ATOM 1917 O O . ASP A 1 236 ? 25.409 35.157 9.605 1.00 9.13 264 ASP A O 1
ATOM 1922 N N . GLY A 1 237 ? 23.572 34.768 8.390 1.00 8.28 265 GLY A N 1
ATOM 1923 C CA . GLY A 1 237 ? 23.657 36.013 7.648 1.00 8.28 265 GLY A CA 1
ATOM 1924 C C . GLY A 1 237 ? 22.731 37.114 8.105 1.00 7.36 265 GLY A C 1
ATOM 1925 O O . GLY A 1 237 ? 22.080 37.018 9.158 1.00 9.14 265 GLY A O 1
ATOM 1926 N N . TYR A 1 238 ? 22.628 38.149 7.290 1.00 8.39 266 TYR A N 1
ATOM 1927 C CA . TYR A 1 238 ? 21.535 39.101 7.425 1.00 8.18 266 TYR A CA 1
ATOM 1928 C C . TYR A 1 238 ? 20.769 39.215 6.121 1.00 8.31 266 TYR A C 1
ATOM 1929 O O . TYR A 1 238 ? 21.307 38.938 5.043 1.00 8.66 266 TYR A O 1
ATOM 1938 N N . ASN A 1 239 ? 19.489 39.572 6.218 1.00 6.83 267 ASN A N 1
ATOM 1939 C CA . ASN A 1 239 ? 18.668 39.653 5.050 1.00 7.44 267 ASN A CA 1
ATOM 1940 C C . ASN A 1 239 ? 17.555 40.632 5.291 1.00 7.80 267 ASN A C 1
ATOM 1941 O O . ASN A 1 239 ? 16.691 40.423 6.154 1.00 8.35 267 ASN A O 1
ATOM 1946 N N . SER A 1 240 ? 17.582 41.732 4.537 1.00 7.60 268 SER A N 1
ATOM 1947 C CA . SER A 1 240 ? 16.590 42.792 4.708 1.00 8.39 268 SER A CA 1
ATOM 1948 C C . SER A 1 240 ? 15.149 42.439 4.329 1.00 7.11 268 SER A C 1
ATOM 1949 O O . SER A 1 240 ? 14.241 43.225 4.599 1.00 8.78 268 SER A O 1
ATOM 1952 N N . ARG A 1 241 ? 14.936 41.245 3.767 1.00 7.42 269 ARG A N 1
ATOM 1953 C CA . ARG A 1 241 ? 13.590 40.771 3.436 1.00 6.76 269 ARG A CA 1
ATOM 1954 C C . ARG A 1 241 ? 13.057 39.709 4.358 1.00 7.27 269 ARG A C 1
ATOM 1955 O O . ARG A 1 241 ? 12.018 39.093 4.089 1.00 9.03 269 ARG A O 1
ATOM 1963 N N . ARG A 1 242 ? 13.724 39.520 5.498 1.00 7.60 270 ARG A N 1
ATOM 1964 C CA . ARG A 1 242 ? 13.266 38.543 6.470 1.00 7.06 270 ARG A CA 1
ATOM 1965 C C . ARG A 1 242 ? 12.040 38.996 7.287 1.00 6.72 270 ARG A C 1
ATOM 1966 O O . ARG A 1 242 ? 12.021 40.081 7.898 1.00 6.63 270 ARG A O 1
ATOM 1974 N N . GLY A 1 243 ? 11.053 38.097 7.345 1.00 6.52 271 GLY A N 1
ATOM 1975 C CA . GLY A 1 243 ? 9.874 38.278 8.142 1.00 6.71 271 GLY A CA 1
ATOM 1976 C C . GLY A 1 243 ? 9.027 37.039 8.085 1.00 7.78 271 GLY A C 1
ATOM 1977 O O . GLY A 1 243 ? 9.442 35.990 8.604 1.00 8.31 271 GLY A O 1
ATOM 1978 N N . VAL A 1 244 ? 7.871 37.114 7.426 1.00 6.92 272 VAL A N 1
ATOM 1979 C CA . VAL A 1 244 ? 7.021 35.945 7.236 1.00 7.38 272 VAL A CA 1
ATOM 1980 C C . VAL A 1 244 ? 7.231 35.213 5.923 1.00 6.78 272 VAL A C 1
ATOM 1981 O O . VAL A 1 244 ? 6.722 34.109 5.756 1.00 8.46 272 VAL A O 1
ATOM 1985 N N . GLY A 1 245 ? 8.003 35.790 5.020 1.00 8.36 273 GLY A N 1
ATOM 1986 C CA . GLY A 1 245 ? 8.199 35.154 3.729 1.00 7.88 273 GLY A CA 1
ATOM 1987 C C . GLY A 1 245 ? 8.966 33.845 3.913 1.00 9.20 273 GLY A C 1
ATOM 1988 O O . GLY A 1 245 ? 9.930 33.772 4.696 1.00 7.89 273 GLY A O 1
ATOM 1989 N N . PRO A 1 246 ? 8.591 32.780 3.197 1.00 9.37 274 PRO A N 1
ATOM 1990 C CA . PRO A 1 246 ? 9.217 31.496 3.399 1.00 8.51 274 PRO A CA 1
ATOM 1991 C C . PRO A 1 246 ? 10.682 31.361 2.953 1.00 8.21 274 PRO A C 1
ATOM 1992 O O . PRO A 1 246 ? 11.411 30.565 3.527 1.00 8.71 274 PRO A O 1
ATOM 1996 N N . ILE A 1 247 ? 11.111 32.125 1.953 1.00 7.53 275 ILE A N 1
ATOM 1997 C CA A ILE A 1 247 ? 12.475 31.988 1.408 0.50 8.41 275 ILE A CA 1
ATOM 1998 C CA B ILE A 1 247 ? 12.464 31.946 1.418 0.50 8.81 275 ILE A CA 1
ATOM 1999 C C . ILE A 1 247 ? 13.530 32.202 2.493 1.00 8.15 275 ILE A C 1
ATOM 2000 O O . ILE A 1 247 ? 14.477 31.410 2.643 1.00 8.34 275 ILE A O 1
ATOM 2009 N N . GLU A 1 248 ? 13.362 33.275 3.263 1.00 8.30 276 GLU A N 1
ATOM 2010 C CA . GLU A 1 248 ? 14.361 33.685 4.250 1.00 7.68 276 GLU A CA 1
ATOM 2011 C C . GLU A 1 248 ? 14.189 33.019 5.607 1.00 8.06 276 GLU A C 1
ATOM 2012 O O . GLU A 1 248 ? 14.973 33.274 6.538 1.00 8.15 276 GLU A O 1
ATOM 2018 N N . THR A 1 249 ? 13.169 32.164 5.731 1.00 6.50 277 THR A N 1
ATOM 2019 C CA . THR A 1 249 ? 12.828 31.544 7.009 1.00 6.57 277 THR A CA 1
ATOM 2020 C C . THR A 1 249 ? 12.731 30.025 6.856 1.00 7.13 277 THR A C 1
ATOM 2021 O O . THR A 1 249 ? 13.726 29.323 7.009 1.00 7.64 277 THR A O 1
ATOM 2025 N N . TYR A 1 250 ? 11.551 29.500 6.529 1.00 7.66 278 TYR A N 1
ATOM 2026 C CA . TYR A 1 250 ? 11.390 28.067 6.347 1.00 7.31 278 TYR A CA 1
ATOM 2027 C C . TYR A 1 250 ? 12.464 27.428 5.447 1.00 7.67 278 TYR A C 1
ATOM 2028 O O . TYR A 1 250 ? 13.041 26.389 5.804 1.00 9.67 278 TYR A O 1
ATOM 2037 N N . LYS A 1 251 ? 12.742 28.042 4.305 1.00 7.50 279 LYS A N 1
ATOM 2038 C CA . LYS A 1 251 ? 13.735 27.508 3.361 1.00 8.07 279 LYS A CA 1
ATOM 2039 C C . LYS A 1 251 ? 15.149 27.816 3.863 1.00 7.57 279 LYS A C 1
ATOM 2040 O O . LYS A 1 251 ? 15.922 26.908 4.105 1.00 10.30 279 LYS A O 1
ATOM 2046 N N . GLY A 1 252 ? 15.474 29.093 4.053 1.00 8.56 280 GLY A N 1
ATOM 2047 C CA . GLY A 1 252 ? 16.843 29.458 4.426 1.00 10.02 280 GLY A CA 1
ATOM 2048 C C . GLY A 1 252 ? 17.355 28.935 5.753 1.00 9.63 280 GLY A C 1
ATOM 2049 O O . GLY A 1 252 ? 18.552 28.611 5.902 1.00 9.45 280 GLY A O 1
ATOM 2050 N N . TRP A 1 253 ? 16.459 28.838 6.739 1.00 8.95 281 TRP A N 1
ATOM 2051 C CA . TRP A 1 253 ? 16.860 28.383 8.059 1.00 8.73 281 TRP A CA 1
ATOM 2052 C C . TRP A 1 253 ? 16.465 26.934 8.350 1.00 10.52 281 TRP A C 1
ATOM 2053 O O . TRP A 1 253 ? 16.843 26.409 9.386 1.00 11.12 281 TRP A O 1
ATOM 2064 N N . GLY A 1 254 ? 15.629 26.332 7.507 1.00 10.35 282 GLY A N 1
ATOM 2065 C CA . GLY A 1 254 ? 15.014 25.064 7.852 1.00 9.56 282 GLY A CA 1
ATOM 2066 C C . GLY A 1 254 ? 13.694 25.278 8.568 1.00 9.03 282 GLY A C 1
ATOM 2067 O O . GLY A 1 254 ? 13.415 26.372 9.117 1.00 8.18 282 GLY A O 1
ATOM 2068 N N . LEU A 1 255 ? 12.880 24.238 8.614 1.00 8.90 283 LEU A N 1
ATOM 2069 C CA . LEU A 1 255 ? 11.526 24.395 9.113 1.00 8.60 283 LEU A CA 1
ATOM 2070 C C . LEU A 1 255 ? 11.453 24.828 10.568 1.00 8.33 283 LEU A C 1
ATOM 2071 O O . LEU A 1 255 ? 10.669 25.719 10.916 1.00 8.88 283 LEU A O 1
ATOM 2076 N N . ASP A 1 256 ? 12.249 24.189 11.422 1.00 8.78 284 ASP A N 1
ATOM 2077 C CA A ASP A 1 256 ? 12.150 24.377 12.867 0.50 11.30 284 ASP A CA 1
ATOM 2078 C CA B ASP A 1 256 ? 12.133 24.375 12.862 0.50 10.96 284 ASP A CA 1
ATOM 2079 C C . ASP A 1 256 ? 12.468 25.814 13.273 1.00 9.76 284 ASP A C 1
ATOM 2080 O O . ASP A 1 256 ? 11.708 26.475 13.975 1.00 10.44 284 ASP A O 1
ATOM 2089 N N . LEU A 1 257 ? 13.614 26.303 12.837 1.00 7.18 285 LEU A N 1
ATOM 2090 C CA . LEU A 1 257 ? 14.047 27.649 13.185 1.00 7.14 285 LEU A CA 1
ATOM 2091 C C . LEU A 1 257 ? 13.298 28.700 12.379 1.00 8.48 285 LEU A C 1
ATOM 2092 O O . LEU A 1 257 ? 12.929 29.743 12.886 1.00 8.62 285 LEU A O 1
ATOM 2097 N N . GLY A 1 258 ? 13.088 28.426 11.099 1.00 8.11 286 GLY A N 1
ATOM 2098 C CA . GLY A 1 258 ? 12.318 29.340 10.264 1.00 6.77 286 GLY A CA 1
ATOM 2099 C C . GLY A 1 258 ? 10.944 29.629 10.827 1.00 6.19 286 GLY A C 1
ATOM 2100 O O . GLY A 1 258 ? 10.499 30.782 10.876 1.00 7.19 286 GLY A O 1
ATOM 2101 N N . HIS A 1 259 ? 10.266 28.576 11.268 1.00 6.53 287 HIS A N 1
ATOM 2102 C CA . HIS A 1 259 ? 8.942 28.729 11.828 1.00 6.19 287 HIS A CA 1
ATOM 2103 C C . HIS A 1 259 ? 8.919 29.714 13.001 1.00 6.88 287 HIS A C 1
ATOM 2104 O O . HIS A 1 259 ? 8.024 30.535 13.108 1.00 7.48 287 HIS A O 1
ATOM 2111 N N . ARG A 1 260 ? 9.932 29.621 13.863 1.00 6.49 288 ARG A N 1
ATOM 2112 C CA A ARG A 1 260 ? 9.993 30.479 15.026 0.50 6.23 288 ARG A CA 1
ATOM 2113 C CA B ARG A 1 260 ? 9.997 30.475 15.028 0.50 6.43 288 ARG A CA 1
ATOM 2114 C C . ARG A 1 260 ? 10.088 31.955 14.610 1.00 6.74 288 ARG A C 1
ATOM 2115 O O . ARG A 1 260 ? 9.469 32.825 15.234 1.00 7.44 288 ARG A O 1
ATOM 2130 N N . GLU 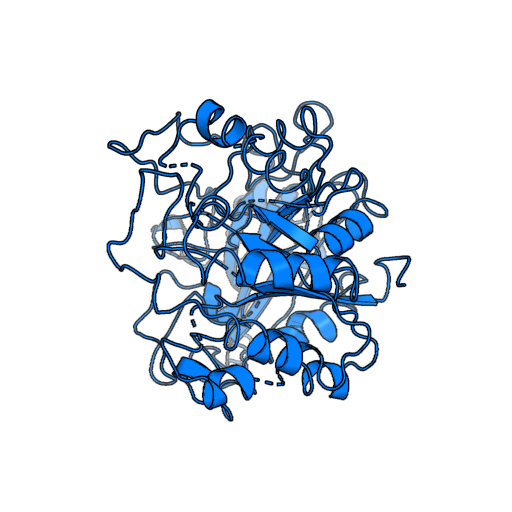A 1 261 ? 10.856 32.255 13.562 1.00 6.51 289 GLU A N 1
ATOM 2131 C CA . GLU A 1 261 ? 10.974 33.643 13.099 1.00 6.50 289 GLU A CA 1
ATOM 2132 C C . GLU A 1 261 ? 9.656 34.137 12.482 1.00 5.48 289 GLU A C 1
ATOM 2133 O O . GLU A 1 261 ? 9.261 35.278 12.682 1.00 7.08 289 GLU A O 1
ATOM 2139 N N . VAL A 1 262 ? 8.967 33.260 11.747 1.00 6.27 290 VAL A N 1
ATOM 2140 C CA . VAL A 1 262 ? 7.654 33.613 11.173 1.00 6.21 290 VAL A CA 1
ATOM 2141 C C . VAL A 1 262 ? 6.638 33.896 12.283 1.00 5.53 290 VAL A C 1
ATOM 2142 O O . VAL A 1 262 ? 5.935 34.909 12.222 1.00 6.93 290 VAL A O 1
ATOM 2154 N N . HIS A 1 264 ? 7.326 34.857 15.372 1.00 6.84 292 HIS A N 1
ATOM 2155 C CA . HIS A 1 264 ? 7.765 36.087 16.014 1.00 6.20 292 HIS A CA 1
ATOM 2156 C C . HIS A 1 264 ? 7.292 37.314 15.230 1.00 5.96 292 HIS A C 1
ATOM 2157 O O . HIS A 1 264 ? 6.795 38.296 15.792 1.00 6.60 292 HIS A O 1
ATOM 2164 N N . THR A 1 265 ? 7.476 37.258 13.910 1.00 6.34 293 THR A N 1
ATOM 2165 C CA . THR A 1 265 ? 7.089 38.373 13.064 1.00 6.22 293 THR A CA 1
ATOM 2166 C C . THR A 1 265 ? 5.589 38.568 13.095 1.00 6.90 293 THR A C 1
ATOM 2167 O O . THR A 1 265 ? 5.108 39.720 13.206 1.00 6.95 293 THR A O 1
ATOM 2171 N N . GLU A 1 266 ? 4.832 37.473 13.050 1.00 6.23 294 GLU A N 1
ATOM 2172 C CA . GLU A 1 266 ? 3.378 37.617 13.184 1.00 6.14 294 GLU A CA 1
ATOM 2173 C C . GLU A 1 266 ? 2.971 38.210 14.511 1.00 6.77 294 GLU A C 1
ATOM 2174 O O . GLU A 1 266 ? 2.014 38.983 14.590 1.00 7.43 294 GLU A O 1
ATOM 2180 N N . ALA A 1 267 ? 3.699 37.868 15.583 1.00 6.83 295 ALA A N 1
ATOM 2181 C CA . ALA A 1 267 ? 3.349 38.355 16.917 1.00 7.03 295 ALA A CA 1
ATOM 2182 C C . ALA A 1 267 ? 3.498 39.883 17.052 1.00 7.63 295 ALA A C 1
ATOM 2183 O O . ALA A 1 267 ? 2.814 40.492 17.867 1.00 8.02 295 ALA A O 1
ATOM 2185 N N . ILE A 1 268 ? 4.346 40.502 16.233 1.00 7.63 296 ILE A N 1
ATOM 2186 C CA . ILE A 1 268 ? 4.416 41.958 16.189 1.00 7.26 296 ILE A CA 1
ATOM 2187 C C . ILE A 1 268 ? 3.025 42.551 15.951 1.00 6.65 296 ILE A C 1
ATOM 2188 O O . ILE A 1 268 ? 2.637 43.591 16.516 1.00 7.84 296 ILE A O 1
ATOM 2193 N N . HIS A 1 269 ? 2.262 41.863 15.106 1.00 6.83 297 HIS A N 1
ATOM 2194 C CA . HIS A 1 269 ? 0.938 42.279 14.670 1.00 7.53 297 HIS A CA 1
ATOM 2195 C C . HIS A 1 269 ? -0.194 41.717 15.497 1.00 7.86 297 HIS A C 1
ATOM 2196 O O . HIS A 1 269 ? -1.176 42.406 15.770 1.00 8.05 297 HIS A O 1
ATOM 2203 N N . PHE A 1 270 ? -0.076 40.452 15.855 1.00 6.65 298 PHE A N 1
ATOM 2204 C CA . PHE A 1 270 ? -1.194 39.737 16.484 1.00 6.24 298 PHE A CA 1
ATOM 2205 C C . PHE A 1 270 ? -1.184 39.772 18.010 1.00 7.49 298 PHE A C 1
ATOM 2206 O O . PHE A 1 270 ? -2.200 39.447 18.622 1.00 8.69 298 PHE A O 1
ATOM 2214 N N . ASP A 1 271 ? -0.074 40.203 18.613 1.00 7.41 299 ASP A N 1
ATOM 2215 C CA . ASP A 1 271 ? -0.023 40.466 20.056 1.00 7.57 299 ASP A CA 1
ATOM 2216 C C . ASP A 1 271 ? -0.086 41.985 20.268 1.00 8.23 299 ASP A C 1
ATOM 2217 O O . ASP A 1 271 ? -1.190 42.567 20.289 1.00 8.72 299 ASP A O 1
ATOM 2222 N N . LYS A 1 272 ? 1.049 42.662 20.329 1.00 8.72 300 LYS A N 1
ATOM 2223 C CA A LYS A 1 272 ? 1.090 44.095 20.639 0.50 9.12 300 LYS A CA 1
ATOM 2224 C CA B LYS A 1 272 ? 1.044 44.085 20.661 0.50 9.20 300 LYS A CA 1
ATOM 2225 C C . LYS A 1 272 ? 0.418 44.954 19.570 1.00 9.24 300 LYS A C 1
ATOM 2226 O O . LYS A 1 272 ? -0.278 45.898 19.879 1.00 9.52 300 LYS A O 1
ATOM 2237 N N . GLY A 1 273 ? 0.622 44.613 18.300 1.00 8.91 301 GLY A N 1
ATOM 2238 C CA . GLY A 1 273 ? 0.057 45.449 17.239 1.00 8.95 301 GLY A CA 1
ATOM 2239 C C . GLY A 1 273 ? -1.447 45.632 17.349 1.00 8.09 301 GLY A C 1
ATOM 2240 O O . GLY A 1 273 ? -1.984 46.754 17.213 1.00 9.16 301 GLY A O 1
ATOM 2241 N N . LEU A 1 274 ? -2.148 44.529 17.577 1.00 9.35 302 LEU A N 1
ATOM 2242 C CA A LEU A 1 274 ? -3.601 44.596 17.676 0.50 8.28 302 LEU A CA 1
ATOM 2243 C CA B LEU A 1 274 ? -3.613 44.547 17.718 0.50 8.36 302 LEU A CA 1
ATOM 2244 C C . LEU A 1 274 ? -4.024 45.494 18.843 1.00 9.63 302 LEU A C 1
ATOM 2245 O O . LEU A 1 274 ? -5.011 46.236 18.751 1.00 10.51 302 LEU A O 1
ATOM 2254 N N . GLU A 1 275 ? -3.281 45.436 19.933 1.00 8.20 303 GLU A N 1
ATOM 2255 C CA A GLU A 1 275 ? -3.561 46.320 21.069 0.50 10.69 303 GLU A CA 1
ATOM 2256 C CA B GLU A 1 275 ? -3.555 46.312 21.075 0.50 10.47 303 GLU A CA 1
ATOM 2257 C C . GLU A 1 275 ? -3.349 47.785 20.718 1.00 10.84 303 GLU A C 1
ATOM 2258 O O . GLU A 1 275 ? -4.140 48.649 21.126 1.00 12.69 303 GLU A O 1
ATOM 2269 N N . LEU A 1 276 ? -2.287 48.077 19.965 1.00 9.63 304 LEU A N 1
ATOM 2270 C CA . LEU A 1 276 ? -1.973 49.456 19.608 1.00 8.51 304 LEU A CA 1
ATOM 2271 C C . LEU A 1 276 ? -2.874 50.023 18.512 1.00 8.95 304 LEU A C 1
ATOM 2272 O O . LEU A 1 276 ? -3.164 51.222 18.509 1.00 10.49 304 LEU A O 1
ATOM 2277 N N . ASN A 1 277 ? -3.233 49.169 17.566 1.00 8.09 305 ASN A N 1
ATOM 2278 C CA . ASN A 1 277 ? -3.849 49.644 16.310 1.00 8.12 305 ASN A CA 1
ATOM 2279 C C . ASN A 1 277 ? -5.311 49.292 16.142 1.00 8.63 305 ASN A C 1
ATOM 2280 O O . ASN A 1 277 ? -5.959 49.796 15.234 1.00 10.73 305 ASN A O 1
ATOM 2285 N N . GLY A 1 278 ? -5.796 48.357 16.938 1.00 7.18 306 GLY A N 1
ATOM 2286 C CA . GLY A 1 278 ? -7.182 47.946 16.878 1.00 8.03 306 GLY A CA 1
ATOM 2287 C C . GLY A 1 278 ? -7.459 46.756 15.978 1.00 10.46 306 GLY A C 1
ATOM 2288 O O . GLY A 1 278 ? -8.554 46.200 16.003 1.00 13.18 306 GLY A O 1
ATOM 2289 N N . PHE A 1 279 ? -6.491 46.374 15.151 1.00 8.36 307 PHE A N 1
ATOM 2290 C CA . PHE A 1 279 ? -6.584 45.160 14.340 1.00 8.27 307 PHE A CA 1
ATOM 2291 C C . PHE A 1 279 ? -5.142 44.717 14.111 1.00 7.92 307 PHE A C 1
ATOM 2292 O O . PHE A 1 279 ? -4.201 45.497 14.368 1.00 7.66 307 PHE A O 1
ATOM 2300 N N . GLY A 1 280 ? -4.974 43.490 13.614 1.00 7.55 308 GLY A N 1
ATOM 2301 C CA . GLY A 1 280 ? -3.650 43.022 13.193 1.00 6.65 308 GLY A CA 1
ATOM 2302 C C . GLY A 1 280 ? -3.752 42.418 11.816 1.00 7.01 308 GLY A C 1
ATOM 2303 O O . GLY A 1 280 ? -4.730 41.738 11.525 1.00 7.71 308 GLY A O 1
ATOM 2304 N N . TRP A 1 281 ? -2.716 42.619 11.003 1.00 7.04 309 TRP A N 1
ATOM 2305 C CA . TRP A 1 281 ? -2.713 42.134 9.629 1.00 7.17 309 TRP A CA 1
ATOM 2306 C C . TRP A 1 281 ? -1.311 41.692 9.224 1.00 6.46 309 TRP A C 1
ATOM 2307 O O . TRP A 1 281 ? -0.340 42.435 9.404 1.00 7.82 309 TRP A O 1
ATOM 2318 N N . VAL A 1 282 ? -1.229 40.475 8.710 1.00 6.18 310 VAL A N 1
ATOM 2319 C CA . VAL A 1 282 ? -0.037 39.884 8.154 1.00 6.23 310 VAL A CA 1
ATOM 2320 C C . VAL A 1 282 ? -0.311 39.592 6.680 1.00 6.83 310 VAL A C 1
ATOM 2321 O O . VAL A 1 282 ? -1.360 39.032 6.323 1.00 7.14 310 VAL A O 1
ATOM 2325 N N . ALA A 1 283 ? 0.651 39.971 5.831 1.00 6.37 311 ALA A N 1
ATOM 2326 C CA . ALA A 1 283 ? 0.615 39.741 4.386 1.00 6.44 311 ALA A CA 1
ATOM 2327 C C . ALA A 1 283 ? 1.686 38.767 3.971 1.00 5.85 311 ALA A C 1
ATOM 2328 O O . ALA A 1 283 ? 2.800 38.783 4.524 1.00 6.74 311 ALA A O 1
ATOM 2330 N N . ASN A 1 284 ? 1.406 37.900 3.005 1.00 6.70 312 ASN A N 1
ATOM 2331 C CA . ASN A 1 284 ? 2.453 36.991 2.530 1.00 6.53 312 ASN A CA 1
ATOM 2332 C C . ASN A 1 284 ? 2.172 36.597 1.096 1.00 7.90 312 ASN A C 1
ATOM 2333 O O . ASN A 1 284 ? 1.031 36.590 0.644 1.00 8.04 312 ASN A O 1
ATOM 2338 N N . ILE A 1 285 ? 3.249 36.320 0.370 1.00 7.94 313 ILE A N 1
ATOM 2339 C CA . ILE A 1 285 ? 3.205 35.906 -1.042 1.00 6.90 313 ILE A CA 1
ATOM 2340 C C . ILE A 1 285 ? 4.114 34.696 -1.178 1.00 7.79 313 ILE A C 1
ATOM 2341 O O . ILE A 1 285 ? 5.293 34.768 -0.821 1.00 8.74 313 ILE A O 1
ATOM 2346 N N . TRP A 1 286 ? 3.568 33.587 -1.634 1.00 7.50 314 TRP A N 1
ATOM 2347 C CA . TRP A 1 286 ? 4.301 32.349 -1.914 1.00 6.65 314 TRP A CA 1
ATOM 2348 C C . TRP A 1 286 ? 4.195 32.053 -3.395 1.00 8.36 314 TRP A C 1
ATOM 2349 O O . TRP A 1 286 ? 3.094 31.890 -3.940 1.00 10.00 314 TRP A O 1
ATOM 2360 N N . GLU A 1 287 ? 5.315 31.932 -4.078 1.00 7.65 315 GLU A N 1
ATOM 2361 C CA . GLU A 1 287 ? 5.281 31.590 -5.483 1.00 7.45 315 GLU A CA 1
ATOM 2362 C C . GLU A 1 287 ? 5.084 30.090 -5.650 1.00 8.46 315 GLU A C 1
ATOM 2363 O O . GLU A 1 287 ? 5.756 29.293 -4.989 1.00 9.79 315 GLU A O 1
ATOM 2369 N N . ALA A 1 288 ? 4.136 29.724 -6.508 1.00 6.71 316 ALA A N 1
ATOM 2370 C CA . ALA A 1 288 ? 3.829 28.309 -6.758 1.00 7.92 316 ALA A CA 1
ATOM 2371 C C . ALA A 1 288 ? 5.078 27.526 -7.166 1.00 7.84 316 ALA A C 1
ATOM 2372 O O . ALA A 1 288 ? 5.217 26.352 -6.815 1.00 8.89 316 ALA A O 1
ATOM 2374 N N . GLN A 1 289 ? 5.965 28.160 -7.917 1.00 7.02 317 GLN A N 1
ATOM 2375 C CA . GLN A 1 289 ? 7.166 27.480 -8.404 1.00 6.79 317 GLN A CA 1
ATOM 2376 C C . GLN A 1 289 ? 8.088 27.007 -7.286 1.00 8.66 317 GLN A C 1
ATOM 2377 O O . GLN A 1 289 ? 9.014 26.212 -7.544 1.00 7.03 317 GLN A O 1
ATOM 2396 N N . VAL A 1 291 ? 7.494 24.919 -5.028 1.00 7.61 319 VAL A N 1
ATOM 2397 C CA . VAL A 1 291 ? 7.329 23.452 -4.897 1.00 8.11 319 VAL A CA 1
ATOM 2398 C C . VAL A 1 291 ? 8.367 22.748 -5.778 1.00 8.93 319 VAL A C 1
ATOM 2399 O O . VAL A 1 291 ? 9.007 21.780 -5.353 1.00 10.45 319 VAL A O 1
ATOM 2403 N N . HIS A 1 292 ? 8.551 23.239 -6.995 1.00 8.66 320 HIS A N 1
ATOM 2404 C CA . HIS A 1 292 ? 9.557 22.666 -7.907 1.00 7.09 320 HIS A CA 1
ATOM 2405 C C . HIS A 1 292 ? 10.982 23.035 -7.485 1.00 8.35 320 HIS A C 1
ATOM 2406 O O . HIS A 1 292 ? 11.906 22.186 -7.523 1.00 9.30 320 HIS A O 1
ATOM 2413 N N . GLU A 1 293 ? 11.202 24.284 -7.092 1.00 8.45 321 GLU A N 1
ATOM 2414 C CA . GLU A 1 293 ? 12.566 24.738 -6.789 1.00 9.34 321 GLU A CA 1
ATOM 2415 C C . GLU A 1 293 ? 13.143 24.049 -5.549 1.00 10.41 321 GLU A C 1
ATOM 2416 O O . GLU A 1 293 ? 14.338 23.707 -5.507 1.00 10.53 321 GLU A O 1
ATOM 2422 N N . PHE A 1 294 ? 12.303 23.835 -4.546 1.00 8.63 322 PHE A N 1
ATOM 2423 C CA . PHE A 1 294 ? 12.753 23.388 -3.218 1.00 9.54 322 PHE A CA 1
ATOM 2424 C C . PHE A 1 294 ? 12.225 22.053 -2.755 1.00 10.17 322 PHE A C 1
ATOM 2425 O O . PHE A 1 294 ? 12.732 21.502 -1.785 1.00 16.26 322 PHE A O 1
ATOM 2433 N N . GLY A 1 295 ? 11.230 21.520 -3.431 1.00 10.04 323 GLY A N 1
ATOM 2434 C CA . GLY A 1 295 ? 10.658 20.222 -3.141 1.00 11.19 323 GLY A CA 1
ATOM 2435 C C . GLY A 1 295 ? 9.244 20.346 -2.614 1.00 11.01 323 GLY A C 1
ATOM 2436 O O . GLY A 1 295 ? 8.960 21.222 -1.769 1.00 10.82 323 GLY A O 1
ATOM 2437 N N . LYS A 1 296 ? 8.366 19.462 -3.062 1.00 10.75 324 LYS A N 1
ATOM 2438 C CA . LYS A 1 296 ? 6.971 19.538 -2.711 1.00 10.96 324 LYS A CA 1
ATOM 2439 C C . LYS A 1 296 ? 6.747 19.313 -1.217 1.00 11.68 324 LYS A C 1
ATOM 2440 O O . LYS A 1 296 ? 5.999 20.063 -0.586 1.00 10.78 324 LYS A O 1
ATOM 2446 N N . ASP A 1 297 ? 7.413 18.316 -0.628 1.00 12.03 325 ASP A N 1
ATOM 2447 C CA . ASP A 1 297 ? 7.149 18.039 0.771 1.00 13.88 325 ASP A CA 1
ATOM 2448 C C . ASP A 1 297 ? 7.644 19.139 1.679 1.00 12.57 325 ASP A C 1
ATOM 2449 O O . ASP A 1 297 ? 6.940 19.526 2.619 1.00 12.51 325 ASP A O 1
ATOM 2454 N N . LEU A 1 298 ? 8.843 19.647 1.430 1.00 10.80 326 LEU A N 1
ATOM 2455 C CA . LEU A 1 298 ? 9.378 20.753 2.219 1.00 11.27 326 LEU A CA 1
ATOM 2456 C C . LEU A 1 298 ? 8.446 21.967 2.187 1.00 10.30 326 LEU A C 1
ATOM 2457 O O . LEU A 1 298 ? 8.123 22.518 3.238 1.00 9.85 326 LEU A O 1
ATOM 2462 N N . ILE A 1 299 ? 8.030 22.401 0.997 1.00 9.03 327 ILE A N 1
ATOM 2463 C CA . ILE A 1 299 ? 7.254 23.626 0.869 1.00 8.73 327 ILE A CA 1
ATOM 2464 C C . ILE A 1 299 ? 5.832 23.418 1.386 1.00 9.03 327 ILE A C 1
ATOM 2465 O O . ILE A 1 299 ? 5.305 24.280 2.077 1.00 8.24 327 ILE A O 1
ATOM 2470 N N . CYS A 1 300 ? 5.236 22.276 1.089 1.00 9.00 328 CYS A N 1
ATOM 2471 C CA . CYS A 1 300 ? 3.922 21.986 1.664 1.00 8.03 328 CYS A CA 1
ATOM 2472 C C . CYS A 1 300 ? 3.965 21.824 3.181 1.00 9.14 328 CYS A C 1
ATOM 2473 O O . CYS A 1 300 ? 3.041 22.295 3.874 1.00 9.11 328 CYS A O 1
ATOM 2476 N N . ASP A 1 301 ? 5.009 21.188 3.723 1.00 9.07 329 ASP A N 1
ATOM 2477 C CA . ASP A 1 301 ? 5.154 21.126 5.178 1.00 8.30 329 ASP A CA 1
ATOM 2478 C C . ASP A 1 301 ? 5.302 22.527 5.781 1.00 7.74 329 ASP A C 1
ATOM 2479 O O . ASP A 1 301 ? 4.742 22.814 6.825 1.00 7.90 329 ASP A O 1
ATOM 2484 N N . ALA A 1 302 ? 6.058 23.396 5.127 1.00 7.10 330 ALA A N 1
ATOM 2485 C CA . ALA A 1 302 ? 6.208 24.756 5.606 1.00 7.23 330 ALA A CA 1
ATOM 2486 C C . ALA A 1 302 ? 4.868 25.493 5.622 1.00 7.28 330 ALA A C 1
ATOM 2487 O O . ALA A 1 302 ? 4.535 26.208 6.587 1.00 7.58 330 ALA A O 1
ATOM 2497 N N . LYS A 1 304 ? 1.805 24.159 5.781 1.00 7.46 332 LYS A N 1
ATOM 2498 C CA A LYS A 1 304 ? 0.999 23.571 6.845 0.50 8.96 332 LYS A CA 1
ATOM 2499 C CA B LYS A 1 304 ? 1.018 23.558 6.859 0.50 9.44 332 LYS A CA 1
ATOM 2500 C C . LYS A 1 304 ? 1.437 24.100 8.216 1.00 8.54 332 LYS A C 1
ATOM 2501 O O . LYS A 1 304 ? 0.603 24.417 9.076 1.00 9.37 332 LYS A O 1
ATOM 2525 N N . TRP A 1 306 ? 3.043 26.920 8.974 1.00 7.00 334 TRP A N 1
ATOM 2526 C CA . TRP A 1 306 ? 2.718 28.312 9.075 1.00 6.76 334 TRP A CA 1
ATOM 2527 C C . TRP A 1 306 ? 1.249 28.507 9.448 1.00 6.93 334 TRP A C 1
ATOM 2528 O O . TRP A 1 306 ? 0.915 29.209 10.422 1.00 7.94 334 TRP A O 1
ATOM 2539 N N . VAL A 1 307 ? 0.350 27.902 8.681 1.00 7.06 335 VAL A N 1
ATOM 2540 C CA . VAL A 1 307 ? -1.087 28.084 8.926 1.00 6.70 335 VAL A CA 1
ATOM 2541 C C . VAL A 1 307 ? -1.486 27.471 10.253 1.00 7.54 335 VAL A C 1
ATOM 2542 O O . VAL A 1 307 ? -2.154 28.119 11.061 1.00 7.82 335 VAL A O 1
ATOM 2546 N N . THR A 1 308 ? -1.073 26.237 10.503 1.00 7.98 336 THR A N 1
ATOM 2547 C CA A THR A 1 308 ? -1.434 25.557 11.736 0.50 7.86 336 THR A CA 1
ATOM 2548 C CA B THR A 1 308 ? -1.478 25.577 11.730 0.50 8.99 336 THR A CA 1
ATOM 2549 C C . THR A 1 308 ? -0.899 26.284 12.963 1.00 8.45 336 THR A C 1
ATOM 2550 O O . THR A 1 308 ? -1.593 26.420 13.963 1.00 8.52 336 THR A O 1
ATOM 2557 N N . GLY A 1 309 ? 0.334 26.774 12.883 1.00 7.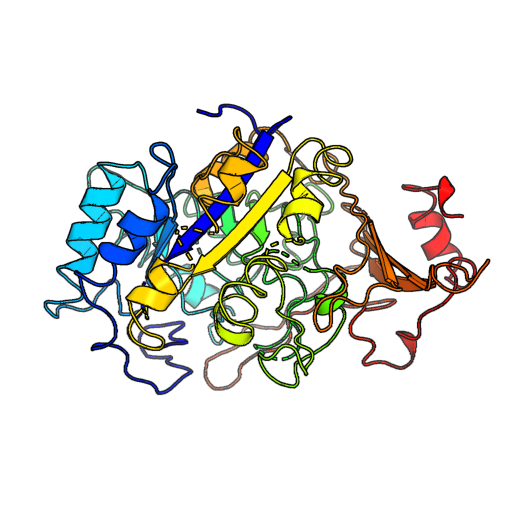43 337 GLY A N 1
ATOM 2558 C CA . GLY A 1 309 ? 0.935 27.459 14.004 1.00 7.55 337 GLY A CA 1
ATOM 2559 C C . GLY A 1 309 ? 0.257 28.793 14.314 1.00 7.36 337 GLY A C 1
ATOM 2560 O O . GLY A 1 309 ? 0.072 29.188 15.460 1.00 8.58 337 GLY A O 1
ATOM 2561 N N . THR A 1 310 ? -0.133 29.493 13.245 1.00 6.84 338 THR A N 1
ATOM 2562 C CA . THR A 1 310 ? -0.887 30.730 13.381 1.00 7.34 338 THR A CA 1
ATOM 2563 C C . THR A 1 310 ? -2.232 30.467 14.046 1.00 7.48 338 THR A C 1
ATOM 2564 O O . THR A 1 310 ? -2.607 31.171 14.969 1.00 8.96 338 THR A O 1
ATOM 2568 N N . LYS A 1 311 ? -2.965 29.470 13.565 1.00 8.11 339 LYS A N 1
ATOM 2569 C CA . LYS A 1 311 ? -4.289 29.156 14.129 1.00 9.42 339 LYS A CA 1
ATOM 2570 C C . LYS A 1 311 ? -4.196 28.626 15.561 1.00 10.85 339 LYS A C 1
ATOM 2571 O O . LYS A 1 311 ? -5.101 28.838 16.371 1.00 12.44 339 LYS A O 1
ATOM 2577 N N . GLU A 1 312 ? -3.129 27.921 15.887 1.00 8.80 340 GLU A N 1
ATOM 2578 C CA . GLU A 1 312 ? -2.977 27.409 17.239 1.00 10.85 340 GLU A CA 1
ATOM 2579 C C . GLU A 1 312 ? -2.831 28.549 18.241 1.00 10.44 340 GLU A C 1
ATOM 2580 O O . GLU A 1 312 ? -3.483 28.554 19.299 1.00 11.32 340 GLU A O 1
ATOM 2586 N N . ARG A 1 313 ? -2.014 29.541 17.898 1.00 8.33 341 ARG A N 1
ATOM 2587 C CA . ARG A 1 313 ? -1.711 30.626 18.818 1.00 8.74 341 ARG A CA 1
ATOM 2588 C C . ARG A 1 313 ? -2.772 31.721 18.817 1.00 8.83 341 ARG A C 1
ATOM 2589 O O . ARG A 1 313 ? -3.040 32.322 19.855 1.00 10.05 341 ARG A O 1
ATOM 2597 N N . TRP A 1 314 ? -3.359 31.971 17.647 1.00 8.65 342 TRP A N 1
ATOM 2598 C CA . TRP A 1 314 ? -4.350 33.019 17.436 1.00 8.13 342 TRP A CA 1
ATOM 2599 C C . TRP A 1 314 ? -5.552 32.402 16.714 1.00 7.92 342 TRP A C 1
ATOM 2600 O O . TRP A 1 314 ? -5.702 32.516 15.502 1.00 8.33 342 TRP A O 1
ATOM 2611 N N . PRO A 1 315 ? -6.395 31.673 17.459 1.00 9.02 343 PRO A N 1
ATOM 2612 C CA . PRO A 1 315 ? -7.404 30.822 16.822 1.00 9.06 343 PRO A CA 1
ATOM 2613 C C . PRO A 1 315 ? -8.479 31.518 16.034 1.00 9.76 343 PRO A C 1
ATOM 2614 O O . PRO A 1 315 ? -9.067 30.887 15.146 1.00 11.70 343 PRO A O 1
ATOM 2618 N N . ASP A 1 316 ? -8.702 32.808 16.292 1.00 9.42 344 ASP A N 1
ATOM 2619 C CA . ASP A 1 316 ? -9.739 33.513 15.542 1.00 11.70 344 ASP A CA 1
ATOM 2620 C C . ASP A 1 316 ? -9.185 34.275 14.330 1.00 9.67 344 ASP A C 1
ATOM 2621 O O . ASP A 1 316 ? -9.920 35.039 13.705 1.00 10.93 344 ASP A O 1
ATOM 2626 N N . THR A 1 317 ? -7.912 34.071 14.003 1.00 8.60 345 THR A N 1
ATOM 2627 C CA . THR A 1 317 ? -7.336 34.702 12.814 1.00 8.58 345 THR A CA 1
ATOM 2628 C C . THR A 1 317 ? -8.115 34.330 11.571 1.00 9.34 345 THR A C 1
ATOM 2629 O O . THR A 1 317 ? -8.435 33.162 11.352 1.00 9.31 345 THR A O 1
ATOM 2633 N N . HIS A 1 318 ? -8.420 35.325 10.737 1.00 7.23 346 HIS A N 1
ATOM 2634 C CA . HIS A 1 318 ? -9.119 35.128 9.479 1.00 7.95 346 HIS A CA 1
ATOM 2635 C C . HIS A 1 318 ? -8.119 35.127 8.338 1.00 7.48 346 HIS A C 1
ATOM 2636 O O . HIS A 1 318 ? -7.384 36.118 8.159 1.00 8.27 346 HIS A O 1
ATOM 2643 N N . PHE A 1 319 ? -8.086 34.042 7.571 1.00 7.19 347 PHE A N 1
ATOM 2644 C CA . PHE A 1 319 ? -7.297 33.933 6.366 1.00 7.64 347 PHE A CA 1
ATOM 2645 C C . PHE A 1 319 ? -8.218 34.327 5.211 1.00 8.19 347 PHE A C 1
ATOM 2646 O O . PHE A 1 319 ? -9.125 33.584 4.846 1.00 7.80 347 PHE A O 1
ATOM 2654 N N . VAL A 1 320 ? -7.966 35.522 4.682 1.00 7.54 348 VAL A N 1
ATOM 2655 C CA . VAL A 1 320 ? -8.843 36.134 3.672 1.00 8.11 348 VAL A CA 1
ATOM 2656 C C . VAL A 1 320 ? -8.023 36.614 2.487 1.00 7.74 348 VAL A C 1
ATOM 2657 O O . VAL A 1 320 ? -6.794 36.666 2.531 1.00 7.76 348 VAL A O 1
ATOM 2661 N N . THR A 1 321 ? -8.719 36.952 1.408 1.00 6.87 349 THR A N 1
ATOM 2662 C CA . THR A 1 321 ? -8.042 37.427 0.216 1.00 5.58 349 THR A CA 1
ATOM 2663 C C . THR A 1 321 ? -7.486 38.846 0.418 1.00 6.89 349 THR A C 1
ATOM 2664 O O . THR A 1 321 ? -7.969 39.590 1.281 1.00 7.20 349 THR A O 1
ATOM 2668 N N . PHE A 1 322 ? -6.467 39.219 -0.362 1.00 7.01 350 PHE A N 1
ATOM 2669 C CA . PHE A 1 322 ? -5.971 40.606 -0.338 1.00 6.59 350 PHE A CA 1
ATOM 2670 C C . PHE A 1 322 ? -7.099 41.579 -0.567 1.00 7.79 350 PHE A C 1
ATOM 2671 O O . PHE A 1 322 ? -7.227 42.569 0.139 1.00 7.22 350 PHE A O 1
ATOM 2679 N N . GLY A 1 323 ? -7.913 41.329 -1.599 1.00 7.49 351 GLY A N 1
ATOM 2680 C CA . GLY A 1 323 ? -8.997 42.222 -1.929 1.00 6.72 351 GLY A CA 1
ATOM 2681 C C . GLY A 1 323 ? -10.025 42.340 -0.812 1.00 7.52 351 GLY A C 1
ATOM 2682 O O . GLY A 1 323 ? -10.528 43.437 -0.520 1.00 7.69 351 GLY A O 1
ATOM 2683 N N . GLU A 1 324 ? -10.384 41.225 -0.177 1.00 7.00 352 GLU A N 1
ATOM 2684 C CA . GLU A 1 324 ? -11.390 41.249 0.915 1.00 8.63 352 GLU A CA 1
ATOM 2685 C C . GLU A 1 324 ? -10.868 42.088 2.066 1.00 7.41 352 GLU A C 1
ATOM 2686 O O . GLU A 1 324 ? -11.590 42.892 2.665 1.00 8.31 352 GLU A O 1
ATOM 2692 N N . PHE A 1 325 ? -9.609 41.880 2.436 1.00 7.21 353 PHE A N 1
ATOM 2693 C CA . PHE A 1 325 ? -9.032 42.614 3.545 1.00 6.03 353 PHE A CA 1
ATOM 2694 C C . PHE A 1 325 ? -8.988 44.104 3.226 1.00 7.13 353 PHE A C 1
ATOM 2695 O O . PHE A 1 325 ? -9.353 44.927 4.059 1.00 6.88 353 PHE A O 1
ATOM 2703 N N . GLY A 1 326 ? -8.520 44.468 2.039 1.00 6.87 354 GLY A N 1
ATOM 2704 C CA . GLY A 1 326 ? -8.481 45.887 1.669 1.00 6.98 354 GLY A CA 1
ATOM 2705 C C . GLY A 1 326 ? -9.848 46.528 1.734 1.00 7.37 354 GLY A C 1
ATOM 2706 O O . GLY A 1 326 ? -9.978 47.662 2.171 1.00 6.88 354 GLY A O 1
ATOM 2707 N N . GLU A 1 327 ? -10.880 45.806 1.301 1.00 6.85 355 GLU A N 1
ATOM 2708 C CA . GLU A 1 327 ? -12.234 46.373 1.370 1.00 7.21 355 GLU A CA 1
ATOM 2709 C C . GLU A 1 327 ? -12.747 46.423 2.796 1.00 6.93 355 GLU A C 1
ATOM 2710 O O . GLU A 1 327 ? -13.466 47.363 3.118 1.00 8.21 355 GLU A O 1
ATOM 2716 N N . LEU A 1 328 ? -12.352 45.483 3.670 1.00 7.34 356 LEU A N 1
ATOM 2717 C CA . LEU A 1 328 ? -12.688 45.640 5.093 1.00 8.23 356 LEU A CA 1
ATOM 2718 C C . LEU A 1 328 ? -12.065 46.905 5.673 1.00 8.34 356 LEU A C 1
ATOM 2719 O O . LEU A 1 328 ? -12.708 47.643 6.425 1.00 8.64 356 LEU A O 1
ATOM 2724 N N . TRP A 1 329 ? -10.820 47.186 5.308 1.00 7.80 357 TRP A N 1
ATOM 2725 C CA . TRP A 1 329 ? -10.144 48.387 5.774 1.00 6.54 357 TRP A CA 1
ATOM 2726 C C . TRP A 1 329 ? -10.858 49.641 5.255 1.00 7.72 357 TRP A C 1
ATOM 2727 O O . TRP A 1 329 ? -11.159 50.558 6.015 1.00 8.33 357 TRP A O 1
ATOM 2738 N N . ARG A 1 330 ? -11.179 49.640 3.976 1.00 7.04 358 ARG A N 1
ATOM 2739 C CA . ARG A 1 330 ? -11.833 50.769 3.305 1.00 7.00 358 ARG A CA 1
ATOM 2740 C C . ARG A 1 330 ? -13.232 51.028 3.865 1.00 7.42 358 ARG A C 1
ATOM 2741 O O . ARG A 1 330 ? -13.705 52.171 3.839 1.00 7.81 358 ARG A O 1
ATOM 2749 N N . LYS A 1 331 ? -13.888 49.994 4.366 1.00 7.84 359 LYS A N 1
ATOM 2750 C CA A LYS A 1 331 ? -15.196 50.167 4.991 0.50 8.60 359 LYS A CA 1
ATOM 2751 C CA B LYS A 1 331 ? -15.198 50.152 5.001 0.50 8.42 359 LYS A CA 1
ATOM 2752 C C . LYS A 1 331 ? -15.103 50.998 6.277 1.00 9.44 359 LYS A C 1
ATOM 2753 O O . LYS A 1 331 ? -16.030 51.765 6.588 1.00 11.62 359 LYS A O 1
ATOM 2764 N N . GLN A 1 332 ? -14.001 50.848 6.995 1.00 9.18 360 GLN A N 1
ATOM 2765 C CA A GLN A 1 332 ? -13.809 51.495 8.298 0.50 9.77 360 GLN A CA 1
ATOM 2766 C CA B GLN A 1 332 ? -13.796 51.488 8.302 0.50 10.70 360 GLN A CA 1
ATOM 2767 C C . GLN A 1 332 ? -13.082 52.838 8.200 1.00 11.21 360 GLN A C 1
ATOM 2768 O O . GLN A 1 332 ? -13.427 53.785 8.911 1.00 12.45 360 GLN A O 1
ATOM 2779 N N . TYR A 1 333 ? -12.085 52.925 7.329 1.00 8.05 361 TYR A N 1
ATOM 2780 C CA . TYR A 1 333 ? -11.203 54.080 7.242 1.00 6.78 361 TYR A CA 1
ATOM 2781 C C . TYR A 1 333 ? -11.476 54.785 5.934 1.00 8.45 361 TYR A C 1
ATOM 2782 O O . TYR A 1 333 ? -11.310 54.190 4.872 1.00 8.28 361 TYR A O 1
ATOM 2791 N N . LYS A 1 334 ? -11.904 56.044 6.011 1.00 9.20 362 LYS A N 1
ATOM 2792 C CA . LYS A 1 334 ? -12.340 56.782 4.837 1.00 8.99 362 LYS A CA 1
ATOM 2793 C C . LYS A 1 334 ? -11.383 57.865 4.358 1.00 9.45 362 LYS A C 1
ATOM 2794 O O . LYS A 1 334 ? -11.538 58.379 3.243 1.00 10.69 362 LYS A O 1
ATOM 2800 N N . SER A 1 335 ? -10.419 58.230 5.194 1.00 9.72 363 SER A N 1
ATOM 2801 C CA . SER A 1 335 ? -9.346 59.168 4.801 1.00 9.33 363 SER A CA 1
ATOM 2802 C C . SER A 1 335 ? -8.131 58.809 5.612 1.00 10.86 363 SER A C 1
ATOM 2803 O O . SER A 1 335 ? -8.201 57.988 6.533 1.00 9.26 363 SER A O 1
ATOM 2806 N N . ASN A 1 336 ? -7.010 59.439 5.314 1.00 8.99 364 ASN A N 1
ATOM 2807 C CA . ASN A 1 336 ? -5.821 59.175 6.081 1.00 8.29 364 ASN A CA 1
ATOM 2808 C C . ASN A 1 336 ? -5.768 59.898 7.407 1.00 8.72 364 ASN A C 1
ATOM 2809 O O . ASN A 1 336 ? -4.831 59.715 8.162 1.00 10.01 364 ASN A O 1
ATOM 2814 N N . ASP A 1 337 ? -6.811 60.656 7.729 1.00 8.79 365 ASP A N 1
ATOM 2815 C CA . ASP A 1 337 ? -6.934 61.199 9.075 1.00 9.76 365 ASP A CA 1
ATOM 2816 C C . ASP A 1 337 ? -7.428 60.153 10.067 1.00 11.64 365 ASP A C 1
ATOM 2817 O O . ASP A 1 337 ? -7.386 60.384 11.276 1.00 14.53 365 ASP A O 1
ATOM 2822 N N . ASP A 1 338 ? -7.925 59.029 9.565 1.00 10.70 366 ASP A N 1
ATOM 2823 C CA . ASP A 1 338 ? -8.633 58.050 10.379 1.00 11.30 366 ASP A CA 1
ATOM 2824 C C . ASP A 1 338 ? -7.722 56.991 11.005 1.00 10.86 366 ASP A C 1
ATOM 2825 O O . ASP A 1 338 ? -8.191 56.220 11.845 1.00 10.59 366 ASP A O 1
ATOM 2830 N N . TRP A 1 339 ? -6.451 56.942 10.600 1.00 9.00 367 TRP A N 1
ATOM 2831 C CA . TRP A 1 339 ? -5.524 55.940 11.110 1.00 7.81 367 TRP A CA 1
ATOM 2832 C C . TRP A 1 339 ? -4.250 56.558 11.656 1.00 9.09 367 TRP A C 1
ATOM 2833 O O . TRP A 1 339 ? -3.878 57.669 11.323 1.00 9.93 367 TRP A O 1
ATOM 2844 N N . ASN A 1 340 ? -3.611 55.813 12.548 1.00 9.25 368 ASN A N 1
ATOM 2845 C CA . ASN A 1 340 ? -2.385 56.227 13.190 1.00 9.95 368 ASN A CA 1
ATOM 2846 C C . ASN A 1 340 ? -1.802 54.932 13.734 1.00 10.27 368 ASN A C 1
ATOM 2847 O O . ASN A 1 340 ? -2.359 54.358 14.656 1.00 12.68 368 ASN A O 1
ATOM 2852 N N . TYR A 1 341 ? -0.749 54.420 13.100 1.00 7.23 369 TYR A N 1
ATOM 2853 C CA . TYR A 1 341 ? -0.226 53.097 13.419 1.00 7.13 369 TYR A CA 1
ATOM 2854 C C . TYR A 1 341 ? 1.037 53.152 14.269 1.00 8.34 369 TYR A C 1
ATOM 2855 O O . TYR A 1 341 ? 1.901 54.025 14.083 1.00 9.30 369 TYR A O 1
ATOM 2864 N N . ARG A 1 342 ? 1.104 52.236 15.218 1.00 7.85 370 ARG A N 1
ATOM 2865 C CA . ARG A 1 342 ? 2.257 52.077 16.093 1.00 8.33 370 ARG A CA 1
ATOM 2866 C C . ARG A 1 342 ? 2.613 50.603 16.184 1.00 7.81 370 ARG A C 1
ATOM 2867 O O . ARG A 1 342 ? 1.718 49.746 16.211 1.00 8.33 370 ARG A O 1
ATOM 2875 N N . PHE A 1 343 ? 3.921 50.336 16.225 1.00 8.32 371 PHE A N 1
ATOM 2876 C CA . PHE A 1 343 ? 4.460 49.012 16.471 1.00 8.07 371 PHE A CA 1
ATOM 2877 C C . PHE A 1 343 ? 5.622 49.079 17.427 1.00 7.46 371 PHE A C 1
ATOM 2878 O O . PHE A 1 343 ? 6.358 50.065 17.424 1.00 7.60 371 PHE A O 1
ATOM 2886 N N . VAL A 1 344 ? 5.778 48.024 18.213 1.00 7.53 372 VAL A N 1
ATOM 2887 C CA A VAL A 1 344 ? 6.939 47.837 19.091 0.50 7.48 372 VAL A CA 1
ATOM 2888 C CA B VAL A 1 344 ? 6.970 47.856 19.040 0.50 7.90 372 VAL A CA 1
ATOM 2889 C C . VAL A 1 344 ? 7.444 46.415 18.899 1.00 9.11 372 VAL A C 1
ATOM 2890 O O . VAL A 1 344 ? 6.637 45.470 18.884 1.00 9.70 372 VAL A O 1
ATOM 2897 N N . GLU A 1 345 ? 8.748 46.248 18.729 1.00 8.40 373 GLU A N 1
ATOM 2898 C CA . GLU A 1 345 ? 9.332 44.916 18.561 1.00 7.44 373 GLU A CA 1
ATOM 2899 C C . GLU A 1 345 ? 10.685 44.840 19.208 1.00 7.42 373 GLU A C 1
ATOM 2900 O O . GLU A 1 345 ? 11.479 45.745 19.056 1.00 7.44 373 GLU A O 1
ATOM 2906 N N . ARG A 1 346 ? 10.940 43.745 19.910 1.00 7.18 374 ARG A N 1
ATOM 2907 C CA . ARG A 1 346 ? 12.304 43.352 20.268 1.00 8.23 374 ARG A CA 1
ATOM 2908 C C . ARG A 1 346 ? 12.737 42.188 19.400 1.00 7.50 374 ARG A C 1
ATOM 2909 O O . ARG A 1 346 ? 11.910 41.423 18.892 1.00 8.37 374 ARG A O 1
ATOM 2917 N N . GLY A 1 347 ? 14.039 42.033 19.184 1.00 8.21 375 GLY A N 1
ATOM 2918 C CA . GLY A 1 347 ? 14.503 40.961 18.307 1.00 7.52 375 GLY A CA 1
ATOM 2919 C C . GLY A 1 347 ? 14.108 39.595 18.832 1.00 6.88 375 GLY A C 1
ATOM 2920 O O . GLY A 1 347 ? 14.016 39.388 20.052 1.00 8.62 375 GLY A O 1
ATOM 2921 N N . SER A 1 348 ? 13.901 38.647 17.926 1.00 6.42 376 SER A N 1
ATOM 2922 C CA . SER A 1 348 ? 13.572 37.287 18.318 1.00 7.59 376 SER A CA 1
ATOM 2923 C C . SER A 1 348 ? 14.723 36.579 18.990 1.00 6.47 376 SER A C 1
ATOM 2924 O O . SER A 1 348 ? 14.534 35.573 19.671 1.00 8.23 376 SER A O 1
ATOM 2927 N N . GLY A 1 349 ? 15.944 37.049 18.759 1.00 5.96 377 GLY A N 1
ATOM 2928 C CA . GLY A 1 349 ? 17.096 36.278 19.171 1.00 5.61 377 GLY A CA 1
ATOM 2929 C C . GLY A 1 349 ? 17.540 35.206 18.200 1.00 6.56 377 GLY A C 1
ATOM 2930 O O . GLY A 1 349 ? 18.405 34.368 18.550 1.00 8.23 377 GLY A O 1
ATOM 2931 N N . LEU A 1 350 ? 16.952 35.181 17.012 1.00 6.71 378 LEU A N 1
ATOM 2932 C CA . LEU A 1 350 ? 17.340 34.275 15.962 1.00 6.23 378 LEU A CA 1
ATOM 2933 C C . LEU A 1 350 ? 17.890 35.061 14.781 1.00 6.22 378 LEU A C 1
ATOM 2934 O O . LEU A 1 350 ? 17.297 36.042 14.348 1.00 6.92 378 LEU A O 1
ATOM 2939 N N . GLY A 1 351 ? 19.033 34.604 14.265 1.00 6.32 379 GLY A N 1
ATOM 2940 C CA . GLY A 1 351 ? 19.619 35.217 13.065 1.00 7.10 379 GLY A CA 1
ATOM 2941 C C . GLY A 1 351 ? 19.871 36.698 13.239 1.00 7.12 379 GLY A C 1
ATOM 2942 O O . GLY A 1 351 ? 20.451 37.132 14.240 1.00 6.83 379 GLY A O 1
ATOM 2943 N N . ASP A 1 352 ? 19.469 37.489 12.267 1.00 6.31 380 ASP A N 1
ATOM 2944 C CA . ASP A 1 352 ? 19.674 38.927 12.331 1.00 7.14 380 ASP A CA 1
ATOM 2945 C C . ASP A 1 352 ? 18.550 39.699 13.026 1.00 7.30 380 ASP A C 1
ATOM 2946 O O . ASP A 1 352 ? 18.520 40.918 13.004 1.00 8.12 380 ASP A O 1
ATOM 2951 N N . SER A 1 353 ? 17.618 38.999 13.679 1.00 6.40 381 SER A N 1
ATOM 2952 C CA . SER A 1 353 ? 16.615 39.665 14.522 1.00 7.70 381 SER A CA 1
ATOM 2953 C C . SER A 1 353 ? 17.234 39.808 15.929 1.00 6.24 381 SER A C 1
ATOM 2954 O O . SER A 1 353 ? 16.897 39.084 16.863 1.00 6.96 381 SER A O 1
ATOM 2957 N N . TYR A 1 354 ? 18.143 40.765 16.042 1.00 6.70 382 TYR A N 1
ATOM 2958 C CA . TYR A 1 354 ? 19.049 40.860 17.193 1.00 5.29 382 TYR A CA 1
ATOM 2959 C C . TYR A 1 354 ? 18.305 41.152 18.476 1.00 6.65 382 TYR A C 1
ATOM 2960 O O . TYR A 1 354 ? 17.499 42.089 18.578 1.00 6.89 382 TYR A O 1
ATOM 2969 N N . ASN A 1 355 ? 18.602 40.353 19.501 1.00 5.99 383 ASN A N 1
ATOM 2970 C CA . ASN A 1 355 ? 17.829 40.392 20.731 1.00 6.22 383 ASN A CA 1
ATOM 2971 C C . ASN A 1 355 ? 17.979 41.666 21.547 1.00 6.09 383 ASN A C 1
ATOM 2972 O O . ASN A 1 355 ? 17.081 41.985 22.298 1.00 8.08 383 ASN A O 1
ATOM 2977 N N . ASN A 1 356 ? 19.095 42.364 21.381 1.00 7.69 384 ASN A N 1
ATOM 2978 C CA . ASN A 1 356 ? 19.393 43.526 22.174 1.00 6.82 384 ASN A CA 1
ATOM 2979 C C . ASN A 1 356 ? 18.693 44.777 21.670 1.00 6.51 384 ASN A C 1
ATOM 2980 O O . ASN A 1 356 ? 18.781 45.816 22.325 1.00 7.06 384 ASN A O 1
ATOM 2985 N N . LEU A 1 357 ? 17.998 44.664 20.536 1.00 6.87 385 LEU A N 1
ATOM 2986 C CA . LEU A 1 357 ? 17.355 45.826 19.922 1.00 6.91 385 LEU A CA 1
ATOM 2987 C C . LEU A 1 357 ? 15.864 45.892 20.192 1.00 7.23 385 LEU A C 1
ATOM 2988 O O . LEU A 1 357 ? 15.156 44.878 20.129 1.00 7.72 385 LEU A O 1
ATOM 2993 N N . GLU A 1 358 ? 15.379 47.106 20.483 1.00 7.13 386 GLU A N 1
ATOM 2994 C CA . GLU A 1 358 ? 13.971 47.408 20.574 1.00 7.15 386 GLU A CA 1
ATOM 2995 C C . GLU A 1 358 ? 13.686 48.494 19.554 1.00 7.50 386 GLU A C 1
ATOM 2996 O O . GLU A 1 358 ? 14.330 49.583 19.573 1.00 7.95 386 GLU A O 1
ATOM 3002 N N . ILE A 1 359 ? 12.755 48.216 18.632 1.00 6.47 387 ILE A N 1
ATOM 3003 C CA . ILE A 1 359 ? 12.366 49.190 17.613 1.00 7.40 387 ILE A CA 1
ATOM 3004 C C . ILE A 1 359 ? 10.936 49.624 17.844 1.00 7.18 387 ILE A C 1
ATOM 3005 O O . ILE A 1 359 ? 10.084 48.795 18.192 1.00 8.04 387 ILE A O 1
ATOM 3010 N N . LYS A 1 360 ? 10.670 50.916 17.671 1.00 7.24 388 LYS A N 1
ATOM 3011 C CA . LYS A 1 360 ? 9.335 51.445 17.718 1.00 7.04 388 LYS A CA 1
ATOM 3012 C C . LYS A 1 360 ? 9.083 52.183 16.410 1.00 7.22 388 LYS A C 1
ATOM 3013 O O . LYS A 1 360 ? 9.849 53.080 16.038 1.00 8.71 388 LYS A O 1
ATOM 3019 N N . TRP A 1 361 ? 7.980 51.854 15.738 1.00 6.43 389 TRP A N 1
ATOM 3020 C CA . TRP A 1 361 ? 7.533 52.575 14.535 1.00 7.19 389 TRP A CA 1
ATOM 3021 C C . TRP A 1 361 ? 6.262 53.350 14.835 1.00 7.16 389 TRP A C 1
ATOM 3022 O O . TRP A 1 361 ? 5.410 52.880 15.597 1.00 7.95 389 TRP A O 1
ATOM 3033 N N . PHE A 1 362 ? 6.166 54.536 14.239 1.00 6.79 390 PHE A N 1
ATOM 3034 C CA . PHE A 1 362 ? 5.009 55.421 14.281 1.00 7.56 390 PHE A CA 1
ATOM 3035 C C . PHE A 1 362 ? 4.715 55.819 12.846 1.00 6.68 390 PHE A C 1
ATOM 3036 O O . PHE A 1 362 ? 5.624 56.261 12.133 1.00 8.08 390 PHE A O 1
ATOM 3052 N N . ASN A 1 364 ? 1.748 57.865 10.419 1.00 6.96 392 ASN A N 1
ATOM 3053 C CA . ASN A 1 364 ? 0.510 58.635 10.306 1.00 6.99 392 ASN A CA 1
ATOM 3054 C C . ASN A 1 364 ? 0.488 59.346 8.936 1.00 7.01 392 ASN A C 1
ATOM 3055 O O . ASN A 1 364 ? 1.396 59.177 8.127 1.00 7.62 392 ASN A O 1
ATOM 3060 N N . LYS A 1 365 ? -0.560 60.115 8.665 1.00 8.07 393 LYS A N 1
ATOM 3061 C CA . LYS A 1 365 ? -0.704 60.763 7.361 1.00 8.42 393 LYS A CA 1
ATOM 3062 C C . LYS A 1 365 ? 0.484 61.656 7.012 1.00 6.97 393 LYS A C 1
ATOM 3063 O O . LYS A 1 365 ? 0.833 61.820 5.864 1.00 8.19 393 LYS A O 1
ATOM 3069 N N . GLU A 1 366 ? 1.072 62.281 8.032 1.00 8.08 394 GLU A N 1
ATOM 3070 C CA . GLU A 1 366 ? 2.070 63.313 7.803 1.00 8.75 394 GLU A CA 1
ATOM 3071 C C . GLU A 1 366 ? 3.526 62.868 7.898 1.00 9.57 394 GLU A C 1
ATOM 3072 O O . GLU A 1 366 ? 4.379 63.560 7.372 1.00 9.12 394 GLU A O 1
ATOM 3078 N N . PHE A 1 367 ? 3.803 61.743 8.559 1.00 7.65 395 PHE A N 1
ATOM 3079 C CA . PHE A 1 367 ? 5.162 61.208 8.607 1.00 8.09 395 PHE A CA 1
ATOM 3080 C C . PHE A 1 367 ? 5.177 59.772 9.120 1.00 6.64 395 PHE A C 1
ATOM 3081 O O . PHE A 1 367 ? 4.206 59.294 9.720 1.00 8.61 395 PHE A O 1
ATOM 3089 N N . ARG A 1 368 ? 6.307 59.116 8.879 1.00 7.25 396 ARG A N 1
ATOM 3090 C CA . ARG A 1 368 ? 6.660 57.950 9.680 1.00 6.93 396 ARG A CA 1
ATOM 3091 C C . ARG A 1 368 ? 7.929 58.241 10.449 1.00 7.72 396 ARG A C 1
ATOM 3092 O O . ARG A 1 368 ? 8.764 59.057 10.031 1.00 7.45 396 ARG A O 1
ATOM 3100 N N . LEU A 1 369 ? 8.076 57.525 11.550 1.00 7.19 397 LEU A N 1
ATOM 3101 C CA . LEU A 1 369 ? 9.173 57.702 12.486 1.00 6.84 397 LEU A CA 1
ATOM 3102 C C . LEU A 1 369 ? 9.524 56.354 13.103 1.00 6.56 397 LEU A C 1
ATOM 3103 O O . LEU A 1 369 ? 8.648 55.673 13.596 1.00 7.18 397 LEU A O 1
ATOM 3108 N N . ALA A 1 370 ? 10.821 56.032 13.115 1.00 6.98 398 ALA A N 1
ATOM 3109 C CA . ALA A 1 370 ? 11.331 54.841 13.817 1.00 7.08 398 ALA A CA 1
ATOM 3110 C C . ALA A 1 370 ? 12.390 55.221 14.841 1.00 7.15 398 ALA A C 1
ATOM 3111 O O . ALA A 1 370 ? 13.325 55.979 14.532 1.00 6.66 398 ALA A O 1
ATOM 3113 N N . LEU A 1 371 ? 12.261 54.647 16.032 1.00 7.47 399 LEU A N 1
ATOM 3114 C CA . LEU A 1 371 ? 13.209 54.823 17.116 1.00 8.68 399 LEU A CA 1
ATOM 3115 C C . LEU A 1 371 ? 13.815 53.447 17.415 1.00 8.29 399 LEU A C 1
ATOM 3116 O O . LEU A 1 371 ? 13.086 52.436 17.447 1.00 9.06 399 LEU A O 1
ATOM 3121 N N . LEU A 1 372 ? 15.118 53.408 17.650 1.00 7.41 400 LEU A N 1
ATOM 3122 C CA . LEU A 1 372 ? 15.836 52.157 17.910 1.00 7.54 400 LEU A CA 1
ATOM 3123 C C . LEU A 1 372 ? 16.649 52.327 19.177 1.00 8.45 400 LEU A C 1
ATOM 3124 O O . LEU A 1 372 ? 17.316 53.371 19.372 1.00 8.69 400 LEU A O 1
ATOM 3129 N N . ARG A 1 373 ? 16.627 51.298 20.023 1.00 7.79 401 ARG A N 1
ATOM 3130 C CA . ARG A 1 373 ? 17.295 51.349 21.335 1.00 7.09 401 ARG A CA 1
ATOM 3131 C C . ARG A 1 373 ? 17.993 50.022 21.619 1.00 7.48 401 ARG A C 1
ATOM 3132 O O . ARG A 1 373 ? 17.452 48.970 21.309 1.00 8.10 401 ARG A O 1
ATOM 3140 N N . ASP A 1 374 ? 19.215 50.094 22.141 1.00 9.25 402 ASP A N 1
ATOM 3141 C CA . ASP A 1 374 ? 19.968 48.943 22.634 1.00 9.51 402 ASP A CA 1
ATOM 3142 C C . ASP A 1 374 ? 19.543 48.788 24.076 1.00 9.40 402 ASP A C 1
ATOM 3143 O O . ASP A 1 374 ? 20.148 49.415 24.969 1.00 11.06 402 ASP A O 1
ATOM 3148 N N . TRP A 1 375 ? 18.539 47.955 24.333 1.00 8.13 403 TRP A N 1
ATOM 3149 C CA . TRP A 1 375 ? 17.967 47.833 25.665 1.00 8.06 403 TRP A CA 1
ATOM 3150 C C . TRP A 1 375 ? 18.846 46.981 26.590 1.00 8.57 403 TRP A C 1
ATOM 3151 O O . TRP A 1 375 ? 18.603 46.964 27.790 1.00 10.47 403 TRP A O 1
ATOM 3162 N N . HIS A 1 376 ? 19.868 46.316 26.039 1.00 9.07 404 HIS A N 1
ATOM 3163 C CA . HIS A 1 376 ? 20.833 45.578 26.862 1.00 9.48 404 HIS A CA 1
ATOM 3164 C C . HIS A 1 376 ? 21.789 46.502 27.586 1.00 11.93 404 HIS A C 1
ATOM 3165 O O . HIS A 1 376 ? 22.489 46.059 28.508 1.00 12.84 404 HIS A O 1
ATOM 3172 N N . THR A 1 377 ? 21.867 47.764 27.161 1.00 12.43 405 THR A N 1
ATOM 3173 C CA . THR A 1 377 ? 22.746 48.735 27.822 1.00 12.47 405 THR A CA 1
ATOM 3174 C C . THR A 1 377 ? 21.891 49.670 28.672 1.00 14.18 405 THR A C 1
ATOM 3175 O O . THR A 1 377 ? 21.092 50.448 28.148 1.00 13.17 405 THR A O 1
ATOM 3179 N N . LYS A 1 378 ? 22.108 49.621 29.995 1.00 17.36 406 LYS A N 1
ATOM 3180 C CA . LYS A 1 378 ? 21.317 50.409 30.950 1.00 19.82 406 LYS A CA 1
ATOM 3181 C C . LYS A 1 378 ? 21.386 51.885 30.602 1.00 19.25 406 LYS A C 1
ATOM 3182 O O . LYS A 1 378 ? 22.463 52.411 30.315 1.00 18.13 406 LYS A O 1
ATOM 3184 N N . ASN A 1 379 ? 20.213 52.511 30.574 1.00 21.69 407 ASN A N 1
ATOM 3185 C CA . ASN A 1 379 ? 20.037 53.941 30.289 1.00 23.54 407 ASN A CA 1
ATOM 3186 C C . ASN A 1 379 ? 20.468 54.423 28.894 1.00 23.38 407 ASN A C 1
ATOM 3187 O O . ASN A 1 379 ? 20.566 55.628 28.663 1.00 23.91 407 ASN A O 1
ATOM 3192 N N . SER A 1 380 ? 20.692 53.502 27.959 1.00 19.93 408 SER A N 1
ATOM 3193 C CA . SER A 1 380 ? 21.010 53.873 26.577 1.00 20.92 408 SER A CA 1
ATOM 3194 C C . SER A 1 380 ? 19.722 54.442 25.974 1.00 19.12 408 SER A C 1
ATOM 3195 O O . SER A 1 380 ? 18.667 53.837 26.094 1.00 17.60 408 SER A O 1
ATOM 3198 N N . PRO A 1 381 ? 19.783 55.645 25.379 1.00 15.69 409 PRO A N 1
ATOM 3199 C CA . PRO A 1 381 ? 18.533 56.200 24.846 1.00 13.91 409 PRO A CA 1
ATOM 3200 C C . PRO A 1 381 ? 18.133 55.589 23.503 1.00 13.18 409 PRO A C 1
ATOM 3201 O O . PRO A 1 381 ? 18.954 54.932 22.845 1.00 13.44 409 PRO A O 1
ATOM 3205 N N . ALA A 1 382 ? 16.896 55.855 23.114 1.00 12.05 410 ALA A N 1
ATOM 3206 C CA . ALA A 1 382 ? 16.440 55.534 21.762 1.00 11.59 410 ALA A CA 1
ATOM 3207 C C . ALA A 1 382 ? 16.939 56.620 20.802 1.00 12.00 410 ALA A C 1
ATOM 3208 O O . ALA A 1 382 ? 17.045 57.801 21.162 1.00 14.08 410 ALA A O 1
ATOM 3210 N N . TYR A 1 383 ? 17.311 56.180 19.612 1.00 8.81 411 TYR A N 1
ATOM 3211 C CA . TYR A 1 383 ? 17.732 57.028 18.525 1.00 9.14 411 TYR A CA 1
ATOM 3212 C C . TYR A 1 383 ? 16.740 56.977 17.380 1.00 7.31 411 TYR A C 1
ATOM 3213 O O . TYR A 1 383 ? 16.211 55.936 17.041 1.00 7.70 411 TYR A O 1
ATOM 3222 N N . VAL A 1 384 ? 16.554 58.120 16.738 1.00 7.31 412 VAL A N 1
ATOM 3223 C CA . VAL A 1 384 ? 15.805 58.188 15.504 1.00 7.71 412 VAL A CA 1
ATOM 3224 C C . VAL A 1 384 ? 16.634 57.542 14.411 1.00 7.06 412 VAL A C 1
ATOM 3225 O O . VAL A 1 384 ? 17.730 57.994 14.088 1.00 8.20 412 VAL A O 1
ATOM 3229 N N . ILE A 1 385 ? 16.083 56.482 13.798 1.00 7.23 413 ILE A N 1
ATOM 3230 C CA . ILE A 1 385 ? 16.705 55.857 12.635 1.00 7.09 413 ILE A CA 1
ATOM 3231 C C . ILE A 1 385 ? 15.947 56.113 11.330 1.00 7.45 413 ILE A C 1
ATOM 3232 O O . ILE A 1 385 ? 16.463 55.830 10.244 1.00 7.31 413 ILE A O 1
ATOM 3237 N N . ASP A 1 386 ? 14.721 56.623 11.425 1.00 7.22 414 ASP A N 1
ATOM 3238 C CA . ASP A 1 386 ? 13.947 57.002 10.242 1.00 6.59 414 ASP A CA 1
ATOM 3239 C C . ASP A 1 386 ? 13.024 58.137 10.640 1.00 7.68 414 ASP A C 1
ATOM 3240 O O . ASP A 1 386 ? 12.330 58.060 11.651 1.00 7.37 414 ASP A O 1
ATOM 3245 N N . PHE A 1 387 ? 13.002 59.195 9.837 1.00 7.01 415 PHE A N 1
ATOM 3246 C CA . PHE A 1 387 ? 11.992 60.230 9.926 1.00 7.37 415 PHE A CA 1
ATOM 3247 C C . PHE A 1 387 ? 11.740 60.672 8.505 1.00 7.02 415 PHE A C 1
ATOM 3248 O O . PHE A 1 387 ? 12.615 61.289 7.874 1.00 7.87 415 PHE A O 1
ATOM 3256 N N . THR A 1 388 ? 10.583 60.283 7.970 1.00 8.02 416 THR A N 1
ATOM 3257 C CA . THR A 1 388 ? 10.238 60.509 6.585 1.00 8.45 416 THR A CA 1
ATOM 3258 C C . THR A 1 388 ? 8.942 61.308 6.574 1.00 9.77 416 THR A C 1
ATOM 3259 O O . THR A 1 388 ? 7.909 60.825 7.014 1.00 9.65 416 THR A O 1
ATOM 3263 N N . ARG A 1 389 ? 9.010 62.552 6.099 1.00 10.20 417 ARG A N 1
ATOM 3264 C CA . ARG A 1 389 ? 7.852 63.432 6.060 1.00 10.32 417 ARG A CA 1
ATOM 3265 C C . ARG A 1 389 ? 7.039 63.263 4.799 1.00 9.21 417 ARG A C 1
ATOM 3266 O O . ARG A 1 389 ? 7.567 63.135 3.725 1.00 9.32 417 ARG A O 1
ATOM 3274 N N . TYR A 1 390 ? 5.724 63.270 4.956 1.00 9.55 418 TYR A N 1
ATOM 3275 C CA . TYR A 1 390 ? 4.799 63.159 3.848 1.00 8.83 418 TYR A CA 1
ATOM 3276 C C . TYR A 1 390 ? 4.136 64.480 3.498 1.00 9.83 418 TYR A C 1
ATOM 3277 O O . TYR A 1 390 ? 3.528 64.587 2.442 1.00 10.83 418 TYR A O 1
ATOM 3286 N N . ASP A 1 391 ? 4.225 65.457 4.385 1.00 10.48 419 ASP A N 1
ATOM 3287 C CA . ASP A 1 391 ? 3.641 66.773 4.102 1.00 10.46 419 ASP A CA 1
ATOM 3288 C C . ASP A 1 391 ? 4.426 67.517 3.028 1.00 12.74 419 ASP A C 1
ATOM 3289 O O . ASP A 1 391 ? 3.868 68.360 2.307 1.00 16.33 419 ASP A O 1
ATOM 3294 N N . LEU A 1 392 ? 5.696 67.199 2.886 1.00 12.78 420 LEU A N 1
ATOM 3295 C CA . LEU A 1 392 ? 6.530 67.696 1.815 1.00 12.03 420 LEU A CA 1
ATOM 3296 C C . LEU A 1 392 ? 6.045 67.172 0.452 1.00 1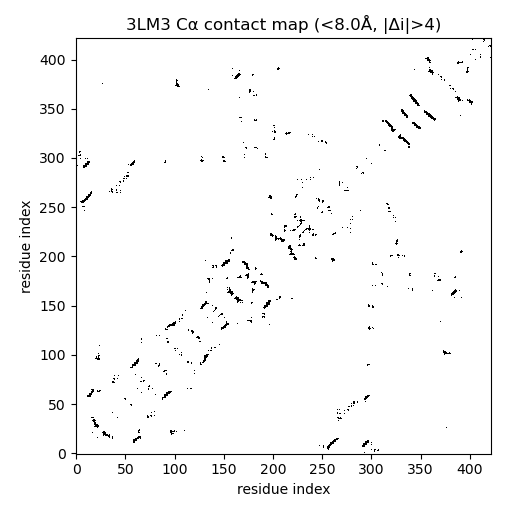2.36 420 LEU A C 1
ATOM 3297 O O . LEU A 1 392 ? 5.597 66.025 0.330 1.00 10.97 420 LEU A O 1
ATOM 3302 N N . GLN A 1 393 ? 6.129 67.994 -0.583 1.00 13.00 421 GLN A N 1
ATOM 3303 C CA . GLN A 1 393 ? 5.804 67.543 -1.936 1.00 13.38 421 GLN A CA 1
ATOM 3304 C C . GLN A 1 393 ? 6.688 66.363 -2.323 1.00 13.62 421 GLN A C 1
ATOM 3305 O O . GLN A 1 393 ? 7.880 66.357 -2.025 1.00 15.64 421 GLN A O 1
ATOM 3311 N N . ALA A 1 394 ? 6.093 65.349 -2.947 1.00 11.82 422 ALA A N 1
ATOM 3312 C CA . ALA A 1 394 ? 6.820 64.217 -3.468 1.00 12.13 422 ALA A CA 1
ATOM 3313 C C . ALA A 1 394 ? 6.615 64.116 -4.976 1.00 10.97 422 ALA A C 1
ATOM 3314 O O . ALA A 1 394 ? 5.678 64.698 -5.544 1.00 13.39 422 ALA A O 1
ATOM 3316 N N . HIS A 1 395 ? 7.535 63.411 -5.614 1.00 11.35 423 HIS A N 1
ATOM 3317 C CA A HIS A 1 395 ? 7.586 63.192 -7.068 0.50 12.52 423 HIS A CA 1
ATOM 3318 C CA B HIS A 1 395 ? 7.287 63.050 -6.984 0.50 12.91 423 HIS A CA 1
ATOM 3319 C C . HIS A 1 395 ? 8.013 61.775 -7.384 1.00 12.20 423 HIS A C 1
ATOM 3320 O O . HIS A 1 395 ? 9.012 61.329 -6.791 1.00 13.17 423 HIS A O 1
ATOM 3333 N N . GLU A 1 396 ? 7.388 61.119 -8.352 1.00 9.47 424 GLU A N 1
ATOM 3334 C CA . GLU A 1 396 ? 7.837 59.836 -8.834 1.00 10.95 424 GLU A CA 1
ATOM 3335 C C . GLU A 1 396 ? 8.714 60.017 -10.063 1.00 10.28 424 GLU A C 1
ATOM 3336 O O . GLU A 1 396 ? 8.682 61.079 -10.708 1.00 12.48 424 GLU A O 1
ATOM 3342 N N . PRO A 1 397 ? 9.455 58.966 -10.420 1.00 9.54 425 PRO A N 1
ATOM 3343 C CA . PRO A 1 397 ? 10.203 59.029 -11.696 1.00 10.13 425 PRO A CA 1
ATOM 3344 C C . PRO A 1 397 ? 9.323 59.286 -12.905 1.00 11.01 425 PRO A C 1
ATOM 3345 O O . PRO A 1 397 ? 8.185 58.832 -12.963 1.00 12.82 425 PRO A O 1
ATOM 3349 N N . ALA A 1 398 ? 9.862 60.016 -13.883 1.00 10.80 426 ALA A N 1
ATOM 3350 C CA . ALA A 1 398 ? 9.230 60.190 -15.145 1.00 13.33 426 ALA A CA 1
ATOM 3351 C C . ALA A 1 398 ? 9.078 58.822 -15.809 1.00 14.66 426 ALA A C 1
ATOM 3352 O O . ALA A 1 398 ? 9.789 57.849 -15.460 1.00 15.42 426 ALA A O 1
ATOM 3354 N N . ASP A 1 399 ? 8.097 58.734 -16.693 1.00 15.43 427 ASP A N 1
ATOM 3355 C CA . ASP A 1 399 ? 7.783 57.445 -17.337 1.00 14.27 427 ASP A CA 1
ATOM 3356 C C . ASP A 1 399 ? 9.050 56.734 -17.842 1.00 14.32 427 ASP A C 1
ATOM 3357 O O . ASP A 1 399 ? 9.800 57.279 -18.659 1.00 13.73 427 ASP A O 1
ATOM 3362 N N . PRO A 1 400 ? 9.288 55.519 -17.373 1.00 11.13 428 PRO A N 1
ATOM 3363 C CA . PRO A 1 400 ? 10.347 54.707 -17.893 1.00 10.76 428 PRO A CA 1
ATOM 3364 C C . PRO A 1 400 ? 9.892 53.903 -19.114 1.00 11.88 428 PRO A C 1
ATOM 3365 O O . PRO A 1 400 ? 8.772 54.052 -19.598 1.00 12.21 428 PRO A O 1
ATOM 3369 N N . SER A 1 401 ? 10.814 53.090 -19.625 1.00 11.96 429 SER A N 1
ATOM 3370 C CA . SER A 1 401 ? 10.514 52.121 -20.675 1.00 12.55 429 SER A CA 1
ATOM 3371 C C . SER A 1 401 ? 11.497 50.959 -20.472 1.00 12.26 429 SER A C 1
ATOM 3372 O O . SER A 1 401 ? 12.403 51.046 -19.656 1.00 10.10 429 SER A O 1
ATOM 3375 N N . PRO A 1 402 ? 11.304 49.841 -21.188 1.00 11.51 430 PRO A N 1
ATOM 3376 C CA . PRO A 1 402 ? 12.118 48.676 -20.812 1.00 12.81 430 PRO A CA 1
ATOM 3377 C C . PRO A 1 402 ? 13.637 48.846 -20.986 1.00 14.38 430 PRO A C 1
ATOM 3378 O O . PRO A 1 402 ? 14.396 48.229 -20.247 1.00 18.20 430 PRO A O 1
ATOM 3382 N N . GLU A 1 403 ? 14.039 49.706 -21.906 1.00 16.22 431 GLU A N 1
ATOM 3383 C CA . GLU A 1 403 ? 15.457 49.976 -22.133 1.00 16.42 431 GLU A CA 1
ATOM 3384 C C . GLU A 1 403 ? 16.000 51.141 -21.297 1.00 17.38 431 GLU A C 1
ATOM 3385 O O . GLU A 1 403 ? 17.200 51.438 -21.363 1.00 19.60 431 GLU A O 1
ATOM 3391 N N . LYS A 1 404 ? 15.133 51.830 -20.553 1.00 14.49 432 LYS A N 1
ATOM 3392 C CA . LYS A 1 404 ? 15.568 52.873 -19.594 1.00 14.52 432 LYS A CA 1
ATOM 3393 C C . LYS A 1 404 ? 14.694 52.796 -18.334 1.00 11.93 432 LYS A C 1
ATOM 3394 O O . LYS A 1 404 ? 13.790 53.608 -18.100 1.00 11.73 432 LYS A O 1
ATOM 3400 N N . PRO A 1 405 ? 14.952 51.775 -17.548 1.00 12.77 433 PRO A N 1
ATOM 3401 C CA . PRO A 1 405 ? 14.170 51.630 -16.343 1.00 12.40 433 PRO A CA 1
ATOM 3402 C C . PRO A 1 405 ? 14.438 52.715 -15.308 1.00 12.46 433 PRO A C 1
ATOM 3403 O O . PRO A 1 405 ? 15.489 53.388 -15.316 1.00 14.49 433 PRO A O 1
ATOM 3407 N N . ALA A 1 406 ? 13.452 52.882 -14.432 1.00 10.47 434 ALA A N 1
ATOM 3408 C CA . ALA A 1 406 ? 13.587 53.711 -13.234 1.00 12.23 434 ALA A CA 1
ATOM 3409 C C . ALA A 1 406 ? 13.423 52.768 -12.036 1.00 12.87 434 ALA A C 1
ATOM 3410 O O . ALA A 1 406 ? 12.316 52.344 -11.698 1.00 13.15 434 ALA A O 1
ATOM 3412 N N . LYS A 1 407 ? 14.539 52.383 -11.423 1.00 12.15 435 LYS A N 1
ATOM 3413 C CA . LYS A 1 407 ? 14.509 51.341 -10.385 1.00 12.99 435 LYS A CA 1
ATOM 3414 C C . LYS A 1 407 ? 14.286 51.893 -8.981 1.00 13.32 435 LYS A C 1
ATOM 3415 O O . LYS A 1 407 ? 13.862 51.139 -8.116 1.00 16.40 435 LYS A O 1
ATOM 3421 N N . ASP A 1 408 ? 14.496 53.180 -8.776 1.00 13.34 436 ASP A N 1
ATOM 3422 C CA . ASP A 1 408 ? 14.445 53.783 -7.436 1.00 12.52 436 ASP A CA 1
ATOM 3423 C C . ASP A 1 408 ? 13.252 54.702 -7.289 1.00 10.28 436 ASP A C 1
ATOM 3424 O O . ASP A 1 408 ? 13.233 55.831 -7.754 1.00 13.14 436 ASP A O 1
ATOM 3429 N N . TRP A 1 409 ? 12.216 54.145 -6.650 1.00 10.23 437 TRP A N 1
ATOM 3430 C CA . TRP A 1 409 ? 10.975 54.868 -6.366 1.00 9.63 437 TRP A CA 1
ATOM 3431 C C . TRP A 1 409 ? 10.828 55.232 -4.886 1.00 9.67 437 TRP A C 1
ATOM 3432 O O . TRP A 1 409 ? 9.742 55.598 -4.444 1.00 12.90 437 TRP A O 1
ATOM 3443 N N . SER A 1 410 ? 11.904 55.137 -4.116 1.00 9.19 438 SER A N 1
ATOM 3444 C CA A SER A 1 410 ? 11.808 55.398 -2.687 0.70 8.65 438 SER A CA 1
ATOM 3445 C CA B SER A 1 410 ? 11.856 55.406 -2.678 0.30 9.58 438 SER A CA 1
ATOM 3446 C C . SER A 1 410 ? 11.462 56.832 -2.367 1.00 10.75 438 SER A C 1
ATOM 3447 O O . SER A 1 410 ? 11.877 57.757 -3.063 1.00 12.66 438 SER A O 1
ATOM 3452 N N . LEU A 1 411 ? 10.709 57.001 -1.295 1.00 8.30 439 LEU A N 1
ATOM 3453 C CA A LEU A 1 411 ? 10.375 58.324 -0.766 0.50 8.27 439 LEU A CA 1
ATOM 3454 C CA B LEU A 1 411 ? 10.364 58.313 -0.760 0.50 9.12 439 LEU A CA 1
ATOM 3455 C C . LEU A 1 411 ? 11.267 58.557 0.449 1.00 10.04 439 LEU A C 1
ATOM 3456 O O . LEU A 1 411 ? 11.096 57.938 1.511 1.00 8.36 439 LEU A O 1
ATOM 3465 N N . ILE A 1 412 ? 12.266 59.428 0.286 1.00 10.99 440 ILE A N 1
ATOM 3466 C CA . ILE A 1 412 ? 13.294 59.651 1.295 1.00 11.03 440 ILE A CA 1
ATOM 3467 C C . ILE A 1 412 ? 13.516 61.147 1.415 1.00 11.97 440 ILE A C 1
ATOM 3468 O O . ILE A 1 412 ? 13.599 61.855 0.380 1.00 14.44 440 ILE A O 1
ATOM 3473 N N . ASN A 1 413 ? 13.567 61.651 2.639 1.00 9.50 441 ASN A N 1
ATOM 3474 C CA . ASN A 1 413 ? 13.902 63.048 2.833 1.00 10.33 441 ASN A CA 1
ATOM 3475 C C . ASN A 1 413 ? 14.803 63.174 4.062 1.00 9.36 441 ASN A C 1
ATOM 3476 O O . ASN A 1 413 ? 16.012 63.040 3.904 1.00 10.62 441 ASN A O 1
ATOM 3481 N N . LYS A 1 414 ? 14.275 63.329 5.268 1.00 8.14 442 LYS A N 1
ATOM 3482 C CA . LYS A 1 414 ? 15.138 63.711 6.413 1.00 8.45 442 LYS A CA 1
ATOM 3483 C C . LYS A 1 414 ? 16.130 62.610 6.861 1.00 7.22 442 LYS A C 1
ATOM 3484 O O . LYS A 1 414 ? 17.351 62.779 6.764 1.00 9.68 442 LYS A O 1
ATOM 3490 N N . ILE A 1 415 ? 15.610 61.497 7.364 1.00 8.77 443 ILE A N 1
ATOM 3491 C CA . ILE A 1 415 ? 16.413 60.378 7.836 1.00 7.80 443 ILE A CA 1
ATOM 3492 C C . ILE A 1 415 ? 15.750 59.085 7.346 1.00 6.27 443 ILE A C 1
ATOM 3493 O O . ILE A 1 415 ? 14.554 58.887 7.557 1.00 7.76 443 ILE A O 1
ATOM 3498 N N . ASN A 1 416 ? 16.548 58.203 6.739 1.00 7.83 444 ASN A N 1
ATOM 3499 C CA . ASN A 1 416 ? 16.027 56.926 6.232 1.00 8.05 444 ASN A CA 1
ATOM 3500 C C . ASN A 1 416 ? 16.779 55.754 6.854 1.00 8.98 444 ASN A C 1
ATOM 3501 O O . ASN A 1 416 ? 18.006 55.769 6.931 1.00 8.39 444 ASN A O 1
ATOM 3506 N N . GLN A 1 417 ? 16.033 54.714 7.242 1.00 7.53 445 GLN A N 1
ATOM 3507 C CA . GLN A 1 417 ? 16.571 53.567 7.993 1.00 7.57 445 GLN A CA 1
ATOM 3508 C C . GLN A 1 417 ? 17.708 52.825 7.318 1.00 8.78 445 GLN A C 1
ATOM 3509 O O . GLN A 1 417 ? 18.522 52.230 8.012 1.00 9.34 445 GLN A O 1
ATOM 3515 N N . LYS A 1 418 ? 17.782 52.841 5.985 1.00 7.67 446 LYS A N 1
ATOM 3516 C CA . LYS A 1 418 ? 18.832 52.106 5.304 1.00 7.96 446 LYS A CA 1
ATOM 3517 C C . LYS A 1 418 ? 20.214 52.712 5.563 1.00 10.79 446 LYS A C 1
ATOM 3518 O O . LYS A 1 418 ? 21.239 52.050 5.360 1.00 12.56 446 LYS A O 1
ATOM 3524 N N . ALA A 1 419 ? 20.240 53.964 6.015 1.00 9.46 447 ALA A N 1
ATOM 3525 C CA . ALA A 1 419 ? 21.491 54.577 6.515 1.00 10.78 447 ALA A CA 1
ATOM 3526 C C . ALA A 1 419 ? 22.576 54.672 5.438 1.00 14.26 447 ALA A C 1
ATOM 3527 O O . ALA A 1 419 ? 23.773 54.469 5.728 1.00 15.78 447 ALA A O 1
ATOM 3529 N N . LEU A 1 420 ? 22.156 54.971 4.219 1.00 13.82 448 LEU A N 1
ATOM 3530 C CA . LEU A 1 420 ? 23.087 55.013 3.096 1.00 15.79 448 LEU A CA 1
ATOM 3531 C C . LEU A 1 420 ? 23.696 56.386 2.873 1.00 15.87 448 LEU A C 1
ATOM 3532 O O . LEU A 1 420 ? 24.692 56.480 2.173 1.00 18.66 448 LEU A O 1
ATOM 3537 N N . ARG A 1 421 ? 23.110 57.422 3.468 1.00 12.92 449 ARG A N 1
ATOM 3538 C CA . ARG A 1 421 ? 23.617 58.801 3.369 1.00 11.25 449 ARG A CA 1
ATOM 3539 C C . ARG A 1 421 ? 24.202 59.295 4.705 1.00 12.69 449 ARG A C 1
ATOM 3540 O O . ARG A 1 421 ? 23.781 58.861 5.772 1.00 12.10 449 ARG A O 1
ATOM 3548 N N . PRO A 1 422 ? 25.161 60.234 4.671 1.00 12.47 450 PRO A N 1
ATOM 3549 C CA . PRO A 1 422 ? 25.662 60.750 5.951 1.00 12.00 450 PRO A CA 1
ATOM 3550 C C . PRO A 1 422 ? 24.561 61.319 6.886 1.00 10.76 450 PRO A C 1
ATOM 3551 O O . PRO A 1 422 ? 24.633 61.154 8.103 1.00 11.04 450 PRO A O 1
ATOM 3555 N N . GLN A 1 423 ? 23.521 61.919 6.304 1.00 11.72 451 GLN A N 1
ATOM 3556 C CA . GLN A 1 423 ? 22.465 62.539 7.104 1.00 10.41 451 GLN A CA 1
ATOM 3557 C C . GLN A 1 423 ? 21.573 61.499 7.782 1.00 10.83 451 GLN A C 1
ATOM 3558 O O . GLN A 1 423 ? 20.740 61.847 8.630 1.00 11.06 451 GLN A O 1
ATOM 3564 N N . ASP A 1 424 ? 21.738 60.236 7.400 1.00 11.50 452 ASP A N 1
ATOM 3565 C CA . ASP A 1 424 ? 20.958 59.154 8.003 1.00 11.92 452 ASP A CA 1
ATOM 3566 C C . ASP A 1 424 ? 21.547 58.629 9.310 1.00 11.23 452 ASP A C 1
ATOM 3567 O O . ASP A 1 424 ? 21.004 57.705 9.898 1.00 13.11 452 ASP A O 1
ATOM 3572 N N . LYS A 1 425 ? 22.646 59.211 9.792 1.00 11.05 453 LYS A N 1
ATOM 3573 C CA . LYS A 1 425 ? 23.218 58.795 11.069 1.00 10.98 453 LYS A CA 1
ATOM 3574 C C . LYS A 1 425 ? 22.141 58.873 12.159 1.00 10.81 453 LYS A C 1
ATOM 3575 O O . LYS A 1 425 ? 21.474 59.901 12.324 1.00 11.20 453 LYS A O 1
ATOM 3581 N N . PRO A 1 426 ? 21.957 57.789 12.918 1.00 9.00 454 PRO A N 1
ATOM 3582 C CA . PRO A 1 426 ? 20.956 57.855 13.975 1.00 9.50 454 PRO A CA 1
ATOM 3583 C C . PRO A 1 426 ? 21.276 58.961 14.984 1.00 11.00 454 PRO A C 1
ATOM 3584 O O . PRO A 1 426 ? 22.445 59.133 15.391 1.00 12.45 454 PRO A O 1
ATOM 3588 N N . VAL A 1 427 ? 20.240 59.696 15.388 1.00 10.14 455 VAL A N 1
ATOM 3589 C CA . VAL A 1 427 ? 20.396 60.830 16.313 1.00 10.51 455 VAL A CA 1
ATOM 3590 C C . VAL A 1 427 ? 19.285 60.830 17.334 1.00 9.95 455 VAL A C 1
ATOM 3591 O O . VAL A 1 427 ? 18.178 60.374 17.058 1.00 9.08 455 VAL A O 1
ATOM 3595 N N . LEU A 1 428 ? 19.548 61.418 18.500 1.00 10.06 456 LEU A N 1
ATOM 3596 C CA . LEU A 1 428 ? 18.502 61.639 19.482 1.00 8.96 456 LEU A CA 1
ATOM 3597 C C . LEU A 1 428 ? 17.425 62.543 18.903 1.00 8.82 456 LEU A C 1
ATOM 3598 O O . LEU A 1 428 ? 17.668 63.445 18.077 1.00 8.88 456 LEU A O 1
ATOM 3603 N N . ILE A 1 429 ? 16.212 62.321 19.363 1.00 9.73 457 ILE A N 1
ATOM 3604 C CA . ILE A 1 429 ? 15.077 63.058 18.870 1.00 11.69 457 ILE A CA 1
ATOM 3605 C C . ILE A 1 429 ? 15.239 64.574 19.105 1.00 11.38 457 ILE A C 1
ATOM 3606 O O . ILE A 1 429 ? 14.788 65.406 18.308 1.00 12.60 457 ILE A O 1
ATOM 3611 N N . ASP A 1 430 ? 15.922 64.945 20.186 1.00 8.65 458 ASP A N 1
ATOM 3612 C CA A ASP A 1 430 ? 16.146 66.367 20.488 0.50 7.68 458 ASP A CA 1
ATOM 3613 C CA B ASP A 1 430 ? 16.123 66.359 20.472 0.50 9.43 458 ASP A CA 1
ATOM 3614 C C . ASP A 1 430 ? 17.227 67.013 19.617 1.00 8.59 458 ASP A C 1
ATOM 3615 O O . ASP A 1 430 ? 17.479 68.190 19.740 1.00 9.06 458 ASP A O 1
ATOM 3624 N N . LYS A 1 431 ? 17.829 66.233 18.709 1.00 7.84 459 LYS A N 1
ATOM 3625 C CA . LYS A 1 431 ? 18.742 66.745 17.701 1.00 7.80 459 LYS A CA 1
ATOM 3626 C C . LYS A 1 431 ? 18.053 67.076 16.371 1.00 9.17 459 LYS A C 1
ATOM 3627 O O . LYS A 1 431 ? 18.663 67.688 15.498 1.00 9.22 459 LYS A O 1
ATOM 3633 N N . LEU A 1 432 ? 16.795 66.672 16.206 1.00 7.72 460 LEU A N 1
ATOM 3634 C CA . LEU A 1 432 ? 16.046 67.052 15.019 1.00 8.78 460 LEU A CA 1
ATOM 3635 C C . LEU A 1 432 ? 15.781 68.553 15.002 1.00 10.90 460 LEU A C 1
ATOM 3636 O O . LEU A 1 432 ? 15.722 69.200 16.037 1.00 11.91 460 LEU A O 1
ATOM 3641 N N . GLU A 1 433 ? 15.613 69.089 13.806 1.00 15.48 461 GLU A N 1
ATOM 3642 C CA . GLU A 1 433 ? 15.244 70.495 13.645 1.00 15.67 461 GLU A CA 1
ATOM 3643 C C . GLU A 1 433 ? 13.914 70.803 14.337 1.00 17.74 461 GLU A C 1
ATOM 3644 O O . GLU A 1 433 ? 13.038 69.949 14.441 1.00 15.36 461 GLU A O 1
ATOM 3650 N N . LYS A 1 434 ? 13.738 72.045 14.780 1.00 17.55 462 LYS A N 1
ATOM 3651 C CA . LYS A 1 434 ? 12.579 72.408 15.612 1.00 18.39 462 LYS A CA 1
ATOM 3652 C C . LYS A 1 434 ? 11.240 72.041 14.946 1.00 19.44 462 LYS A C 1
ATOM 3653 O O . LYS A 1 434 ? 10.292 71.593 15.616 1.00 18.37 462 LYS A O 1
ATOM 3659 N N . GLU A 1 435 ? 11.198 72.230 13.640 1.00 16.03 463 GLU A N 1
ATOM 3660 C CA . GLU A 1 435 ? 9.978 72.065 12.856 1.00 20.69 463 GLU A CA 1
ATOM 3661 C C . GLU A 1 435 ? 9.608 70.600 12.827 1.00 18.68 463 GLU A C 1
ATOM 3662 O O . GLU A 1 435 ? 8.421 70.254 12.775 1.00 18.98 463 GLU A O 1
ATOM 3668 N N . ASP A 1 436 ? 10.640 69.753 12.809 1.00 18.00 464 ASP A N 1
ATOM 3669 C CA . ASP A 1 436 ? 10.462 68.293 12.787 1.00 15.53 464 ASP A CA 1
ATOM 3670 C C . ASP A 1 436 ? 9.994 67.848 14.148 1.00 15.97 464 ASP A C 1
ATOM 3671 O O . ASP A 1 436 ? 9.055 67.066 14.259 1.00 15.46 464 ASP A O 1
ATOM 3676 N N . GLN A 1 437 ? 10.613 68.373 15.210 1.00 10.67 465 GLN A N 1
ATOM 3677 C CA . GLN A 1 437 ? 10.093 68.166 16.554 1.00 13.17 465 GLN A CA 1
ATOM 3678 C C . GLN A 1 437 ? 8.626 68.607 16.671 1.00 12.80 465 GLN A C 1
ATOM 3679 O O . GLN A 1 437 ? 7.841 67.965 17.385 1.00 16.11 465 GLN A O 1
ATOM 3685 N N . ASP A 1 438 ? 8.293 69.745 16.085 1.00 18.97 466 ASP A N 1
ATOM 3686 C CA . ASP A 1 438 ? 6.936 70.294 16.250 1.00 19.49 466 ASP A CA 1
ATOM 3687 C C . ASP A 1 438 ? 5.902 69.364 15.616 1.00 17.73 466 ASP A C 1
ATOM 3688 O O . ASP A 1 438 ? 4.847 69.103 16.221 1.00 17.98 466 ASP A O 1
ATOM 3693 N N . LEU A 1 439 ? 6.241 68.861 14.433 1.00 17.61 467 LEU A N 1
ATOM 3694 C CA . LEU A 1 439 ? 5.401 67.866 13.711 1.00 15.61 467 LEU A CA 1
ATOM 3695 C C . LEU A 1 439 ? 5.250 66.592 14.521 1.00 15.27 467 LEU A C 1
ATOM 3696 O O . LEU A 1 439 ? 4.135 66.089 14.700 1.00 14.54 467 LEU A O 1
ATOM 3701 N N . ILE A 1 440 ? 6.356 66.081 15.060 1.00 14.09 468 ILE A N 1
ATOM 3702 C CA . ILE A 1 440 ? 6.282 64.954 15.959 1.00 14.79 468 ILE A CA 1
ATOM 3703 C C . ILE A 1 440 ? 5.398 65.215 17.180 1.00 17.10 468 ILE A C 1
ATOM 3704 O O . ILE A 1 440 ? 4.562 64.388 17.530 1.00 16.90 468 ILE A O 1
ATOM 3709 N N . ARG A 1 441 ? 5.608 66.369 17.830 1.00 20.20 469 ARG A N 1
ATOM 3710 C CA A ARG A 1 441 ? 4.873 66.704 19.062 0.50 20.31 469 ARG A CA 1
ATOM 3711 C CA B ARG A 1 441 ? 4.880 66.763 19.047 0.50 20.89 469 ARG A CA 1
ATOM 3712 C C . ARG A 1 441 ? 3.359 66.792 18.840 1.00 19.31 469 ARG A C 1
ATOM 3713 O O . ARG A 1 441 ? 2.591 66.412 19.734 1.00 21.40 469 ARG A O 1
ATOM 3728 N N . LYS A 1 442 ? 2.958 67.250 17.659 1.00 20.40 470 LYS A N 1
ATOM 3729 C CA . LYS A 1 442 ? 1.559 67.303 17.207 1.00 21.71 470 LYS A CA 1
ATOM 3730 C C . LYS A 1 442 ? 0.862 65.960 17.316 1.00 22.41 470 LYS A C 1
ATOM 3731 O O . LYS A 1 442 ? -0.323 65.891 17.650 1.00 24.03 470 LYS A O 1
ATOM 3737 N N . TYR A 1 443 ? 1.592 64.888 17.001 1.00 19.23 471 TYR A N 1
ATOM 3738 C CA . TYR A 1 443 ? 1.042 63.554 17.099 1.00 16.97 471 TYR A CA 1
ATOM 3739 C C . TYR A 1 443 ? 1.421 62.805 18.369 1.00 15.47 471 TYR A C 1
ATOM 3740 O O . TYR A 1 443 ? 0.582 62.100 18.937 1.00 19.84 471 TYR A O 1
ATOM 3749 N N . TYR A 1 444 ? 2.694 62.889 18.784 1.00 17.53 472 TYR A N 1
ATOM 3750 C CA . TYR A 1 444 ? 3.244 62.073 19.873 1.00 17.80 472 TYR A CA 1
ATOM 3751 C C . TYR A 1 444 ? 4.059 62.971 20.833 1.00 22.71 472 TYR A C 1
ATOM 3752 O O . TYR A 1 444 ? 5.293 62.865 20.917 1.00 21.32 472 TYR A O 1
ATOM 3761 N N . PRO A 1 445 ? 3.360 63.857 21.558 1.00 26.20 473 PRO A N 1
ATOM 3762 C CA . PRO A 1 445 ? 4.061 64.797 22.452 1.00 29.15 473 PRO A CA 1
ATOM 3763 C C . PRO A 1 445 ? 4.911 64.091 23.513 1.00 30.22 473 PRO A C 1
ATOM 3764 O O . PRO A 1 445 ? 5.945 64.622 23.931 1.00 33.66 473 PRO A O 1
ATOM 3768 N N . GLU A 1 446 ? 4.492 62.894 23.922 1.00 30.24 474 GLU A N 1
ATOM 3769 C CA . GLU A 1 446 ? 5.220 62.103 24.909 1.00 29.27 474 GLU A CA 1
ATOM 3770 C C . GLU A 1 446 ? 6.657 61.722 24.502 1.00 28.57 474 GLU A C 1
ATOM 3771 O O . GLU A 1 446 ? 7.494 61.414 25.354 1.00 27.72 474 GLU A O 1
ATOM 3777 N N . LEU A 1 447 ? 6.939 61.710 23.197 1.00 24.83 475 LEU A N 1
ATOM 3778 C CA . LEU A 1 447 ? 8.280 61.391 22.713 1.00 21.95 475 LEU A CA 1
ATOM 3779 C C . LEU A 1 447 ? 9.290 62.522 22.909 1.00 21.62 475 LEU A C 1
ATOM 3780 O O . LEU A 1 447 ? 10.497 62.306 22.773 1.00 21.79 475 LEU A O 1
ATOM 3785 N N . LEU A 1 448 ? 8.800 63.730 23.175 1.00 26.32 476 LEU A N 1
ATOM 3786 C CA . LEU A 1 448 ? 9.667 64.895 23.335 1.00 28.81 476 LEU A CA 1
ATOM 3787 C C . LEU A 1 448 ? 9.690 65.319 24.811 1.00 31.77 476 LEU A C 1
ATOM 3788 O O . LEU A 1 448 ? 9.682 66.514 25.129 1.00 32.19 476 LEU A O 1
#